Protein AF-0000000084989404 (afdb_homodimer)

Foldseek 3Di:
DPVVVLLVVLLQLLLVLLVVAQEEEEEALPQFFLLRLLLQLQSVVSHHPWYFHHQDDVVLLVVAAAGEYEYFANECQCVVVSVVRHSYRYQAQQYHPPDDTNLVDWHSNVSSCSSNVPDFDPVLVLQSVLSRQCVSPNLLVSLVVNQQAFCALSQLSSLLQSVDDGTIDDPSVLSNLSNCLRNFPDDDPDPLVLLCLLLLQLVVPPDDCVLQCQLCVSSVLSPVSVVSDSVSSRDPSCSRVSDHHHSSSSSCVRRVVNSVSSNVSVNSVVVLLVVLLVCVVVVQWDWDDDQEIEIFHAADGDPSSNVSSCVSVVVDDPPRHYKYWYDDPVDPQKIKIFGDPVPQVQFQVQQDDDQWDDADNSRGMTMGGDNGRVRVVVSSVVRD/DPVVVLLVVLLQLLLVLLVVAQEEEEEALPQFFLLRLLLQLQSVVSHHPWYFHHQDDVVLLVVAAAGEYEYFANECQCVVVSVVRHSYRYQAQQYHPPDDTNLVDWHSNVSSCSSNVDDFDPVLVLQSVLSRQCVSPNLLVSLVVNQQAFCALSQLSSLLQSVDDGTIDDPSVLSNLSNCLRNFPDDDPDPLVLLCLLLLQLVVDPDDCVLQCQLCVSSVLSPVSVVSDSVSSRDPSCSRVSDHHHSSSSSCVRRVVNSVSSNVSVNSVVVLLVVLLVCLVVVQWDWDDDQEIEIFHAADGDPSSNVSSCVSVVVDDPPRHYKYWYDDPVDPQKIKIFGDPVPQVQFQVQQDDDQWDDADNSRGMTMGGDNGRVRVRVSSVVRD

Secondary structure (DSSP, 8-state):
--HHHHHHHHHHHHHHHHHH--EEEEE-SSS--HHHHHHHHHHHHTT-SEEEE---HHHHHHHHTTSEEEEESS-STTHHHHHHHSEEEEE--PPPTTSPP-TTSPPHHHHHHHHHT----HHHHHHHHHHHHHHHH-HHHHHHHHTTB-SSTHHHHHHHHTTS-SEE---HHHHHHHHHHHT-----SSGGGGHHHHHHHHTT----GGGSTTTTHHHHHHHHHHTT-GGGGGSHHHHHHT-SB-HHHHHHHHSTTHHHHHHHHHHHHHHHHHHHHHHHHTT--EEE-SSSEEEE-SS---HHHHHHHHHHTTSS-TTS-EEEEEE-SSSTTEEEEE--TT-TT--GGG--STTEEEE-TTSSEEEEE-SSHHHHHHHHHHH-/--HHHHHHHHHHHHHHHHHH--EEEEE-SSS--HHHHHHHHHHHHTT-SEEEE---HHHHHHHHTTSEEEEESS-STTHHHHHHHSEEEEE--PPPTTSPP-TTSPPHHHHHHHHHT----HHHHHHHHHHHHHHHH-HHHHHHHHTTB-SSTHHHHHHHHTTS-SEE---HHHHHHHHHHHT-----SSGGGGHHHHHHHHTT----GGGSTTTTHHHHHHHHHTTT-GGGGGSHHHHHHT-SB-HHHHHHHHSTTHHHHHHHHHHHHHHHHHHHHHHHHTT--EEEESSSEEEE-SS---HHHHHHHHHHTTSS-TTS-EEEEEE-SSSTTEEEEE--TT-TT--GGG--STTEEEE-TTSSEEEEE-SSHHHHHHHHHHH-

pLDDT: mean 91.54, std 7.76, range [53.88, 98.38]

Structure (mmCIF, N/CA/C/O backbone):
data_AF-0000000084989404-model_v1
#
loop_
_entity.id
_entity.type
_entity.pdbx_description
1 polymer 'Uncharacterized protein'
#
loop_
_atom_site.group_PDB
_atom_site.id
_atom_site.type_symbol
_atom_site.label_atom_id
_atom_site.label_alt_id
_atom_site.label_comp_id
_atom_site.label_asym_id
_atom_site.label_entity_id
_atom_site.label_seq_id
_atom_site.pdbx_PDB_ins_code
_atom_site.Cartn_x
_atom_site.Cartn_y
_atom_site.Cartn_z
_atom_site.occupancy
_atom_site.B_iso_or_equiv
_atom_site.auth_seq_id
_atom_site.auth_comp_id
_atom_site.auth_asym_id
_atom_site.auth_atom_id
_atom_site.pdbx_PDB_model_num
ATOM 1 N N . MET A 1 1 ? -20.016 1.834 22.578 1 57 1 MET A N 1
ATOM 2 C CA . MET A 1 1 ? -19.844 1.362 21.203 1 57 1 MET A CA 1
ATOM 3 C C . MET A 1 1 ? -18.359 1.174 20.875 1 57 1 MET A C 1
ATOM 5 O O . MET A 1 1 ? -17.516 1.993 21.266 1 57 1 MET A O 1
ATOM 9 N N . ASP A 1 2 ? -17.953 0.031 20.469 1 79.5 2 ASP A N 1
ATOM 10 C CA . ASP A 1 2 ? -16.641 -0.351 19.953 1 79.5 2 ASP A CA 1
ATOM 11 C C . ASP A 1 2 ? -16.203 0.572 18.812 1 79.5 2 ASP A C 1
ATOM 13 O O . ASP A 1 2 ? -17.031 0.98 18 1 79.5 2 ASP A O 1
ATOM 17 N N . ILE A 1 3 ? -15.086 1.194 18.938 1 82.44 3 ILE A N 1
ATOM 18 C CA . ILE A 1 3 ? -14.586 2.199 18 1 82.44 3 ILE A CA 1
ATOM 19 C C . ILE A 1 3 ? -14.648 1.66 16.578 1 82.44 3 ILE A C 1
ATOM 21 O O . ILE A 1 3 ? -14.875 2.418 15.625 1 82.44 3 ILE A O 1
ATOM 25 N N . PHE A 1 4 ? -14.531 0.399 16.406 1 81.75 4 PHE A N 1
ATOM 26 C CA . PHE A 1 4 ? -14.602 -0.19 15.07 1 81.75 4 PHE A CA 1
ATOM 27 C C . PHE A 1 4 ? -16.031 -0.204 14.555 1 81.75 4 PHE A C 1
ATOM 29 O O . PHE A 1 4 ? -16.281 -0.002 13.367 1 81.75 4 PHE A O 1
ATOM 36 N N . GLN A 1 5 ? -16.875 -0.463 15.422 1 83.75 5 GLN A N 1
ATOM 37 C CA . GLN A 1 5 ? -18.281 -0.388 15.047 1 83.75 5 GLN A CA 1
ATOM 38 C C . GLN A 1 5 ? -18.688 1.041 14.688 1 83.75 5 GLN A C 1
ATOM 40 O O . GLN A 1 5 ? -19.438 1.262 13.742 1 83.75 5 GLN A O 1
ATOM 45 N N . ARG A 1 6 ? -18.219 1.924 15.445 1 86.88 6 ARG A N 1
ATOM 46 C CA . ARG A 1 6 ? -18.469 3.326 15.133 1 86.88 6 ARG A CA 1
ATOM 47 C C . ARG A 1 6 ? -17.906 3.697 13.766 1 86.88 6 ARG A C 1
ATOM 49 O O . ARG A 1 6 ? -18.594 4.348 12.969 1 86.88 6 ARG A O 1
ATOM 56 N N . TYR A 1 7 ? -16.719 3.27 13.562 1 89.12 7 TYR A N 1
ATOM 57 C CA . TYR A 1 7 ? -16.062 3.506 12.281 1 89.12 7 TYR A CA 1
ATOM 58 C C . TYR A 1 7 ? -16.922 2.992 11.133 1 89.12 7 TYR A C 1
ATOM 60 O O . TYR A 1 7 ? -17.219 3.73 10.188 1 89.12 7 TYR A O 1
ATOM 68 N N . ARG A 1 8 ? -17.375 1.815 11.219 1 86.56 8 ARG A N 1
ATOM 69 C CA . ARG A 1 8 ? -18.188 1.21 10.156 1 86.56 8 ARG A CA 1
ATOM 70 C C . ARG A 1 8 ? -19.5 1.944 9.984 1 86.56 8 ARG A C 1
ATOM 72 O O . ARG A 1 8 ? -19.969 2.15 8.859 1 86.56 8 ARG A O 1
ATOM 79 N N . SER A 1 9 ? -20.047 2.307 11.094 1 91.38 9 SER A N 1
ATOM 80 C CA . SER A 1 9 ? -21.312 3.01 11.062 1 91.38 9 SER A CA 1
ATOM 81 C C . SER A 1 9 ? -21.172 4.391 10.43 1 91.38 9 SER A C 1
ATOM 83 O O . SER A 1 9 ? -22.047 4.824 9.672 1 91.38 9 SER A O 1
ATOM 85 N N . GLU A 1 10 ? -20.125 5.031 10.758 1 94.44 10 GLU A N 1
ATOM 86 C CA . GLU A 1 10 ? -19.906 6.379 10.234 1 94.44 10 GLU A CA 1
ATOM 87 C C . GLU A 1 10 ? -19.609 6.344 8.734 1 94.44 10 GLU A C 1
ATOM 89 O O . GLU A 1 10 ? -20.078 7.199 7.984 1 94.44 10 GLU A O 1
ATOM 94 N N . VAL A 1 11 ? -18.859 5.344 8.328 1 93.94 11 VAL A N 1
ATOM 95 C CA . VAL A 1 11 ? -18.594 5.188 6.902 1 93.94 11 VAL A CA 1
ATOM 96 C C . VAL A 1 11 ? -19.891 4.902 6.156 1 93.94 11 VAL A C 1
ATOM 98 O O . VAL A 1 11 ? -20.141 5.477 5.094 1 93.94 11 VAL A O 1
ATOM 101 N N . ALA A 1 12 ? -20.703 4.062 6.703 1 93.38 12 ALA A N 1
ATOM 102 C CA . ALA A 1 12 ? -22 3.766 6.098 1 93.38 12 ALA A CA 1
ATOM 103 C C . ALA A 1 12 ? -22.875 5.008 6.055 1 93.38 12 ALA A C 1
ATOM 105 O O . ALA A 1 12 ? -23.578 5.25 5.066 1 93.38 12 ALA A O 1
ATOM 106 N N . ARG A 1 13 ? -22.875 5.691 7.098 1 96.44 13 ARG A N 1
ATOM 107 C CA . ARG A 1 13 ? -23.656 6.926 7.156 1 96.44 13 ARG A CA 1
ATOM 108 C C . ARG A 1 13 ? -23.156 7.93 6.117 1 96.44 13 ARG A C 1
ATOM 110 O O . ARG A 1 13 ? -23.969 8.609 5.473 1 96.44 13 ARG A O 1
ATOM 117 N N . ALA A 1 14 ? -21.875 8.086 6.02 1 98.06 14 ALA A N 1
ATOM 118 C CA . ALA A 1 14 ? -21.297 8.977 5.004 1 98.06 14 ALA A CA 1
ATOM 119 C C . ALA A 1 14 ? -21.766 8.57 3.607 1 98.06 14 ALA A C 1
ATOM 121 O O . ALA A 1 14 ? -22.125 9.422 2.795 1 98.06 14 ALA A O 1
ATOM 122 N N . ARG A 1 15 ? -21.703 7.305 3.346 1 95.62 15 ARG A N 1
ATOM 123 C CA . ARG A 1 15 ? -22.188 6.793 2.064 1 95.62 15 ARG A CA 1
ATOM 124 C C . ARG A 1 15 ? -23.625 7.203 1.809 1 95.62 15 ARG A C 1
ATOM 126 O O . ARG A 1 15 ? -23.969 7.633 0.704 1 95.62 15 ARG A O 1
ATOM 133 N N . ASP A 1 16 ? -24.438 7.09 2.795 1 96.94 16 ASP A N 1
ATOM 134 C CA . ASP A 1 16 ? -25.844 7.445 2.688 1 96.94 16 ASP A CA 1
ATOM 135 C C . ASP A 1 16 ? -26.016 8.938 2.426 1 96.94 16 ASP A C 1
ATOM 137 O O . ASP A 1 16 ? -26.812 9.344 1.568 1 96.94 16 ASP A O 1
ATOM 141 N N . ILE A 1 17 ? -25.312 9.703 3.211 1 98.06 17 ILE A N 1
ATOM 142 C CA . ILE A 1 17 ? -25.391 11.156 3.076 1 98.06 17 ILE A CA 1
ATOM 143 C C . ILE A 1 17 ? -24.984 11.562 1.662 1 98.06 17 ILE A C 1
ATOM 145 O O . ILE A 1 17 ? -25.672 12.367 1.022 1 98.06 17 ILE A O 1
ATOM 149 N N . ILE A 1 18 ? -23.984 10.984 1.165 1 97.81 18 ILE A N 1
ATOM 150 C CA . ILE A 1 18 ? -23.469 11.305 -0.165 1 97.81 18 ILE A CA 1
ATOM 151 C C . ILE A 1 18 ? -24.5 10.898 -1.221 1 97.81 18 ILE A C 1
ATOM 153 O O . ILE A 1 18 ? -24.781 11.664 -2.145 1 97.81 18 ILE A O 1
ATOM 157 N N . ALA A 1 19 ? -25.062 9.758 -1.094 1 96.5 19 ALA A N 1
ATOM 158 C CA . ALA A 1 19 ? -26.047 9.242 -2.045 1 96.5 19 ALA A CA 1
ATOM 159 C C . ALA A 1 19 ? -27.281 10.133 -2.096 1 96.5 19 ALA A C 1
ATOM 161 O O . ALA A 1 19 ? -27.891 10.297 -3.152 1 96.5 19 ALA A O 1
ATOM 162 N N . ARG A 1 20 ? -27.641 10.711 -1.004 1 96.5 20 ARG A N 1
ATOM 163 C CA . ARG A 1 20 ? -28.828 11.539 -0.923 1 96.5 20 ARG A CA 1
ATOM 164 C C . ARG A 1 20 ? -28.562 12.953 -1.431 1 96.5 20 ARG A C 1
ATOM 166 O O . ARG A 1 20 ? -29.5 13.703 -1.72 1 96.5 20 ARG A O 1
ATOM 173 N N . GLY A 1 21 ? -27.391 13.32 -1.425 1 96.62 21 GLY A N 1
ATOM 174 C CA . GLY A 1 21 ? -27.016 14.617 -1.962 1 96.62 21 GLY A CA 1
ATOM 175 C C . GLY A 1 21 ? -27.281 15.758 -1.003 1 96.62 21 GLY A C 1
ATOM 176 O O . GLY A 1 21 ? -27.516 15.539 0.186 1 96.62 21 GLY A O 1
ATOM 177 N N . LYS A 1 22 ? -26.969 17 -1.428 1 96.44 22 LYS A N 1
ATOM 178 C CA . LYS A 1 22 ? -27.172 18.234 -0.68 1 96.44 22 LYS A CA 1
ATOM 179 C C . LYS A 1 22 ? -26.484 18.172 0.68 1 96.44 22 LYS A C 1
ATOM 181 O O . LYS A 1 22 ? -27.109 18.391 1.714 1 96.44 22 LYS A O 1
ATOM 186 N N . PHE A 1 23 ? -25.25 17.891 0.67 1 98.38 23 PHE A N 1
ATOM 187 C CA . PHE A 1 23 ? -24.484 17.797 1.91 1 98.38 23 PHE A CA 1
ATOM 188 C C . PHE A 1 23 ? -23.266 18.719 1.874 1 98.38 23 PHE A C 1
ATOM 190 O O . PHE A 1 23 ? -22.922 19.25 0.819 1 98.38 23 PHE A O 1
ATOM 197 N N . LEU A 1 24 ? -22.719 18.953 3.018 1 97.88 24 LEU A N 1
ATOM 198 C CA . LEU A 1 24 ? -21.516 19.75 3.195 1 97.88 24 LEU A CA 1
ATOM 199 C C . LEU A 1 24 ? -20.312 18.844 3.506 1 97.88 24 LEU A C 1
ATOM 201 O O . LEU A 1 24 ? -20.484 17.734 4.039 1 97.88 24 LEU A O 1
ATOM 205 N N . ALA A 1 25 ? -19.141 19.281 3.049 1 96.81 25 ALA A N 1
ATOM 206 C CA . ALA A 1 25 ? -17.891 18.656 3.492 1 96.81 25 ALA A CA 1
ATOM 207 C C . ALA A 1 25 ? -17.156 19.578 4.465 1 96.81 25 ALA A C 1
ATOM 209 O O . ALA A 1 25 ? -16.984 20.766 4.207 1 96.81 25 ALA A O 1
ATOM 210 N N . VAL A 1 26 ? -16.734 19.031 5.586 1 93.94 26 VAL A N 1
ATOM 211 C CA . VAL A 1 26 ? -16.016 19.812 6.59 1 93.94 26 VAL A CA 1
ATOM 212 C C . VAL A 1 26 ? -14.711 19.125 6.945 1 93.94 26 VAL A C 1
ATOM 214 O O . VAL A 1 26 ? -14.695 17.922 7.25 1 93.94 26 VAL A O 1
ATOM 217 N N . VAL A 1 27 ? -13.617 19.828 6.867 1 91.44 27 VAL A N 1
ATOM 218 C CA . VAL A 1 27 ? -12.32 19.344 7.32 1 91.44 27 VAL A CA 1
ATOM 219 C C . VAL A 1 27 ? -11.734 20.312 8.344 1 91.44 27 VAL A C 1
ATOM 221 O O . VAL A 1 27 ? -12.25 21.422 8.523 1 91.44 27 VAL A O 1
ATOM 224 N N . HIS A 1 28 ? -10.727 19.891 9 1 83.69 28 HIS A N 1
ATOM 225 C CA . HIS A 1 28 ? -10.133 20.75 10.016 1 83.69 28 HIS A CA 1
ATOM 226 C C . HIS A 1 28 ? -9.352 21.891 9.375 1 83.69 28 HIS A C 1
ATOM 228 O O . HIS A 1 28 ? -8.875 21.766 8.25 1 83.69 28 HIS A O 1
ATOM 234 N N . ASP A 1 29 ? -9.188 22.969 10.133 1 77.81 29 ASP A N 1
ATOM 235 C CA . ASP A 1 29 ? -8.5 24.141 9.602 1 77.81 29 ASP A CA 1
ATOM 236 C C . ASP A 1 29 ? -7.039 24.156 10.031 1 77.81 29 ASP A C 1
ATOM 238 O O . ASP A 1 29 ? -6.344 25.156 9.852 1 77.81 29 ASP A O 1
ATOM 242 N N . GLY A 1 30 ? -6.605 23.109 10.719 1 67.5 30 GLY A N 1
ATOM 243 C CA . GLY A 1 30 ? -5.215 23.016 11.125 1 67.5 30 GLY A CA 1
ATOM 244 C C . GLY A 1 30 ? -4.266 22.797 9.961 1 67.5 30 GLY A C 1
ATOM 245 O O . GLY A 1 30 ? -4.602 23.094 8.812 1 67.5 30 GLY A O 1
ATOM 246 N N . THR A 1 31 ? -3.01 22.562 10.391 1 62.22 31 THR A N 1
ATOM 247 C CA . THR A 1 31 ? -2.049 22.203 9.352 1 62.22 31 THR A CA 1
ATOM 248 C C . THR A 1 31 ? -2.557 21.031 8.531 1 62.22 31 THR A C 1
ATOM 250 O O . THR A 1 31 ? -2.758 19.938 9.062 1 62.22 31 THR A O 1
ATOM 253 N N . ALA A 1 32 ? -2.965 21.375 7.48 1 59.59 32 ALA A N 1
ATOM 254 C CA . ALA A 1 32 ? -3.533 20.391 6.562 1 59.59 32 ALA A CA 1
ATOM 255 C C . ALA A 1 32 ? -2.516 19.312 6.219 1 59.59 32 ALA A C 1
ATOM 257 O O . ALA A 1 32 ? -1.324 19.594 6.07 1 59.59 32 ALA A O 1
ATOM 258 N N . HIS A 1 33 ? -2.975 18.109 6.387 1 81.31 33 HIS A N 1
ATOM 259 C CA . HIS A 1 33 ? -2.25 17 5.777 1 81.31 33 HIS A CA 1
ATOM 260 C C . HIS A 1 33 ? -2.816 16.656 4.402 1 81.31 33 HIS A C 1
ATOM 262 O O . HIS A 1 33 ? -3.869 17.172 4.016 1 81.31 33 HIS A O 1
ATOM 268 N N . ALA A 1 34 ? -2.025 16.062 3.646 1 90.94 34 ALA A N 1
ATOM 269 C CA . ALA A 1 34 ? -2.432 15.727 2.285 1 90.94 34 ALA A CA 1
ATOM 270 C C . ALA A 1 34 ? -3.709 14.891 2.287 1 90.94 34 ALA A C 1
ATOM 272 O O . ALA A 1 34 ? -4.559 15.039 1.404 1 90.94 34 ALA A O 1
ATOM 273 N N . ASP A 1 35 ? -3.895 14.102 3.295 1 90.81 35 ASP A N 1
ATOM 274 C CA . ASP A 1 35 ? -5.059 13.219 3.367 1 90.81 35 ASP A CA 1
ATOM 275 C C . ASP A 1 35 ? -6.352 14.031 3.479 1 90.81 35 ASP A C 1
ATOM 277 O O . ASP A 1 35 ? -7.324 13.75 2.777 1 90.81 35 ASP A O 1
ATOM 281 N N . ASP A 1 36 ? -6.371 15.148 4.219 1 89.81 36 ASP A N 1
ATOM 282 C CA . ASP A 1 36 ? -7.543 16 4.371 1 89.81 36 ASP A CA 1
ATOM 283 C C . ASP A 1 36 ? -7.855 16.75 3.072 1 89.81 36 ASP A C 1
ATOM 285 O O . ASP A 1 36 ? -9.023 16.922 2.719 1 89.81 36 ASP A O 1
ATOM 289 N N . THR A 1 37 ? -6.836 17.156 2.508 1 93.62 37 THR A N 1
ATOM 290 C CA . THR A 1 37 ? -7.004 17.875 1.25 1 93.62 37 THR A CA 1
ATOM 291 C C . THR A 1 37 ? -7.617 16.969 0.185 1 93.62 37 THR A C 1
ATOM 293 O O . THR A 1 37 ? -8.555 17.375 -0.511 1 93.62 37 THR A O 1
ATOM 296 N N . ILE A 1 38 ? -7.117 15.773 0.084 1 96.94 38 ILE A N 1
ATOM 297 C CA . ILE A 1 38 ? -7.609 14.828 -0.91 1 96.94 38 ILE A CA 1
ATOM 298 C C . ILE A 1 38 ? -9.039 14.406 -0.562 1 96.94 38 ILE A C 1
ATOM 300 O O . ILE A 1 38 ? -9.898 14.32 -1.442 1 96.94 38 ILE A O 1
ATOM 304 N N . ALA A 1 39 ? -9.266 14.211 0.721 1 96.44 39 ALA A N 1
ATOM 305 C CA . ALA A 1 39 ? -10.617 13.852 1.155 1 96.44 39 ALA A CA 1
ATOM 306 C C . ALA A 1 39 ? -11.617 14.945 0.793 1 96.44 39 ALA A C 1
ATOM 308 O O . ALA A 1 39 ? -12.688 14.656 0.259 1 96.44 39 ALA A O 1
ATOM 309 N N . ALA A 1 40 ? -11.258 16.188 1.073 1 95.94 40 ALA A N 1
ATOM 310 C CA . ALA A 1 40 ? -12.117 17.312 0.73 1 95.94 40 ALA A CA 1
ATOM 311 C C . ALA A 1 40 ? -12.391 17.359 -0.771 1 95.94 40 ALA A C 1
ATOM 313 O O . ALA A 1 40 ? -13.531 17.594 -1.193 1 95.94 40 ALA A O 1
ATOM 314 N N . ALA A 1 41 ? -11.375 17.141 -1.53 1 97.69 41 ALA A N 1
ATOM 315 C CA . ALA A 1 41 ? -11.5 17.156 -2.986 1 97.69 41 ALA A CA 1
ATOM 316 C C . ALA A 1 41 ? -12.43 16.062 -3.467 1 97.69 41 ALA A C 1
ATOM 318 O O . ALA A 1 41 ? -13.281 16.281 -4.328 1 97.69 41 ALA A O 1
ATOM 319 N N . LEU A 1 42 ? -12.258 14.867 -2.908 1 98.19 42 LEU A N 1
ATOM 320 C CA . LEU A 1 42 ? -13.086 13.727 -3.303 1 98.19 42 LEU A CA 1
ATOM 321 C C . LEU A 1 42 ? -14.547 13.953 -2.924 1 98.19 42 LEU A C 1
ATOM 323 O O . LEU A 1 42 ? -15.445 13.641 -3.703 1 98.19 42 LEU A O 1
ATOM 327 N N . LEU A 1 43 ? -14.766 14.5 -1.739 1 98.19 43 LEU A N 1
ATOM 328 C CA . LEU A 1 43 ? -16.125 14.781 -1.301 1 98.19 43 LEU A CA 1
ATOM 329 C C . LEU A 1 43 ? -16.766 15.859 -2.17 1 98.19 43 LEU A C 1
ATOM 331 O O . LEU A 1 43 ? -17.953 15.773 -2.504 1 98.19 43 LEU A O 1
ATOM 335 N N . TYR A 1 44 ? -16.031 16.828 -2.533 1 98.12 44 TYR A N 1
ATOM 336 C CA . TYR A 1 44 ? -16.516 17.859 -3.441 1 98.12 44 TYR A CA 1
ATOM 337 C C . TYR A 1 44 ? -16.906 17.266 -4.785 1 98.12 44 TYR A C 1
ATOM 339 O O . TYR A 1 44 ? -17.984 17.547 -5.316 1 98.12 44 TYR A O 1
ATOM 347 N N . SER A 1 45 ? -16.062 16.453 -5.289 1 98 45 SER A N 1
ATOM 348 C CA . SER A 1 45 ? -16.312 15.797 -6.57 1 98 45 SER A CA 1
ATOM 349 C C . SER A 1 45 ? -17.547 14.906 -6.496 1 98 45 SER A C 1
ATOM 351 O O . SER A 1 45 ? -18.234 14.703 -7.5 1 98 45 SER A O 1
ATOM 353 N N . ALA A 1 46 ? -17.781 14.398 -5.316 1 97.56 46 ALA A N 1
ATOM 354 C CA . ALA A 1 46 ? -18.922 13.5 -5.117 1 97.56 46 ALA A CA 1
ATOM 355 C C . ALA A 1 46 ? -20.219 14.289 -4.965 1 97.56 46 ALA A C 1
ATOM 357 O O . ALA A 1 46 ? -21.297 13.703 -4.867 1 97.56 46 ALA A O 1
ATOM 358 N N . GLY A 1 47 ? -20.109 15.672 -4.848 1 97.81 47 GLY A N 1
ATOM 359 C CA . GLY A 1 47 ? -21.328 16.469 -4.902 1 97.81 47 GLY A CA 1
ATOM 360 C C . GLY A 1 47 ? -21.516 17.359 -3.689 1 97.81 47 GLY A C 1
ATOM 361 O O . GLY A 1 47 ? -22.578 17.953 -3.508 1 97.81 47 GLY A O 1
ATOM 362 N N . ALA A 1 48 ? -20.531 17.453 -2.842 1 98.31 48 ALA A N 1
ATOM 363 C CA . ALA A 1 48 ? -20.672 18.406 -1.733 1 98.31 48 ALA A CA 1
ATOM 364 C C . ALA A 1 48 ? -20.938 19.812 -2.244 1 98.31 48 ALA A C 1
ATOM 366 O O . ALA A 1 48 ? -20.234 20.297 -3.139 1 98.31 48 ALA A O 1
ATOM 367 N N . GLU A 1 49 ? -21.859 20.438 -1.632 1 97.69 49 GLU A N 1
ATOM 368 C CA . GLU A 1 49 ? -22.266 21.766 -2.078 1 97.69 49 GLU A CA 1
ATOM 369 C C . GLU A 1 49 ? -21.25 22.828 -1.645 1 97.69 49 GLU A C 1
ATOM 371 O O . GLU A 1 49 ? -21.031 23.812 -2.35 1 97.69 49 GLU A O 1
ATOM 376 N N . GLU A 1 50 ? -20.797 22.625 -0.488 1 96.81 50 GLU A N 1
ATOM 377 C CA . GLU A 1 50 ? -19.781 23.516 0.094 1 96.81 50 GLU A CA 1
ATOM 378 C C . GLU A 1 50 ? -18.734 22.734 0.869 1 96.81 50 GLU A C 1
ATOM 380 O O . GLU A 1 50 ? -19.016 21.625 1.351 1 96.81 50 GLU A O 1
ATOM 385 N N . VAL A 1 51 ? -17.578 23.281 0.856 1 95.56 51 VAL A N 1
ATOM 386 C CA . VAL A 1 51 ? -16.484 22.719 1.635 1 95.56 51 VAL A CA 1
ATOM 387 C C . VAL A 1 51 ? -16.016 23.734 2.672 1 95.56 51 VAL A C 1
ATOM 389 O O . VAL A 1 51 ? -15.812 24.906 2.354 1 95.56 51 VAL A O 1
ATOM 392 N N . TYR A 1 52 ? -15.859 23.234 3.908 1 93.5 52 TYR A N 1
ATOM 393 C CA . TYR A 1 52 ? -15.445 24.109 4.996 1 93.5 52 TYR A CA 1
ATOM 394 C C . TYR A 1 52 ? -14.164 23.609 5.645 1 93.5 52 TYR A C 1
ATOM 396 O O . TYR A 1 52 ? -13.961 22.406 5.785 1 93.5 52 TYR A O 1
ATOM 404 N N . ARG A 1 53 ? -13.336 24.562 6.035 1 91.75 53 ARG A N 1
ATOM 405 C CA . ARG A 1 53 ? -12.188 24.312 6.902 1 91.75 53 ARG A CA 1
ATOM 406 C C . ARG A 1 53 ? -12.375 24.984 8.258 1 91.75 53 ARG A C 1
ATOM 408 O O . ARG A 1 53 ? -12.273 26.203 8.375 1 91.75 53 ARG A O 1
ATOM 415 N N . VAL A 1 54 ? -12.688 24.109 9.258 1 86.56 54 VAL A N 1
ATOM 416 C CA . VAL A 1 54 ? -13.039 24.656 10.562 1 86.56 54 VAL A CA 1
ATOM 417 C C . VAL A 1 54 ? -12.578 23.703 11.664 1 86.56 54 VAL A C 1
ATOM 419 O O . VAL A 1 54 ? -12.617 22.484 11.5 1 86.56 54 VAL A O 1
ATOM 422 N N . SER A 1 55 ? -12.141 24.266 12.781 1 76.31 55 SER A N 1
ATOM 423 C CA . SER A 1 55 ? -11.68 23.406 13.867 1 76.31 55 SER A CA 1
ATOM 424 C C . SER A 1 55 ? -12.406 23.719 15.172 1 76.31 55 SER A C 1
ATOM 426 O O . SER A 1 55 ? -12.375 22.938 16.109 1 76.31 55 SER A O 1
ATOM 428 N N . GLN A 1 56 ? -13.07 24.812 15.227 1 77.19 56 GLN A N 1
ATOM 429 C CA . GLN A 1 56 ? -13.734 25.203 16.469 1 77.19 56 GLN A CA 1
ATOM 430 C C . GLN A 1 56 ? -15.125 24.594 16.562 1 77.19 56 GLN A C 1
ATOM 432 O O . GLN A 1 56 ? -15.867 24.562 15.578 1 77.19 56 GLN A O 1
ATOM 437 N N . GLN A 1 57 ? -15.406 24.188 17.688 1 81.94 57 GLN A N 1
ATOM 438 C CA . GLN A 1 57 ? -16.656 23.469 17.938 1 81.94 57 GLN A CA 1
ATOM 439 C C . GLN A 1 57 ? -17.859 24.328 17.547 1 81.94 57 GLN A C 1
ATOM 441 O O . GLN A 1 57 ? -18.734 23.891 16.812 1 81.94 57 GLN A O 1
ATOM 446 N N . ASP A 1 58 ? -17.875 25.531 18.094 1 85.75 58 ASP A N 1
ATOM 447 C CA . ASP A 1 58 ? -19.047 26.391 17.891 1 85.75 58 ASP A CA 1
ATOM 448 C C . ASP A 1 58 ? -19.266 26.672 16.422 1 85.75 58 ASP A C 1
ATOM 450 O O . ASP A 1 58 ? -20.406 26.688 15.945 1 85.75 58 ASP A O 1
ATOM 454 N N . GLU A 1 59 ? -18.266 26.906 15.758 1 87.94 59 GLU A N 1
ATOM 455 C CA . GLU A 1 59 ? -18.359 27.172 14.32 1 87.94 59 GLU A CA 1
ATOM 456 C C . GLU A 1 59 ? -18.859 25.938 13.57 1 87.94 59 GLU A C 1
ATOM 458 O O . GLU A 1 59 ? -19.703 26.047 12.68 1 87.94 59 GLU A O 1
ATOM 463 N N . MET A 1 60 ? -18.375 24.828 13.906 1 90.5 60 MET A N 1
ATOM 464 C CA . MET A 1 60 ? -18.797 23.578 13.266 1 90.5 60 MET A CA 1
ATOM 465 C C . MET A 1 60 ? -20.281 23.312 13.492 1 90.5 60 MET A C 1
ATOM 467 O O . MET A 1 60 ? -20.984 22.906 12.57 1 90.5 60 MET A O 1
ATOM 471 N N . LEU A 1 61 ? -20.672 23.547 14.703 1 93.81 61 LEU A N 1
ATOM 472 C CA . LEU A 1 61 ? -22.062 23.312 15.055 1 93.81 61 LEU A CA 1
ATOM 473 C C . LEU A 1 61 ? -22.984 24.234 14.25 1 93.81 61 LEU A C 1
ATOM 475 O O . LEU A 1 61 ? -24.047 23.797 13.797 1 93.81 61 LEU A O 1
ATOM 479 N N . GLU A 1 62 ? -22.547 25.391 14.133 1 94.31 62 GLU A N 1
ATOM 480 C CA . GLU A 1 62 ? -23.344 26.344 13.359 1 94.31 62 GLU A CA 1
ATOM 481 C C . GLU A 1 62 ? -23.453 25.906 11.906 1 94.31 62 GLU A C 1
ATOM 483 O O . GLU A 1 62 ? -24.531 26 11.305 1 94.31 62 GLU A O 1
ATOM 488 N N . ILE A 1 63 ? -22.438 25.406 11.352 1 93.81 63 ILE A N 1
ATOM 489 C CA . ILE A 1 63 ? -22.359 25.016 9.953 1 93.81 63 ILE A CA 1
ATOM 490 C C . ILE A 1 63 ? -23.266 23.797 9.711 1 93.81 63 ILE A C 1
ATOM 492 O O . ILE A 1 63 ? -23.984 23.75 8.711 1 93.81 63 ILE A O 1
ATOM 496 N N . VAL A 1 64 ? -23.297 22.844 10.641 1 95 64 VAL A N 1
ATOM 497 C CA . VAL A 1 64 ? -23.922 21.562 10.352 1 95 64 VAL A CA 1
ATOM 498 C C . VAL A 1 64 ? -25.359 21.562 10.875 1 95 64 VAL A C 1
ATOM 500 O O . VAL A 1 64 ? -26.125 20.625 10.641 1 95 64 VAL A O 1
ATOM 503 N N . ARG A 1 65 ? -25.719 22.641 11.602 1 96 65 ARG A N 1
ATOM 504 C CA . ARG A 1 65 ? -27.047 22.688 12.219 1 96 65 ARG A CA 1
ATOM 505 C C . ARG A 1 65 ? -28.141 22.484 11.172 1 96 65 ARG A C 1
ATOM 507 O O . ARG A 1 65 ? -28.281 23.297 10.25 1 96 65 ARG A O 1
ATOM 514 N N . GLY A 1 66 ? -28.953 21.391 11.328 1 95.19 66 GLY A N 1
ATOM 515 C CA . GLY A 1 66 ? -30.078 21.094 10.461 1 95.19 66 GLY A CA 1
ATOM 516 C C . GLY A 1 66 ? -29.672 20.672 9.062 1 95.19 66 GLY A C 1
ATOM 517 O O . GLY A 1 66 ? -30.5 20.625 8.148 1 95.19 66 GLY A O 1
ATOM 518 N N . ARG A 1 67 ? -28.453 20.469 8.82 1 96.38 67 ARG A N 1
ATOM 519 C CA . ARG A 1 67 ? -27.938 20.125 7.5 1 96.38 67 ARG A CA 1
ATOM 520 C C . ARG A 1 67 ? -27.281 18.75 7.496 1 96.38 67 ARG A C 1
ATOM 522 O O . ARG A 1 67 ? -27.078 18.156 8.555 1 96.38 67 ARG A O 1
ATOM 529 N N . ARG A 1 68 ? -27.094 18.25 6.312 1 97.44 68 ARG A N 1
ATOM 530 C CA . ARG A 1 68 ? -26.297 17.031 6.121 1 97.44 68 ARG A CA 1
ATOM 531 C C . ARG A 1 68 ? -24.828 17.375 5.91 1 97.44 68 ARG A C 1
ATOM 533 O O . ARG A 1 68 ? -24.5 18.312 5.172 1 97.44 68 ARG A O 1
ATOM 540 N N . ALA A 1 69 ? -24 16.641 6.559 1 97.75 69 ALA A N 1
ATOM 541 C CA . ALA A 1 69 ? -22.578 16.938 6.406 1 97.75 69 ALA A CA 1
ATOM 542 C C . ALA A 1 69 ? -21.734 15.68 6.605 1 97.75 69 ALA A C 1
ATOM 544 O O . ALA A 1 69 ? -22.109 14.781 7.367 1 97.75 69 ALA A O 1
ATOM 545 N N . VAL A 1 70 ? -20.688 15.594 5.875 1 97.5 70 VAL A N 1
ATOM 546 C CA . VAL A 1 70 ? -19.594 14.656 6.137 1 97.5 70 VAL A CA 1
ATOM 547 C C . VAL A 1 70 ? -18.391 15.406 6.695 1 97.5 70 VAL A C 1
ATOM 549 O O . VAL A 1 70 ? -17.875 16.328 6.059 1 97.5 70 VAL A O 1
ATOM 552 N N . ILE A 1 71 ? -18 15.062 7.891 1 94.12 71 ILE A N 1
ATOM 553 C CA . ILE A 1 71 ? -16.891 15.711 8.594 1 94.12 71 ILE A CA 1
ATOM 554 C C . ILE A 1 71 ? -15.68 14.781 8.617 1 94.12 71 ILE A C 1
ATOM 556 O O . ILE A 1 71 ? -15.789 13.617 9.008 1 94.12 71 ILE A O 1
ATOM 560 N N . ALA A 1 72 ? -14.555 15.32 8.148 1 90.94 72 ALA A N 1
ATOM 561 C CA . ALA A 1 72 ? -13.328 14.523 8.094 1 90.94 72 ALA A CA 1
ATOM 562 C C . ALA A 1 72 ? -12.234 15.133 8.969 1 90.94 72 ALA A C 1
ATOM 564 O O . ALA A 1 72 ? -11.984 16.344 8.898 1 90.94 72 ALA A O 1
ATOM 565 N N . ASP A 1 73 ? -11.609 14.328 9.844 1 86.69 73 ASP A N 1
ATOM 566 C CA . ASP A 1 73 ? -10.383 14.586 10.594 1 86.69 73 ASP A CA 1
ATOM 567 C C . ASP A 1 73 ? -10.594 15.703 11.617 1 86.69 73 ASP A C 1
ATOM 569 O O . ASP A 1 73 ? -9.75 16.594 11.75 1 86.69 73 ASP A O 1
ATOM 573 N N . VAL A 1 74 ? -11.695 15.766 12.25 1 75.19 74 VAL A N 1
ATOM 574 C CA . VAL A 1 74 ? -11.938 16.797 13.25 1 75.19 74 VAL A CA 1
ATOM 575 C C . VAL A 1 74 ? -11.961 16.172 14.641 1 75.19 74 VAL A C 1
ATOM 577 O O . VAL A 1 74 ? -11.969 16.891 15.648 1 75.19 74 VAL A O 1
ATOM 580 N N . GLY A 1 75 ? -11.828 14.875 14.711 1 68.75 75 GLY A N 1
ATOM 581 C CA . GLY A 1 75 ? -11.812 14.164 15.984 1 68.75 75 GLY A CA 1
ATOM 582 C C . GLY A 1 75 ? -13.203 13.859 16.5 1 68.75 75 GLY A C 1
ATOM 583 O O . GLY A 1 75 ? -14.195 14.414 16.016 1 68.75 75 GLY A O 1
ATOM 584 N N . TYR A 1 76 ? -13.25 12.969 17.516 1 69.94 76 TYR A N 1
ATOM 585 C CA . TYR A 1 76 ? -14.523 12.562 18.094 1 69.94 76 TYR A CA 1
ATOM 586 C C . TYR A 1 76 ? -14.852 13.406 19.328 1 69.94 76 TYR A C 1
ATOM 588 O O . TYR A 1 76 ? -15.758 13.07 20.094 1 69.94 76 TYR A O 1
ATOM 596 N N . LYS A 1 77 ? -14.055 14.469 19.453 1 72.06 77 LYS A N 1
ATOM 597 C CA . LYS A 1 77 ? -14.211 15.328 20.625 1 72.06 77 LYS A CA 1
ATOM 598 C C . LYS A 1 77 ? -15.625 15.891 20.719 1 72.06 77 LYS A C 1
ATOM 600 O O . LYS A 1 77 ? -16.188 16 21.812 1 72.06 77 LYS A O 1
ATOM 605 N N . TYR A 1 78 ? -16.203 16.141 19.656 1 81.06 78 TYR A N 1
ATOM 606 C CA . TYR A 1 78 ? -17.516 16.781 19.625 1 81.06 78 TYR A CA 1
ATOM 607 C C . TYR A 1 78 ? -18.578 15.859 19.047 1 81.06 78 TYR A C 1
ATOM 609 O O . TYR A 1 78 ? -19.578 16.328 18.5 1 81.06 78 TYR A O 1
ATOM 617 N N . TYR A 1 79 ? -18.297 14.641 19.156 1 87.88 79 TYR A N 1
ATOM 618 C CA . TYR A 1 79 ? -19.078 13.617 18.469 1 87.88 79 TYR A CA 1
ATOM 619 C C . TYR A 1 79 ? -20.562 13.766 18.797 1 87.88 79 TYR A C 1
ATOM 621 O O . TYR A 1 79 ? -21.391 13.945 17.906 1 87.88 79 TYR A O 1
ATOM 629 N N . GLU A 1 80 ? -20.922 13.828 20.078 1 88.69 80 GLU A N 1
ATOM 630 C CA . GLU A 1 80 ? -22.312 13.852 20.5 1 88.69 80 GLU A CA 1
ATOM 631 C C . GLU A 1 80 ? -22.984 15.172 20.109 1 88.69 80 GLU A C 1
ATOM 633 O O . GLU A 1 80 ? -24.141 15.18 19.656 1 88.69 80 GLU A O 1
ATOM 638 N N . ALA A 1 81 ? -22.312 16.203 20.297 1 91.44 81 ALA A N 1
ATOM 639 C CA . ALA A 1 81 ? -22.844 17.531 19.953 1 91.44 81 ALA A CA 1
ATOM 640 C C . ALA A 1 81 ? -23.125 17.641 18.453 1 91.44 81 ALA A C 1
ATOM 642 O O . ALA A 1 81 ? -24.172 18.141 18.047 1 91.44 81 ALA A O 1
ATOM 643 N N . LEU A 1 82 ? -22.25 17.141 17.703 1 92.5 82 LEU A N 1
ATOM 644 C CA . LEU A 1 82 ? -22.375 17.219 16.25 1 92.5 82 LEU A CA 1
ATOM 645 C C . LEU A 1 82 ? -23.516 16.312 15.758 1 92.5 82 LEU A C 1
ATOM 647 O O . LEU A 1 82 ? -24.297 16.719 14.891 1 92.5 82 LEU A O 1
ATOM 651 N N . LYS A 1 83 ? -23.594 15.148 16.359 1 92.38 83 LYS A N 1
ATOM 652 C CA . LYS A 1 83 ? -24.641 14.195 15.969 1 92.38 83 LYS A CA 1
ATOM 653 C C . LYS A 1 83 ? -26.031 14.734 16.297 1 92.38 83 LYS A C 1
ATOM 655 O O . LYS A 1 83 ? -27 14.414 15.617 1 92.38 83 LYS A O 1
ATOM 660 N N . SER A 1 84 ? -26.078 15.578 17.266 1 93.5 84 SER A N 1
ATOM 661 C CA . SER A 1 84 ? -27.359 16.156 17.688 1 93.5 84 SER A CA 1
ATOM 662 C C . SER A 1 84 ? -27.719 17.359 16.844 1 93.5 84 SER A C 1
ATOM 664 O O . SER A 1 84 ? -28.891 17.703 16.719 1 93.5 84 SER A O 1
ATOM 666 N N . ALA A 1 85 ? -26.797 17.969 16.281 1 93.5 85 ALA A N 1
ATOM 667 C CA . ALA A 1 85 ? -27 19.219 15.57 1 93.5 85 ALA A CA 1
ATOM 668 C C . ALA A 1 85 ? -27.516 18.984 14.148 1 93.5 85 ALA A C 1
ATOM 670 O O . ALA A 1 85 ? -28.234 19.812 13.594 1 93.5 85 ALA A O 1
ATOM 671 N N . GLY A 1 86 ? -27.125 17.875 13.523 1 91.94 86 GLY A N 1
ATOM 672 C CA . GLY A 1 86 ? -27.5 17.562 12.156 1 91.94 86 GLY A CA 1
ATOM 673 C C . GLY A 1 86 ? -27.328 16.094 11.812 1 91.94 86 GLY A C 1
ATOM 674 O O . GLY A 1 86 ? -27.141 15.266 12.703 1 91.94 86 GLY A O 1
ATOM 675 N N . GLU A 1 87 ? -27.578 15.859 10.547 1 96.44 87 GLU A N 1
ATOM 676 C CA . GLU A 1 87 ? -27.281 14.539 10 1 96.44 87 GLU A CA 1
ATOM 677 C C . GLU A 1 87 ? -25.844 14.445 9.523 1 96.44 87 GLU A C 1
ATOM 679 O O . GLU A 1 87 ? -25.547 14.727 8.359 1 96.44 87 GLU A O 1
ATOM 684 N N . VAL A 1 88 ? -25.047 14.039 10.414 1 96.5 88 VAL A N 1
ATOM 685 C CA . VAL A 1 88 ? -23.609 14.156 10.125 1 96.5 88 VAL A CA 1
ATOM 686 C C . VAL A 1 88 ? -22.969 12.781 10.18 1 96.5 88 VAL A C 1
ATOM 688 O O . VAL A 1 88 ? -23.375 11.922 10.969 1 96.5 88 VAL A O 1
ATOM 691 N N . ALA A 1 89 ? -22.031 12.531 9.312 1 97 89 ALA A N 1
ATOM 692 C CA . ALA A 1 89 ? -21.047 11.445 9.406 1 97 89 ALA A CA 1
ATOM 693 C C . ALA A 1 89 ? -19.672 11.977 9.789 1 97 89 ALA A C 1
ATOM 695 O O . ALA A 1 89 ? -19.234 13.008 9.273 1 97 89 ALA A O 1
ATOM 696 N N . ILE A 1 90 ? -19.047 11.352 10.719 1 94.12 90 ILE A N 1
ATOM 697 C CA . ILE A 1 90 ? -17.719 11.758 11.172 1 94.12 90 ILE A CA 1
ATOM 698 C C . ILE A 1 90 ? -16.703 10.68 10.797 1 94.12 90 ILE A C 1
ATOM 700 O O . ILE A 1 90 ? -16.734 9.578 11.344 1 94.12 90 ILE A O 1
ATOM 704 N N . LEU A 1 91 ? -15.828 11.039 9.852 1 93.75 91 LEU A N 1
ATOM 705 C CA . LEU A 1 91 ? -14.742 10.18 9.391 1 93.75 91 LEU A CA 1
ATOM 706 C C . LEU A 1 91 ? -13.422 10.578 10.023 1 93.75 91 LEU A C 1
ATOM 708 O O . LEU A 1 91 ? -12.797 11.555 9.602 1 93.75 91 LEU A O 1
ATOM 712 N N . ASP A 1 92 ? -13.016 9.844 11.008 1 89 92 ASP A N 1
ATOM 713 C CA . ASP A 1 92 ? -11.852 10.25 11.789 1 89 92 ASP A CA 1
ATOM 714 C C . ASP A 1 92 ? -11.18 9.039 12.43 1 89 92 ASP A C 1
ATOM 716 O O . ASP A 1 92 ? -11.836 8.047 12.742 1 89 92 ASP A O 1
ATOM 720 N N . HIS A 1 93 ? -9.906 9.141 12.523 1 85.69 93 HIS A N 1
ATOM 721 C CA . HIS A 1 93 ? -9.164 8.094 13.203 1 85.69 93 HIS A CA 1
ATOM 722 C C . HIS A 1 93 ? -8.594 8.594 14.531 1 85.69 93 HIS A C 1
ATOM 724 O O . HIS A 1 93 ? -8 7.824 15.289 1 85.69 93 HIS A O 1
ATOM 730 N N . HIS A 1 94 ? -8.828 9.844 14.82 1 77.94 94 HIS A N 1
ATOM 731 C CA . HIS A 1 94 ? -8.32 10.406 16.062 1 77.94 94 HIS A CA 1
ATOM 732 C C . HIS A 1 94 ? -9.258 10.125 17.234 1 77.94 94 HIS A C 1
ATOM 734 O O . HIS A 1 94 ? -10.484 10.148 17.062 1 77.94 94 HIS A O 1
ATOM 740 N N . ALA A 1 95 ? -8.648 9.828 18.297 1 72.88 95 ALA A N 1
ATOM 741 C CA . ALA A 1 95 ? -9.406 9.633 19.531 1 72.88 95 ALA A CA 1
ATOM 742 C C . ALA A 1 95 ? -9.773 10.961 20.172 1 72.88 95 ALA A C 1
ATOM 744 O O . ALA A 1 95 ? -9.148 11.992 19.891 1 72.88 95 ALA A O 1
ATOM 745 N N . PRO A 1 96 ? -10.883 10.875 20.922 1 64.44 96 PRO A N 1
ATOM 746 C CA . PRO A 1 96 ? -11.164 12.086 21.688 1 64.44 96 PRO A CA 1
ATOM 747 C C . PRO A 1 96 ? -10.016 12.469 22.625 1 64.44 96 PRO A C 1
ATOM 749 O O . PRO A 1 96 ? -9.188 11.617 22.969 1 64.44 96 PRO A O 1
ATOM 752 N N . ASN A 1 97 ? -9.914 13.68 22.984 1 57.78 97 ASN A N 1
ATOM 753 C CA . ASN A 1 97 ? -8.852 14.195 23.844 1 57.78 97 ASN A CA 1
ATOM 754 C C . ASN A 1 97 ? -8.664 13.32 25.078 1 57.78 97 ASN A C 1
ATOM 756 O O . ASN A 1 97 ? -9.633 13.023 25.781 1 57.78 97 ASN A O 1
ATOM 760 N N . GLY A 1 98 ? -7.398 12.867 25.172 1 53.97 98 GLY A N 1
ATOM 761 C CA . GLY A 1 98 ? -6.977 12.109 26.344 1 53.97 98 GLY A CA 1
ATOM 762 C C . GLY A 1 98 ? -6.977 10.609 26.109 1 53.97 98 GLY A C 1
ATOM 763 O O . GLY A 1 98 ? -6.406 9.859 26.906 1 53.97 98 GLY A O 1
ATOM 764 N N . GLU A 1 99 ? -7.562 10.258 25.062 1 61.84 99 GLU A N 1
ATOM 765 C CA . GLU A 1 99 ? -7.57 8.828 24.766 1 61.84 99 GLU A CA 1
ATOM 766 C C . GLU A 1 99 ? -6.5 8.469 23.734 1 61.84 99 GLU A C 1
ATOM 768 O O . GLU A 1 99 ? -6.078 9.32 22.953 1 61.84 99 GLU A O 1
ATOM 773 N N . PRO A 1 100 ? -5.988 7.305 23.875 1 64.06 100 PRO A N 1
ATOM 774 C CA . PRO A 1 100 ? -5.012 6.883 22.859 1 64.06 100 PRO A CA 1
ATOM 775 C C . PRO A 1 100 ? -5.574 6.906 21.438 1 64.06 100 PRO A C 1
ATOM 777 O O . PRO A 1 100 ? -6.754 6.609 21.234 1 64.06 100 PRO A O 1
ATOM 780 N N . GLU A 1 101 ? -4.715 7.32 20.547 1 68 101 GLU A N 1
ATOM 781 C CA . GLU A 1 101 ? -5.113 7.336 19.156 1 68 101 GLU A CA 1
ATOM 782 C C . GLU A 1 101 ? -5.516 5.945 18.672 1 68 101 GLU A C 1
ATOM 784 O O . GLU A 1 101 ? -4.988 4.941 19.156 1 68 101 GLU A O 1
ATOM 789 N N . TYR A 1 102 ? -6.461 6.012 17.844 1 67.25 102 TYR A N 1
ATOM 790 C CA . TYR A 1 102 ? -6.883 4.746 17.25 1 67.25 102 TYR A CA 1
ATOM 791 C C . TYR A 1 102 ? -5.988 4.371 16.078 1 67.25 102 TYR A C 1
ATOM 793 O O . TYR A 1 102 ? -6.398 4.484 14.914 1 67.25 102 TYR A O 1
ATOM 801 N N . VAL A 1 103 ? -4.832 3.924 16.422 1 69 103 VAL A N 1
ATOM 802 C CA . VAL A 1 103 ? -3.811 3.678 15.406 1 69 103 VAL A CA 1
ATOM 803 C C . VAL A 1 103 ? -4.285 2.592 14.445 1 69 103 VAL A C 1
ATOM 805 O O . VAL A 1 103 ? -3.814 2.51 13.305 1 69 103 VAL A O 1
ATOM 808 N N . GLU A 1 104 ? -5.293 1.917 14.844 1 76.38 104 GLU A N 1
ATOM 809 C CA . GLU A 1 104 ? -5.734 0.793 14.023 1 76.38 104 GLU A CA 1
ATOM 810 C C . GLU A 1 104 ? -6.754 1.239 12.984 1 76.38 104 GLU A C 1
ATOM 812 O O . GLU A 1 104 ? -7.02 0.519 12.023 1 76.38 104 GLU A O 1
ATOM 817 N N . LEU A 1 105 ? -7.312 2.428 13.148 1 86.62 105 LEU A N 1
ATOM 818 C CA . LEU A 1 105 ? -8.289 2.914 12.18 1 86.62 105 LEU A CA 1
ATOM 819 C C . LEU A 1 105 ? -7.59 3.58 11 1 86.62 105 LEU A C 1
ATOM 821 O O . LEU A 1 105 ? -6.578 4.27 11.172 1 86.62 105 LEU A O 1
ATOM 825 N N . PRO A 1 106 ? -8.148 3.316 9.82 1 90.56 106 PRO A N 1
ATOM 826 C CA . PRO A 1 106 ? -7.605 4.051 8.672 1 90.56 106 PRO A CA 1
ATOM 827 C C . PRO A 1 106 ? -7.824 5.559 8.781 1 90.56 106 PRO A C 1
ATOM 829 O O . PRO A 1 106 ? -8.703 6.008 9.523 1 90.56 106 PRO A O 1
ATOM 832 N N . SER A 1 107 ? -7.074 6.328 8.086 1 92.19 107 SER A N 1
ATOM 833 C CA . SER A 1 107 ? -7.184 7.785 8.078 1 92.19 107 SER A CA 1
ATOM 834 C C . SER A 1 107 ? -8.523 8.234 7.5 1 92.19 107 SER A C 1
ATOM 836 O O . SER A 1 107 ? -9.25 7.43 6.918 1 92.19 107 SER A O 1
ATOM 838 N N . SER A 1 108 ? -8.805 9.477 7.641 1 92.81 108 SER A N 1
ATOM 839 C CA . SER A 1 108 ? -10.039 10.055 7.109 1 92.81 108 SER A CA 1
ATOM 840 C C . SER A 1 108 ? -10.094 9.938 5.59 1 92.81 108 SER A C 1
ATOM 842 O O . SER A 1 108 ? -11.172 9.781 5.012 1 92.81 108 SER A O 1
ATOM 844 N N . LEU A 1 109 ? -8.945 9.977 4.93 1 95.88 109 LEU A N 1
ATOM 845 C CA . LEU A 1 109 ? -8.891 9.781 3.482 1 95.88 109 LEU A CA 1
ATOM 846 C C . LEU A 1 109 ? -9.406 8.406 3.094 1 95.88 109 LEU A C 1
ATOM 848 O O . LEU A 1 109 ? -10.281 8.281 2.234 1 95.88 109 LEU A O 1
ATOM 852 N N . MET A 1 110 ? -8.852 7.402 3.762 1 94.5 110 MET A N 1
ATOM 853 C CA . MET A 1 110 ? -9.242 6.035 3.422 1 94.5 110 MET A CA 1
ATOM 854 C C . MET A 1 110 ? -10.695 5.777 3.779 1 94.5 110 MET A C 1
ATOM 856 O O . MET A 1 110 ? -11.391 5.027 3.088 1 94.5 110 MET A O 1
ATOM 860 N N . GLN A 1 111 ? -11.156 6.414 4.859 1 94.5 111 GLN A N 1
ATOM 861 C CA . GLN A 1 111 ? -12.57 6.309 5.215 1 94.5 111 GLN A CA 1
ATOM 862 C C . GLN A 1 111 ? -13.453 6.969 4.156 1 94.5 111 GLN A C 1
ATOM 864 O O . GLN A 1 111 ? -14.531 6.469 3.838 1 94.5 111 GLN A O 1
ATOM 869 N N . THR A 1 112 ? -13.023 8.047 3.641 1 96.88 112 THR A N 1
ATOM 870 C CA . THR A 1 112 ? -13.727 8.727 2.562 1 96.88 112 THR A CA 1
ATOM 871 C C . THR A 1 112 ? -13.766 7.855 1.309 1 96.88 112 THR A C 1
ATOM 873 O O . THR A 1 112 ? -14.812 7.727 0.671 1 96.88 112 THR A O 1
ATOM 876 N N . VAL A 1 113 ? -12.648 7.277 0.968 1 95.19 113 VAL A N 1
ATOM 877 C CA . VAL A 1 113 ? -12.555 6.383 -0.182 1 95.19 113 VAL A CA 1
ATOM 878 C C . VAL A 1 113 ? -13.555 5.242 -0.036 1 95.19 113 VAL A C 1
ATOM 880 O O . VAL A 1 113 ? -14.266 4.902 -0.989 1 95.19 113 VAL A O 1
ATOM 883 N N . GLU A 1 114 ? -13.602 4.703 1.156 1 91.94 114 GLU A N 1
ATOM 884 C CA . GLU A 1 114 ? -14.531 3.615 1.438 1 91.94 114 GLU A CA 1
ATOM 885 C C . GLU A 1 114 ? -15.977 4.078 1.317 1 91.94 114 GLU A C 1
ATOM 887 O O . GLU A 1 114 ? -16.812 3.379 0.741 1 91.94 114 GLU A O 1
ATOM 892 N N . ALA A 1 115 ? -16.266 5.172 1.849 1 95 115 ALA A N 1
ATOM 893 C CA . ALA A 1 115 ? -17.625 5.711 1.805 1 95 115 ALA A CA 1
ATOM 894 C C . ALA A 1 115 ? -18.062 5.953 0.367 1 95 115 ALA A C 1
ATOM 896 O O . ALA A 1 115 ? -19.234 5.742 0.028 1 95 115 ALA A O 1
ATOM 897 N N . LEU A 1 116 ? -17.172 6.406 -0.42 1 95.06 116 LEU A N 1
ATOM 898 C CA . LEU A 1 116 ? -17.469 6.723 -1.812 1 95.06 116 LEU A CA 1
ATOM 899 C C . LEU A 1 116 ? -17.484 5.457 -2.664 1 95.06 116 LEU A C 1
ATOM 901 O O . LEU A 1 116 ? -17.953 5.48 -3.809 1 95.06 116 LEU A O 1
ATOM 905 N N . GLY A 1 117 ? -16.953 4.395 -2.111 1 86.81 117 GLY A N 1
ATOM 906 C CA . GLY A 1 117 ? -16.828 3.18 -2.9 1 86.81 117 GLY A CA 1
ATOM 907 C C . GLY A 1 117 ? -15.867 3.311 -4.062 1 86.81 117 GLY A C 1
ATOM 908 O O . GLY A 1 117 ? -16.094 2.74 -5.129 1 86.81 117 GLY A O 1
ATOM 909 N N . LEU A 1 118 ? -14.82 4.145 -3.828 1 88.38 118 LEU A N 1
ATOM 910 C CA . LEU A 1 118 ? -13.852 4.387 -4.895 1 88.38 118 LEU A CA 1
ATOM 911 C C . LEU A 1 118 ? -12.984 3.156 -5.133 1 88.38 118 LEU A C 1
ATOM 913 O O . LEU A 1 118 ? -12.578 2.482 -4.184 1 88.38 118 LEU A O 1
ATOM 917 N N . ARG A 1 119 ? -12.773 2.938 -6.375 1 84.06 119 ARG A N 1
ATOM 918 C CA . ARG A 1 119 ? -11.836 1.897 -6.797 1 84.06 119 ARG A CA 1
ATOM 919 C C . ARG A 1 119 ? -10.523 2.504 -7.27 1 84.06 119 ARG A C 1
ATOM 921 O O . ARG A 1 119 ? -10.422 2.98 -8.398 1 84.06 119 ARG A O 1
ATOM 928 N N . LEU A 1 120 ? -9.602 2.281 -6.496 1 89.25 120 LEU A N 1
ATOM 929 C CA . LEU A 1 120 ? -8.328 2.939 -6.77 1 89.25 120 LEU A CA 1
ATOM 930 C C . LEU A 1 120 ? -7.512 2.148 -7.785 1 89.25 120 LEU A C 1
ATOM 932 O O . LEU A 1 120 ? -7.453 0.918 -7.723 1 89.25 120 LEU A O 1
ATOM 936 N N . ARG A 1 121 ? -6.984 2.83 -8.727 1 90.81 121 ARG A N 1
ATOM 937 C CA . ARG A 1 121 ? -5.992 2.225 -9.609 1 90.81 121 ARG A CA 1
ATOM 938 C C . ARG A 1 121 ? -4.742 1.824 -8.836 1 90.81 121 ARG A C 1
ATOM 940 O O . ARG A 1 121 ? -4.48 2.354 -7.75 1 90.81 121 ARG A O 1
ATOM 947 N N . PRO A 1 122 ? -3.977 0.923 -9.375 1 92.12 122 PRO A N 1
ATOM 948 C CA . PRO A 1 122 ? -2.877 0.334 -8.602 1 92.12 122 PRO A CA 1
ATOM 949 C C . PRO A 1 122 ? -1.92 1.384 -8.047 1 92.12 122 PRO A C 1
ATOM 951 O O . PRO A 1 122 ? -1.617 1.372 -6.848 1 92.12 122 PRO A O 1
ATOM 954 N N . ARG A 1 123 ? -1.535 2.346 -8.898 1 93.69 123 ARG A N 1
ATOM 955 C CA . ARG A 1 123 ? -0.646 3.396 -8.414 1 93.69 123 ARG A CA 1
ATOM 956 C C . ARG A 1 123 ? -1.311 4.215 -7.312 1 93.69 123 ARG A C 1
ATOM 958 O O . ARG A 1 123 ? -0.682 4.527 -6.301 1 93.69 123 ARG A O 1
ATOM 965 N N . MET A 1 124 ? -2.529 4.52 -7.535 1 94.88 124 MET A N 1
ATOM 966 C CA . MET A 1 124 ? -3.256 5.312 -6.547 1 94.88 124 MET A CA 1
ATOM 967 C C . MET A 1 124 ? -3.43 4.535 -5.246 1 94.88 124 MET A C 1
ATOM 969 O O . MET A 1 124 ? -3.41 5.117 -4.16 1 94.88 124 MET A O 1
ATOM 973 N N . GLN A 1 125 ? -3.588 3.254 -5.359 1 94.5 125 GLN A N 1
ATOM 974 C CA . GLN A 1 125 ? -3.691 2.42 -4.168 1 94.5 125 GLN A CA 1
ATOM 975 C C . GLN A 1 125 ? -2.434 2.527 -3.311 1 94.5 125 GLN A C 1
ATOM 977 O O . GLN A 1 125 ? -2.52 2.672 -2.09 1 94.5 125 GLN A O 1
ATOM 982 N N . MET A 1 126 ? -1.271 2.482 -3.945 1 95.69 126 MET A N 1
ATOM 983 C CA . MET A 1 126 ? -0.013 2.615 -3.217 1 95.69 126 MET A CA 1
ATOM 984 C C . MET A 1 126 ? 0.124 4.012 -2.619 1 95.69 126 MET A C 1
ATOM 986 O O . MET A 1 126 ? 0.52 4.16 -1.461 1 95.69 126 MET A O 1
ATOM 990 N N . LEU A 1 127 ? -0.259 4.988 -3.389 1 97.06 127 LEU A N 1
ATOM 991 C CA . LEU A 1 127 ? -0.093 6.375 -2.969 1 97.06 127 LEU A CA 1
ATOM 992 C C . LEU A 1 127 ? -1.055 6.719 -1.836 1 97.06 127 LEU A C 1
ATOM 994 O O . LEU A 1 127 ? -0.687 7.426 -0.897 1 97.06 127 LEU A O 1
ATOM 998 N N . PHE A 1 128 ? -2.268 6.199 -1.887 1 96.62 128 PHE A N 1
ATOM 999 C CA . PHE A 1 128 ? -3.23 6.449 -0.821 1 96.62 128 PHE A CA 1
ATOM 1000 C C . PHE A 1 128 ? -2.873 5.656 0.43 1 96.62 128 PHE A C 1
ATOM 1002 O O . PHE A 1 128 ? -3.088 6.125 1.55 1 96.62 128 PHE A O 1
ATOM 1009 N N . THR A 1 129 ? -2.336 4.473 0.234 1 95.19 129 THR A N 1
ATOM 1010 C CA . THR A 1 129 ? -1.833 3.73 1.384 1 95.19 129 THR A CA 1
ATOM 1011 C C . THR A 1 129 ? -0.698 4.488 2.064 1 95.19 129 THR A C 1
ATOM 1013 O O . THR A 1 129 ? -0.649 4.574 3.293 1 95.19 129 THR A O 1
ATOM 1016 N N . ALA A 1 130 ? 0.168 5.031 1.263 1 96.19 130 ALA A N 1
ATOM 1017 C CA . ALA A 1 130 ? 1.265 5.832 1.8 1 96.19 130 ALA A CA 1
ATOM 1018 C C . ALA A 1 130 ? 0.736 7.059 2.541 1 96.19 130 ALA A C 1
ATOM 1020 O O . ALA A 1 130 ? 1.177 7.355 3.654 1 96.19 130 ALA A O 1
ATOM 1021 N N . ALA A 1 131 ? -0.222 7.715 1.914 1 96.25 131 ALA A N 1
ATOM 1022 C CA . ALA A 1 131 ? -0.807 8.898 2.545 1 96.25 131 ALA A CA 1
ATOM 1023 C C . ALA A 1 131 ? -1.486 8.539 3.861 1 96.25 131 ALA A C 1
ATOM 1025 O O . ALA A 1 131 ? -1.411 9.289 4.832 1 96.25 131 ALA A O 1
ATOM 1026 N N . ASP A 1 132 ? -2.193 7.398 3.908 1 94.44 132 ASP A N 1
ATOM 1027 C CA . ASP A 1 132 ? -2.838 6.879 5.109 1 94.44 132 ASP A CA 1
ATOM 1028 C C . ASP A 1 132 ? -1.824 6.688 6.238 1 94.44 132 ASP A C 1
ATOM 1030 O O . ASP A 1 132 ? -2.025 7.176 7.352 1 94.44 132 ASP A O 1
ATOM 1034 N N . LEU A 1 133 ? -0.721 6.055 5.938 1 93.88 133 LEU A N 1
ATOM 1035 C CA . LEU A 1 133 ? 0.287 5.754 6.945 1 93.88 133 LEU A CA 1
ATOM 1036 C C . LEU A 1 133 ? 0.998 7.023 7.402 1 93.88 133 LEU A C 1
ATOM 1038 O O . LEU A 1 133 ? 1.35 7.156 8.578 1 93.88 133 LEU A O 1
ATOM 1042 N N . VAL A 1 134 ? 1.202 7.941 6.492 1 93.12 134 VAL A N 1
ATOM 1043 C CA . VAL A 1 134 ? 1.847 9.203 6.84 1 93.12 134 VAL A CA 1
ATOM 1044 C C . VAL A 1 134 ? 0.956 9.992 7.797 1 93.12 134 VAL A C 1
ATOM 1046 O O . VAL A 1 134 ? 1.446 10.602 8.75 1 93.12 134 VAL A O 1
ATOM 1049 N N . ASP A 1 135 ? -0.283 9.969 7.551 1 90.38 135 ASP A N 1
ATOM 1050 C CA . ASP A 1 135 ? -1.202 10.703 8.414 1 90.38 135 ASP A CA 1
ATOM 1051 C C . ASP A 1 135 ? -1.259 10.078 9.805 1 90.38 135 ASP A C 1
ATOM 1053 O O . ASP A 1 135 ? -1.218 10.789 10.812 1 90.38 135 ASP A O 1
ATOM 1057 N N . ARG A 1 136 ? -1.319 8.859 9.859 1 87.56 136 ARG A N 1
ATOM 1058 C CA . ARG A 1 136 ? -1.526 8.156 11.117 1 87.56 136 ARG A CA 1
ATOM 1059 C C . ARG A 1 136 ? -0.251 8.141 11.953 1 87.56 136 ARG A C 1
ATOM 1061 O O . ARG A 1 136 ? -0.307 8.211 13.188 1 87.56 136 ARG A O 1
ATOM 1068 N N . PHE A 1 137 ? 0.903 8.102 11.266 1 86.81 137 PHE A N 1
ATOM 1069 C CA . PHE A 1 137 ? 2.111 7.832 12.031 1 86.81 137 PHE A CA 1
ATOM 1070 C C . PHE A 1 137 ? 3.15 8.922 11.805 1 86.81 137 PHE A C 1
ATOM 1072 O O . PHE A 1 137 ? 4.199 8.93 12.453 1 86.81 137 PHE A O 1
ATOM 1079 N N . GLY A 1 138 ? 2.857 9.852 10.906 1 86.88 138 GLY A N 1
ATOM 1080 C CA . GLY A 1 138 ? 3.834 10.867 10.547 1 86.88 138 GLY A CA 1
ATOM 1081 C C . GLY A 1 138 ? 4.793 10.422 9.461 1 86.88 138 GLY A C 1
ATOM 1082 O O . GLY A 1 138 ? 5.129 9.234 9.367 1 86.88 138 GLY A O 1
ATOM 1083 N N . ALA A 1 139 ? 5.234 11.297 8.695 1 89.69 139 ALA A N 1
ATOM 1084 C CA . ALA A 1 139 ? 6.066 11.016 7.527 1 89.69 139 ALA A CA 1
ATOM 1085 C C . ALA A 1 139 ? 7.375 10.336 7.938 1 89.69 139 ALA A C 1
ATOM 1087 O O . ALA A 1 139 ? 7.844 9.422 7.258 1 89.69 139 ALA A O 1
ATOM 1088 N N . LEU A 1 140 ? 7.957 10.758 8.992 1 88.31 140 LEU A N 1
ATOM 1089 C CA . LEU A 1 140 ? 9.25 10.234 9.414 1 88.31 140 LEU A CA 1
ATOM 1090 C C . LEU A 1 140 ? 9.141 8.773 9.828 1 88.31 140 LEU A C 1
ATOM 1092 O O . LEU A 1 140 ? 9.922 7.934 9.367 1 88.31 140 LEU A O 1
ATOM 1096 N N . SER A 1 141 ? 8.141 8.523 10.617 1 86.94 141 SER A N 1
ATOM 1097 C CA . SER A 1 141 ? 7.957 7.148 11.07 1 86.94 141 SER A CA 1
ATOM 1098 C C . SER A 1 141 ? 7.48 6.25 9.938 1 86.94 141 SER A C 1
ATOM 1100 O O . SER A 1 141 ? 7.922 5.105 9.82 1 86.94 141 SER A O 1
ATOM 1102 N N . ALA A 1 142 ? 6.641 6.773 9.125 1 92.5 142 ALA A N 1
ATOM 1103 C CA . ALA A 1 142 ? 6.039 5.969 8.062 1 92.5 142 ALA A CA 1
ATOM 1104 C C . ALA A 1 142 ? 7.074 5.586 7.012 1 92.5 142 ALA A C 1
ATOM 1106 O O . ALA A 1 142 ? 6.934 4.559 6.34 1 92.5 142 ALA A O 1
ATOM 1107 N N . LYS A 1 143 ? 8.109 6.352 6.879 1 94.56 143 LYS A N 1
ATOM 1108 C CA . LYS A 1 143 ? 9.086 6.168 5.805 1 94.56 143 LYS A CA 1
ATOM 1109 C C . LYS A 1 143 ? 9.711 4.781 5.867 1 94.56 143 LYS A C 1
ATOM 1111 O O . LYS A 1 143 ? 10.031 4.195 4.832 1 94.56 143 LYS A O 1
ATOM 1116 N N . ARG A 1 144 ? 9.836 4.219 7.023 1 92.94 144 ARG A N 1
ATOM 1117 C CA . ARG A 1 144 ? 10.445 2.904 7.176 1 92.94 144 ARG A CA 1
ATOM 1118 C C . ARG A 1 144 ? 9.625 1.832 6.465 1 92.94 144 ARG A C 1
ATOM 1120 O O . ARG A 1 144 ? 10.148 0.766 6.129 1 92.94 144 ARG A O 1
ATOM 1127 N N . TRP A 1 145 ? 8.383 2.076 6.207 1 95.25 145 TRP A N 1
ATOM 1128 C CA . TRP A 1 145 ? 7.504 1.104 5.562 1 95.25 145 TRP A CA 1
ATOM 1129 C C . TRP A 1 145 ? 7.297 1.449 4.094 1 95.25 145 TRP A C 1
ATOM 1131 O O . TRP A 1 145 ? 6.91 0.59 3.295 1 95.25 145 TRP A O 1
ATOM 1141 N N . LEU A 1 146 ? 7.598 2.666 3.662 1 96.06 146 LEU A N 1
ATOM 1142 C CA . LEU A 1 146 ? 7.066 3.209 2.416 1 96.06 146 LEU A CA 1
ATOM 1143 C C . LEU A 1 146 ? 8.039 2.969 1.264 1 96.06 146 LEU A C 1
ATOM 1145 O O . LEU A 1 146 ? 7.668 3.117 0.096 1 96.06 146 LEU A O 1
ATOM 1149 N N . GLY A 1 147 ? 9.289 2.615 1.536 1 93.44 147 GLY A N 1
ATOM 1150 C CA . GLY A 1 147 ? 10.258 2.439 0.468 1 93.44 147 GLY A CA 1
ATOM 1151 C C . GLY A 1 147 ? 10.477 3.697 -0.351 1 93.44 147 GLY A C 1
ATOM 1152 O O . GLY A 1 147 ? 10.852 4.742 0.191 1 93.44 147 GLY A O 1
ATOM 1153 N N . ILE A 1 148 ? 10.078 3.635 -1.665 1 95.44 148 ILE A N 1
ATOM 1154 C CA . ILE A 1 148 ? 10.336 4.754 -2.564 1 95.44 148 ILE A CA 1
ATOM 1155 C C . ILE A 1 148 ? 9.297 5.852 -2.326 1 95.44 148 ILE A C 1
ATOM 1157 O O . ILE A 1 148 ? 9.469 6.984 -2.787 1 95.44 148 ILE A O 1
ATOM 1161 N N . TYR A 1 149 ? 8.203 5.539 -1.686 1 96.88 149 TYR A N 1
ATOM 1162 C CA . TYR A 1 149 ? 7.137 6.504 -1.439 1 96.88 149 TYR A CA 1
ATOM 1163 C C . TYR A 1 149 ? 7.438 7.34 -0.201 1 96.88 149 TYR A C 1
ATOM 1165 O O . TYR A 1 149 ? 8.359 7.031 0.557 1 96.88 149 TYR A O 1
ATOM 1173 N N . GLY A 1 150 ? 6.742 8.422 -0.026 1 96 150 GLY A N 1
ATOM 1174 C CA . GLY A 1 150 ? 6.949 9.344 1.077 1 96 150 GLY A CA 1
ATOM 1175 C C . GLY A 1 150 ? 5.953 10.492 1.093 1 96 150 GLY A C 1
ATOM 1176 O O . GLY A 1 150 ? 4.785 10.305 0.738 1 96 150 GLY A O 1
ATOM 1177 N N . ALA A 1 151 ? 6.367 11.492 1.703 1 93.88 151 ALA A N 1
ATOM 1178 C CA . ALA A 1 151 ? 5.547 12.695 1.831 1 93.88 151 ALA A CA 1
ATOM 1179 C C . ALA A 1 151 ? 6.348 13.945 1.478 1 93.88 151 ALA A C 1
ATOM 1181 O O . ALA A 1 151 ? 6.906 14.602 2.359 1 93.88 151 ALA A O 1
ATOM 1182 N N . SER A 1 152 ? 6.465 14.234 0.242 1 93.44 152 SER A N 1
ATOM 1183 C CA . SER A 1 152 ? 7.281 15.367 -0.186 1 93.44 152 SER A CA 1
ATOM 1184 C C . SER A 1 152 ? 6.426 16.453 -0.82 1 93.44 152 SER A C 1
ATOM 1186 O O . SER A 1 152 ? 5.945 17.359 -0.129 1 93.44 152 SER A O 1
ATOM 1188 N N . LEU A 1 153 ? 5.93 16.172 -1.948 1 94.75 153 LEU A N 1
ATOM 1189 C CA . LEU A 1 153 ? 5.125 17.172 -2.645 1 94.75 153 LEU A CA 1
ATOM 1190 C C . LEU A 1 153 ? 3.734 17.281 -2.027 1 94.75 153 LEU A C 1
ATOM 1192 O O . LEU A 1 153 ? 3.004 18.234 -2.291 1 94.75 153 LEU A O 1
ATOM 1196 N N . ASN A 1 154 ? 3.408 16.359 -1.163 1 96.31 154 ASN A N 1
ATOM 1197 C CA . ASN A 1 154 ? 2.172 16.484 -0.398 1 96.31 154 ASN A CA 1
ATOM 1198 C C . ASN A 1 154 ? 2.186 17.719 0.506 1 96.31 154 ASN A C 1
ATOM 1200 O O . ASN A 1 154 ? 1.134 18.266 0.815 1 96.31 154 ASN A O 1
ATOM 1204 N N . LEU A 1 155 ? 3.359 18.125 0.891 1 93.19 155 LEU A N 1
ATOM 1205 C CA . LEU A 1 155 ? 3.498 19.359 1.673 1 93.19 155 LEU A CA 1
ATOM 1206 C C . LEU A 1 155 ? 3.023 20.562 0.876 1 93.19 155 LEU A C 1
ATOM 1208 O O . LEU A 1 155 ? 2.441 21.5 1.44 1 93.19 155 LEU A O 1
ATOM 1212 N N . ALA A 1 156 ? 3.326 20.531 -0.404 1 94.06 156 ALA A N 1
ATOM 1213 C CA . ALA A 1 156 ? 2.859 21.609 -1.284 1 94.06 156 ALA A CA 1
ATOM 1214 C C . ALA A 1 156 ? 1.336 21.625 -1.356 1 94.06 156 ALA A C 1
ATOM 1216 O O . ALA A 1 156 ? 0.72 22.688 -1.255 1 94.06 156 ALA A O 1
ATOM 1217 N N . LEU A 1 157 ? 0.769 20.469 -1.521 1 95.31 157 LEU A N 1
ATOM 1218 C CA . LEU A 1 157 ? -0.678 20.312 -1.625 1 95.31 157 LEU A CA 1
ATOM 1219 C C . LEU A 1 157 ? -1.371 20.828 -0.37 1 95.31 157 LEU A C 1
ATOM 1221 O O . LEU A 1 157 ? -2.287 21.656 -0.457 1 95.31 157 LEU A O 1
ATOM 1225 N N . SER A 1 158 ? -0.917 20.391 0.751 1 93.5 158 SER A N 1
ATOM 1226 C CA . SER A 1 158 ? -1.517 20.766 2.027 1 93.5 158 SER A CA 1
ATOM 1227 C C . SER A 1 158 ? -1.296 22.234 2.33 1 93.5 158 SER A C 1
ATOM 1229 O O . SER A 1 158 ? -2.184 22.906 2.865 1 93.5 158 SER A O 1
ATOM 1231 N N . SER A 1 159 ? -0.122 22.75 1.986 1 91.5 159 SER A N 1
ATOM 1232 C CA . SER A 1 159 ? 0.193 24.141 2.246 1 91.5 159 SER A CA 1
ATOM 1233 C C . SER A 1 159 ? -0.673 25.078 1.4 1 91.5 159 SER A C 1
ATOM 1235 O O . SER A 1 159 ? -1.052 26.156 1.849 1 91.5 159 SER A O 1
ATOM 1237 N N . TYR A 1 160 ? -0.933 24.625 0.216 1 93.19 160 TYR A N 1
ATOM 1238 C CA . TYR A 1 160 ? -1.817 25.438 -0.612 1 93.19 160 TYR A CA 1
ATOM 1239 C C . TYR A 1 160 ? -3.236 25.453 -0.055 1 93.19 160 TYR A C 1
ATOM 1241 O O . TYR A 1 160 ? -3.848 26.5 0.101 1 93.19 160 TYR A O 1
ATOM 1249 N N . PHE A 1 161 ? -3.705 24.312 0.217 1 93.56 161 PHE A N 1
ATOM 1250 C CA . PHE A 1 161 ? -5.062 24.172 0.733 1 93.56 161 PHE A CA 1
ATOM 1251 C C . PHE A 1 161 ? -5.227 24.922 2.045 1 93.56 161 PHE A C 1
ATOM 1253 O O . PHE A 1 161 ? -6.262 25.562 2.275 1 93.56 161 PHE A O 1
ATOM 1260 N N . GLY A 1 162 ? -4.18 24.859 2.863 1 87.06 162 GLY A N 1
ATOM 1261 C CA . GLY A 1 162 ? -4.219 25.469 4.18 1 87.06 162 GLY A CA 1
ATOM 1262 C C . GLY A 1 162 ? -3.99 26.969 4.141 1 87.06 162 GLY A C 1
ATOM 1263 O O . GLY A 1 162 ? -4.105 27.656 5.164 1 87.06 162 GLY A O 1
ATOM 1264 N N . ALA A 1 163 ? -3.566 27.453 2.949 1 78 163 ALA A N 1
ATOM 1265 C CA . ALA A 1 163 ? -3.297 28.875 2.83 1 78 163 ALA A CA 1
ATOM 1266 C C . ALA A 1 163 ? -4.578 29.703 2.979 1 78 163 ALA A C 1
ATOM 1268 O O . ALA A 1 163 ? -4.543 30.844 3.434 1 78 163 ALA A O 1
ATOM 1269 N N . VAL A 1 164 ? -5.578 29.078 2.461 1 63.69 164 VAL A N 1
ATOM 1270 C CA . VAL A 1 164 ? -6.832 29.812 2.359 1 63.69 164 VAL A CA 1
ATOM 1271 C C . VAL A 1 164 ? -7.527 29.844 3.719 1 63.69 164 VAL A C 1
ATOM 1273 O O . VAL A 1 164 ? -7.391 28.922 4.512 1 63.69 164 VAL A O 1
ATOM 1276 N N . THR A 1 165 ? -8.219 30.906 3.908 1 64 165 THR A N 1
ATOM 1277 C CA . THR A 1 165 ? -8.852 31.391 5.129 1 64 165 THR A CA 1
ATOM 1278 C C . THR A 1 165 ? -9.812 30.344 5.688 1 64 165 THR A C 1
ATOM 1280 O O . THR A 1 165 ? -10.445 29.609 4.934 1 64 165 THR A O 1
ATOM 1283 N N . LYS A 1 166 ? -9.742 30.281 6.977 1 77.31 166 LYS A N 1
ATOM 1284 C CA . LYS A 1 166 ? -10.727 29.594 7.805 1 77.31 166 LYS A CA 1
ATOM 1285 C C . LYS A 1 166 ? -12.141 29.844 7.293 1 77.31 166 LYS A C 1
ATOM 1287 O O . LYS A 1 166 ? -12.461 30.953 6.848 1 77.31 166 LYS A O 1
ATOM 1292 N N . GLY A 1 167 ? -12.914 28.766 7.285 1 87.19 167 GLY A N 1
ATOM 1293 C CA . GLY A 1 167 ? -14.305 28.891 6.867 1 87.19 167 GLY A CA 1
ATOM 1294 C C . GLY A 1 167 ? -14.586 28.203 5.543 1 87.19 167 GLY A C 1
ATOM 1295 O O . GLY A 1 167 ? -14.055 27.141 5.266 1 87.19 167 GLY A O 1
ATOM 1296 N N . LYS A 1 168 ? -15.461 28.844 4.84 1 92.5 168 LYS A N 1
ATOM 1297 C CA . LYS A 1 168 ? -15.867 28.266 3.562 1 92.5 168 LYS A CA 1
ATOM 1298 C C . LYS A 1 168 ? -14.734 28.359 2.539 1 92.5 168 LYS A C 1
ATOM 1300 O O . LYS A 1 168 ? -14.172 29.438 2.32 1 92.5 168 LYS A O 1
ATOM 1305 N N . TYR A 1 169 ? -14.438 27.203 1.982 1 93.12 169 TYR A N 1
ATOM 1306 C CA . TYR A 1 169 ? -13.367 27.156 0.997 1 93.12 169 TYR A CA 1
ATOM 1307 C C . TYR A 1 169 ? -13.836 27.688 -0.35 1 93.12 169 TYR A C 1
ATOM 1309 O O . TYR A 1 169 ? -14.953 27.406 -0.787 1 93.12 169 TYR A O 1
ATOM 1317 N N . ALA A 1 170 ? -13.023 28.484 -1.023 1 91.62 170 ALA A N 1
ATOM 1318 C CA . ALA A 1 170 ? -13.492 29.234 -2.186 1 91.62 170 ALA A CA 1
ATOM 1319 C C . ALA A 1 170 ? -12.906 28.672 -3.477 1 91.62 170 ALA A C 1
ATOM 1321 O O . ALA A 1 170 ? -13.508 28.797 -4.547 1 91.62 170 ALA A O 1
ATOM 1322 N N . ASP A 1 171 ? -11.742 28.031 -3.439 1 93.31 171 ASP A N 1
ATOM 1323 C CA . ASP A 1 171 ? -11.078 27.625 -4.668 1 93.31 171 ASP A CA 1
ATOM 1324 C C . ASP A 1 171 ? -11.492 26.203 -5.062 1 93.31 171 ASP A C 1
ATOM 1326 O O . ASP A 1 171 ? -10.68 25.281 -4.992 1 93.31 171 ASP A O 1
ATOM 1330 N N . TYR A 1 172 ? -12.617 26.094 -5.645 1 95.44 172 TYR A N 1
ATOM 1331 C CA . TYR A 1 172 ? -13.188 24.812 -6.012 1 95.44 172 TYR A CA 1
ATOM 1332 C C . TYR A 1 172 ? -12.477 24.234 -7.227 1 95.44 172 TYR A C 1
ATOM 1334 O O . TYR A 1 172 ? -12.5 23.016 -7.449 1 95.44 172 TYR A O 1
ATOM 1342 N N . ASN A 1 173 ? -11.93 25.109 -7.992 1 96.94 173 ASN A N 1
ATOM 1343 C CA . ASN A 1 173 ? -11.156 24.609 -9.117 1 96.94 173 ASN A CA 1
ATOM 1344 C C . ASN A 1 173 ? -9.984 23.734 -8.656 1 96.94 173 ASN A C 1
ATOM 1346 O O . ASN A 1 173 ? -9.719 22.688 -9.234 1 96.94 173 ASN A O 1
ATOM 1350 N N . PHE A 1 174 ? -9.305 24.219 -7.652 1 96.62 174 PHE A N 1
ATOM 1351 C CA . PHE A 1 174 ? -8.211 23.438 -7.066 1 96.62 174 PHE A CA 1
ATOM 1352 C C . PHE A 1 174 ? -8.703 22.078 -6.617 1 96.62 174 PHE A C 1
ATOM 1354 O O . PHE A 1 174 ? -8.094 21.047 -6.941 1 96.62 174 PHE A O 1
ATOM 1361 N N . LEU A 1 175 ? -9.797 22 -5.934 1 97.06 175 LEU A N 1
ATOM 1362 C CA . LEU A 1 175 ? -10.344 20.734 -5.449 1 97.06 175 LEU A CA 1
ATOM 1363 C C . LEU A 1 175 ? -10.719 19.828 -6.609 1 97.06 175 LEU A C 1
ATOM 1365 O O . LEU A 1 175 ? -10.484 18.609 -6.551 1 97.06 175 LEU A O 1
ATOM 1369 N N . SER A 1 176 ? -11.258 20.391 -7.625 1 98.06 176 SER A N 1
ATOM 1370 C CA . SER A 1 176 ? -11.633 19.609 -8.797 1 98.06 176 SER A CA 1
ATOM 1371 C C . SER A 1 176 ? -10.422 18.953 -9.445 1 98.06 176 SER A C 1
ATOM 1373 O O . SER A 1 176 ? -10.477 17.797 -9.859 1 98.06 176 SER A O 1
ATOM 1375 N N . LEU A 1 177 ? -9.406 19.734 -9.539 1 98.38 177 LEU A N 1
ATOM 1376 C CA . LEU A 1 177 ? -8.188 19.219 -10.156 1 98.38 177 LEU A CA 1
ATOM 1377 C C . LEU A 1 177 ? -7.586 18.109 -9.305 1 98.38 177 LEU A C 1
ATOM 1379 O O . LEU A 1 177 ? -7.082 17.125 -9.836 1 98.38 177 LEU A O 1
ATOM 1383 N N . VAL A 1 178 ? -7.625 18.25 -8 1 98.06 178 VAL A N 1
ATOM 1384 C CA . VAL A 1 178 ? -7.113 17.234 -7.098 1 98.06 178 VAL A CA 1
ATOM 1385 C C . VAL A 1 178 ? -7.926 15.945 -7.254 1 98.06 178 VAL A C 1
ATOM 1387 O O . VAL A 1 178 ? -7.363 14.852 -7.348 1 98.06 178 VAL A O 1
ATOM 1390 N N . ALA A 1 179 ? -9.195 16.062 -7.285 1 98.19 179 ALA A N 1
ATOM 1391 C CA . ALA A 1 179 ? -10.07 14.898 -7.457 1 98.19 179 ALA A CA 1
ATOM 1392 C C . ALA A 1 179 ? -9.828 14.219 -8.805 1 98.19 179 ALA A C 1
ATOM 1394 O O . ALA A 1 179 ? -9.859 12.992 -8.906 1 98.19 179 ALA A O 1
ATOM 1395 N N . GLU A 1 180 ? -9.625 15.039 -9.805 1 97.81 180 GLU A N 1
ATOM 1396 C CA . GLU A 1 180 ? -9.32 14.508 -11.133 1 97.81 180 GLU A CA 1
ATOM 1397 C C . GLU A 1 180 ? -8.039 13.672 -11.109 1 97.81 180 GLU A C 1
ATOM 1399 O O . GLU A 1 180 ? -7.996 12.586 -11.68 1 97.81 180 GLU A O 1
ATOM 1404 N N . ALA A 1 181 ? -7.059 14.164 -10.461 1 97.94 181 ALA A N 1
ATOM 1405 C CA . ALA A 1 181 ? -5.801 13.438 -10.352 1 97.94 181 ALA A CA 1
ATOM 1406 C C . ALA A 1 181 ? -5.996 12.109 -9.625 1 97.94 181 ALA A C 1
ATOM 1408 O O . ALA A 1 181 ? -5.41 11.094 -10 1 97.94 181 ALA A O 1
ATOM 1409 N N . ALA A 1 182 ? -6.82 12.094 -8.578 1 97.06 182 ALA A N 1
ATOM 1410 C CA . ALA A 1 182 ? -7.062 10.914 -7.758 1 97.06 182 ALA A CA 1
ATOM 1411 C C . ALA A 1 182 ? -7.777 9.828 -8.555 1 97.06 182 ALA A C 1
ATOM 1413 O O . ALA A 1 182 ? -7.633 8.633 -8.273 1 97.06 182 ALA A O 1
ATOM 1414 N N . SER A 1 183 ? -8.492 10.203 -9.547 1 93.5 183 SER A N 1
ATOM 1415 C CA . SER A 1 183 ? -9.281 9.258 -10.328 1 93.5 183 SER A CA 1
ATOM 1416 C C . SER A 1 183 ? -8.68 9.047 -11.719 1 93.5 183 SER A C 1
ATOM 1418 O O . SER A 1 183 ? -9.305 8.422 -12.578 1 93.5 183 SER A O 1
ATOM 1420 N N . SER A 1 184 ? -7.527 9.594 -11.906 1 93.88 184 SER A N 1
ATOM 1421 C CA . SER A 1 184 ? -6.906 9.562 -13.227 1 93.88 184 SER A CA 1
ATOM 1422 C C . SER A 1 184 ? -6.426 8.156 -13.578 1 93.88 184 SER A C 1
ATOM 1424 O O . SER A 1 184 ? -5.973 7.414 -12.703 1 93.88 184 SER A O 1
ATOM 1426 N N . ASP A 1 185 ? -6.445 7.828 -14.852 1 91.06 185 ASP A N 1
ATOM 1427 C CA . ASP A 1 185 ? -5.902 6.57 -15.359 1 91.06 185 ASP A CA 1
ATOM 1428 C C . ASP A 1 185 ? -4.426 6.719 -15.727 1 91.06 185 ASP A C 1
ATOM 1430 O O . ASP A 1 185 ? -3.797 5.766 -16.188 1 91.06 185 ASP A O 1
ATOM 1434 N N . PHE A 1 186 ? -3.957 7.828 -15.391 1 94.19 186 PHE A N 1
ATOM 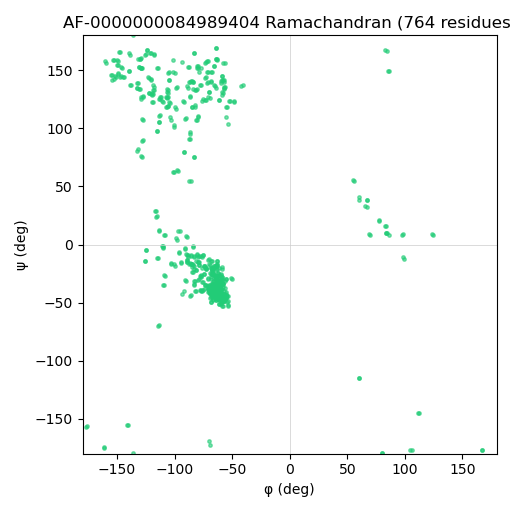1435 C CA . PHE A 1 186 ? -2.559 8.102 -15.703 1 94.19 186 PHE A CA 1
ATOM 1436 C C . PHE A 1 186 ? -1.637 7.219 -14.867 1 94.19 186 PHE A C 1
ATOM 1438 O O . PHE A 1 186 ? -1.904 6.969 -13.695 1 94.19 186 PHE A O 1
ATOM 1445 N N . ASP A 1 187 ? -0.574 6.762 -15.57 1 93.12 187 ASP A N 1
ATOM 1446 C CA . ASP A 1 187 ? 0.478 6.027 -14.867 1 93.12 187 ASP A CA 1
ATOM 1447 C C . ASP A 1 187 ? 1.833 6.242 -15.539 1 93.12 187 ASP A C 1
ATOM 1449 O O . ASP A 1 187 ? 1.905 6.453 -16.75 1 93.12 187 ASP A O 1
ATOM 1453 N N . VAL A 1 188 ? 2.805 6.227 -14.672 1 92.06 188 VAL A N 1
ATOM 1454 C CA . VAL A 1 188 ? 4.145 6.32 -15.242 1 92.06 188 VAL A CA 1
ATOM 1455 C C . VAL A 1 188 ? 4.66 4.922 -15.578 1 92.06 188 VAL A C 1
ATOM 1457 O O . VAL A 1 188 ? 4.312 3.949 -14.906 1 92.06 188 VAL A O 1
ATOM 1460 N N . GLN A 1 189 ? 5.5 4.844 -16.516 1 85.69 189 GLN A N 1
ATOM 1461 C CA . GLN A 1 189 ? 6.121 3.578 -16.891 1 85.69 189 GLN A CA 1
ATOM 1462 C C . GLN A 1 189 ? 7.41 3.342 -16.109 1 85.69 189 GLN A C 1
ATOM 1464 O O . GLN A 1 189 ? 7.789 2.195 -15.859 1 85.69 189 GLN A O 1
ATOM 1469 N N . ASP A 1 190 ? 8.031 4.473 -15.805 1 87.62 190 ASP A N 1
ATOM 1470 C CA . ASP A 1 190 ? 9.289 4.488 -15.062 1 87.62 190 ASP A CA 1
ATOM 1471 C C . ASP A 1 190 ? 9.234 5.504 -13.922 1 87.62 190 ASP A C 1
ATOM 1473 O O . ASP A 1 190 ? 8.82 6.648 -14.117 1 87.62 190 ASP A O 1
ATOM 1477 N N . ILE A 1 191 ? 9.695 5.039 -12.797 1 90.44 191 ILE A N 1
ATOM 1478 C CA . ILE A 1 191 ? 9.648 5.871 -11.602 1 90.44 191 ILE A CA 1
ATOM 1479 C C . ILE A 1 191 ? 10.484 7.133 -11.82 1 90.44 191 ILE A C 1
ATOM 1481 O O . ILE A 1 191 ? 10.25 8.156 -11.18 1 90.44 191 ILE A O 1
ATOM 1485 N N . ALA A 1 192 ? 11.477 7.043 -12.711 1 92 192 ALA A N 1
ATOM 1486 C CA . ALA A 1 192 ? 12.328 8.188 -13 1 92 192 ALA A CA 1
ATOM 1487 C C . ALA A 1 192 ? 11.523 9.336 -13.602 1 92 192 ALA A C 1
ATOM 1489 O O . ALA A 1 192 ? 11.945 10.492 -13.555 1 92 192 ALA A O 1
ATOM 1490 N N . GLU A 1 193 ? 10.367 9.055 -14.102 1 95 193 GLU A N 1
ATOM 1491 C CA . GLU A 1 193 ? 9.531 10.078 -14.727 1 95 193 GLU A CA 1
ATOM 1492 C C . GLU A 1 193 ? 9.016 11.078 -13.695 1 95 193 GLU A C 1
ATOM 1494 O O . GLU A 1 193 ? 8.664 12.203 -14.047 1 95 193 GLU A O 1
ATOM 1499 N N . TYR A 1 194 ? 9.016 10.719 -12.445 1 96.25 194 TYR A N 1
ATOM 1500 C CA . TYR A 1 194 ? 8.547 11.625 -11.406 1 96.25 194 TYR A CA 1
ATOM 1501 C C . TYR A 1 194 ? 9.5 12.805 -11.25 1 96.25 194 TYR A C 1
ATOM 1503 O O . TYR A 1 194 ? 9.156 13.805 -10.602 1 96.25 194 TYR A O 1
ATOM 1511 N N . SER A 1 195 ? 10.695 12.703 -11.828 1 96.31 195 SER A N 1
ATOM 1512 C CA . SER A 1 195 ? 11.609 13.844 -11.836 1 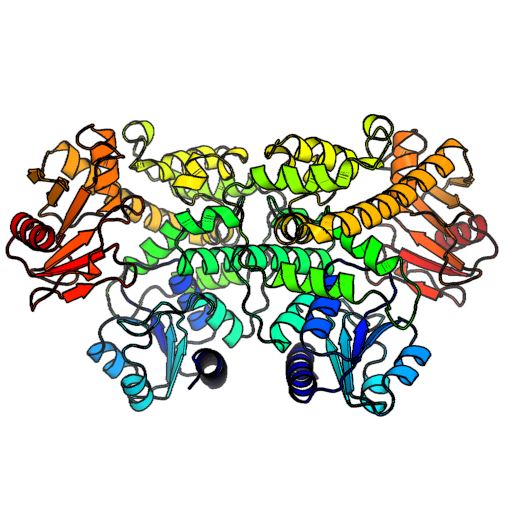96.31 195 SER A CA 1
ATOM 1513 C C . SER A 1 195 ? 10.953 15.078 -12.445 1 96.31 195 SER A C 1
ATOM 1515 O O . SER A 1 195 ? 11.219 16.203 -12.016 1 96.31 195 SER A O 1
ATOM 1517 N N . LYS A 1 196 ? 10.078 14.859 -13.328 1 96.06 196 LYS A N 1
ATOM 1518 C CA . LYS A 1 196 ? 9.398 15.961 -14.008 1 96.06 196 LYS A CA 1
ATOM 1519 C C . LYS A 1 196 ? 8.477 16.703 -13.047 1 96.06 196 LYS A C 1
ATOM 1521 O O . LYS A 1 196 ? 8.32 17.922 -13.148 1 96.06 196 LYS A O 1
ATOM 1526 N N . SER A 1 197 ? 7.809 15.977 -12.141 1 96 197 SER A N 1
ATOM 1527 C CA . SER A 1 197 ? 6.961 16.625 -11.141 1 96 197 SER A CA 1
ATOM 1528 C C . SER A 1 197 ? 7.77 17.531 -10.234 1 96 197 SER A C 1
ATOM 1530 O O . SER A 1 197 ? 7.352 18.656 -9.938 1 96 197 SER A O 1
ATOM 1532 N N . TYR A 1 198 ? 8.906 17.094 -9.812 1 95.81 198 TYR A N 1
ATOM 1533 C CA . TYR A 1 198 ? 9.773 17.891 -8.938 1 95.81 198 TYR A CA 1
ATOM 1534 C C . TYR A 1 198 ? 10.352 19.078 -9.688 1 95.81 198 TYR A C 1
ATOM 1536 O O . TYR A 1 198 ? 10.414 20.188 -9.148 1 95.81 198 TYR A O 1
ATOM 1544 N N . SER A 1 199 ? 10.734 18.812 -10.906 1 94.38 199 SER A N 1
ATOM 1545 C CA . SER A 1 199 ? 11.281 19.906 -11.711 1 94.38 199 SER A CA 1
ATOM 1546 C C . SER A 1 199 ? 10.25 21.016 -11.906 1 94.38 199 SER A C 1
ATOM 1548 O O . SER A 1 199 ? 10.586 22.203 -11.836 1 94.38 199 SER A O 1
ATOM 1550 N N . ALA A 1 200 ? 9.07 20.656 -12.086 1 91.62 200 ALA A N 1
ATOM 1551 C CA . ALA A 1 200 ? 8 21.609 -12.367 1 91.62 200 ALA A CA 1
ATOM 1552 C C . ALA A 1 200 ? 7.637 22.406 -11.125 1 91.62 200 ALA A C 1
ATOM 1554 O O . ALA A 1 200 ? 7.082 23.5 -11.227 1 91.62 200 ALA A O 1
ATOM 1555 N N . THR A 1 201 ? 7.973 21.922 -9.984 1 90.25 201 THR A N 1
ATOM 1556 C CA . THR A 1 201 ? 7.457 22.547 -8.773 1 90.25 201 THR A CA 1
ATOM 1557 C C . THR A 1 201 ? 8.57 23.266 -8.023 1 90.25 201 THR A C 1
ATOM 1559 O O . THR A 1 201 ? 8.352 24.344 -7.453 1 90.25 201 THR A O 1
ATOM 1562 N N . VAL A 1 202 ? 9.781 22.719 -8.062 1 90.25 202 VAL A N 1
ATOM 1563 C CA . VAL A 1 202 ? 10.852 23.203 -7.199 1 90.25 202 VAL A CA 1
ATOM 1564 C C . VAL A 1 202 ? 11.539 24.391 -7.844 1 90.25 202 VAL A C 1
ATOM 1566 O O . VAL A 1 202 ? 12.195 25.188 -7.164 1 90.25 202 VAL A O 1
ATOM 1569 N N . GLY A 1 203 ? 11.391 24.562 -9.125 1 81.5 203 GLY A N 1
ATOM 1570 C CA . GLY A 1 203 ? 12.102 25.578 -9.891 1 81.5 203 GLY A CA 1
ATOM 1571 C C . GLY A 1 203 ? 11.836 26.984 -9.391 1 81.5 203 GLY A C 1
ATOM 1572 O O . GLY A 1 203 ? 12.672 27.875 -9.57 1 81.5 203 GLY A O 1
ATOM 1573 N N . ALA A 1 204 ? 10.82 27.219 -8.719 1 77.19 204 ALA A N 1
ATOM 1574 C CA . ALA A 1 204 ? 10.445 28.562 -8.305 1 77.19 204 ALA A CA 1
ATOM 1575 C C . ALA A 1 204 ? 11.078 28.922 -6.969 1 77.19 204 ALA A C 1
ATOM 1577 O O . ALA A 1 204 ? 10.992 30.078 -6.523 1 77.19 204 ALA A O 1
ATOM 1578 N N . ILE A 1 205 ? 11.672 27.984 -6.348 1 85.31 205 ILE A N 1
ATOM 1579 C CA . ILE A 1 205 ? 12.242 28.234 -5.035 1 85.31 205 ILE A CA 1
ATOM 1580 C C . ILE A 1 205 ? 13.695 28.688 -5.184 1 85.31 205 ILE A C 1
ATOM 1582 O O . ILE A 1 205 ? 14.562 27.891 -5.531 1 85.31 205 ILE A O 1
ATOM 1586 N N . ASP A 1 206 ? 13.906 29.938 -4.93 1 82.69 206 ASP A N 1
ATOM 1587 C CA . ASP A 1 206 ? 15.211 30.547 -5.152 1 82.69 206 ASP A CA 1
ATOM 1588 C C . ASP A 1 206 ? 16.016 30.609 -3.857 1 82.69 206 ASP A C 1
ATOM 1590 O O . ASP A 1 206 ? 16.297 31.688 -3.332 1 82.69 206 ASP A O 1
ATOM 1594 N N . VAL A 1 207 ? 16.344 29.531 -3.307 1 85.62 207 VAL A N 1
ATOM 1595 C CA . VAL A 1 207 ? 17.203 29.406 -2.133 1 85.62 207 VAL A CA 1
ATOM 1596 C C . VAL A 1 207 ? 18.156 28.234 -2.324 1 85.62 207 VAL A C 1
ATOM 1598 O O . VAL A 1 207 ? 17.781 27.203 -2.875 1 85.62 207 VAL A O 1
ATOM 1601 N N . ASP A 1 208 ? 19.391 28.469 -1.94 1 88.56 208 ASP A N 1
ATOM 1602 C CA . ASP A 1 208 ? 20.375 27.391 -1.981 1 88.56 208 ASP A CA 1
ATOM 1603 C C . ASP A 1 208 ? 20.234 26.469 -0.769 1 88.56 208 ASP A C 1
ATOM 1605 O O . ASP A 1 208 ? 20.578 26.859 0.351 1 88.56 208 ASP A O 1
ATOM 1609 N N . PRO A 1 209 ? 19.781 25.297 -1.069 1 92.44 209 PRO A N 1
ATOM 1610 C CA . PRO A 1 209 ? 19.516 24.422 0.077 1 92.44 209 PRO A CA 1
ATOM 1611 C C . PRO A 1 209 ? 20.797 23.938 0.75 1 92.44 209 PRO A C 1
ATOM 1613 O O . PRO A 1 209 ? 20.766 23.438 1.876 1 92.44 209 PRO A O 1
ATOM 1616 N N . GLU A 1 210 ? 21.969 24.094 0.151 1 92.75 210 GLU A N 1
ATOM 1617 C CA . GLU A 1 210 ? 23.234 23.625 0.715 1 92.75 210 GLU A CA 1
ATOM 1618 C C . GLU A 1 210 ? 23.672 24.516 1.875 1 92.75 210 GLU A C 1
ATOM 1620 O O . GLU A 1 210 ? 24.484 24.094 2.703 1 92.75 210 GLU A O 1
ATOM 1625 N N . LYS A 1 211 ? 23.172 25.625 1.976 1 92.06 211 LYS A N 1
ATOM 1626 C CA . LYS A 1 211 ? 23.547 26.547 3.045 1 92.06 211 LYS A CA 1
ATOM 1627 C C . LYS A 1 211 ? 22.969 26.094 4.383 1 92.06 211 LYS A C 1
ATOM 1629 O O . LYS A 1 211 ? 23.578 26.328 5.434 1 92.06 211 LYS A O 1
ATOM 1634 N N . TYR A 1 212 ? 21.812 25.547 4.285 1 93.38 212 TYR A N 1
ATOM 1635 C CA . TYR A 1 212 ? 21.156 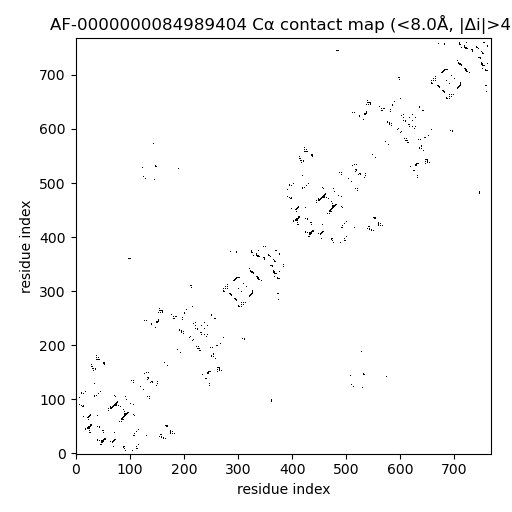25.031 5.477 1 93.38 212 TYR A CA 1
ATOM 1636 C C . TYR A 1 212 ? 20.703 23.594 5.262 1 93.38 212 TYR A C 1
ATOM 1638 O O . TYR A 1 212 ? 19.5 23.328 5.137 1 93.38 212 TYR A O 1
ATOM 1646 N N . PRO A 1 213 ? 21.578 22.703 5.289 1 92.81 213 PRO A N 1
ATOM 1647 C CA . PRO A 1 213 ? 21.359 21.328 4.824 1 92.81 213 PRO A CA 1
ATOM 1648 C C . PRO A 1 213 ? 20.312 20.578 5.668 1 92.81 213 PRO A C 1
ATOM 1650 O O . PRO A 1 213 ? 19.672 19.656 5.176 1 92.81 213 PRO A O 1
ATOM 1653 N N . ARG A 1 214 ? 20.172 20.953 6.922 1 92.62 214 ARG A N 1
ATOM 1654 C CA . ARG A 1 214 ? 19.156 20.297 7.738 1 92.62 214 ARG A CA 1
ATOM 1655 C C . ARG A 1 214 ? 17.797 20.984 7.566 1 92.62 214 ARG A C 1
ATOM 1657 O O . ARG A 1 214 ? 16.797 20.312 7.32 1 92.62 214 ARG A O 1
ATOM 1664 N N . ALA A 1 215 ? 17.828 22.297 7.586 1 92.62 215 ALA A N 1
ATOM 1665 C CA . ALA A 1 215 ? 16.578 23.047 7.52 1 92.62 215 ALA A CA 1
ATOM 1666 C C . ALA A 1 215 ? 15.945 22.953 6.137 1 92.62 215 ALA A C 1
ATOM 1668 O O . ALA A 1 215 ? 14.719 23.016 5.996 1 92.62 215 ALA A O 1
ATOM 1669 N N . LEU A 1 216 ? 16.75 22.812 5.133 1 94.88 216 LEU A N 1
ATOM 1670 C CA . LEU A 1 216 ? 16.25 22.766 3.762 1 94.88 216 LEU A CA 1
ATOM 1671 C C . LEU A 1 216 ? 16.531 21.406 3.129 1 94.88 216 LEU A C 1
ATOM 1673 O O . LEU A 1 216 ? 16.75 21.312 1.919 1 94.88 216 LEU A O 1
ATOM 1677 N N . ALA A 1 217 ? 16.594 20.359 3.975 1 94.5 217 ALA A N 1
ATOM 1678 C CA . ALA A 1 217 ? 16.922 19 3.523 1 94.5 217 ALA A CA 1
ATOM 1679 C C . ALA A 1 217 ? 15.938 18.531 2.455 1 94.5 217 ALA A C 1
ATOM 1681 O O . ALA A 1 217 ? 16.344 17.938 1.447 1 94.5 217 ALA A O 1
ATOM 1682 N N . LEU A 1 218 ? 14.641 18.797 2.66 1 94.75 218 LEU A N 1
ATOM 1683 C CA . LEU A 1 218 ? 13.617 18.375 1.711 1 94.75 218 LEU A CA 1
ATOM 1684 C C . LEU A 1 218 ? 13.812 19.062 0.362 1 94.75 218 LEU A C 1
ATOM 1686 O O . LEU A 1 218 ? 13.664 18.438 -0.687 1 94.75 218 LEU A O 1
ATOM 1690 N N . LEU A 1 219 ? 14.125 20.312 0.408 1 95.19 219 LEU A N 1
ATOM 1691 C CA . LEU A 1 219 ? 14.367 21.031 -0.832 1 95.19 219 LEU A CA 1
ATOM 1692 C C . LEU A 1 219 ? 15.555 20.453 -1.586 1 95.19 219 LEU A C 1
ATOM 1694 O O . LEU A 1 219 ? 15.516 20.312 -2.811 1 95.19 219 LEU A O 1
ATOM 1698 N N . ARG A 1 220 ? 16.594 20.141 -0.889 1 95.06 220 ARG A N 1
ATOM 1699 C CA . ARG A 1 220 ? 17.781 19.531 -1.494 1 95.06 220 ARG A CA 1
ATOM 1700 C C . ARG A 1 220 ? 17.422 18.219 -2.178 1 95.06 220 ARG A C 1
ATOM 1702 O O . ARG A 1 220 ? 17.797 17.984 -3.326 1 95.06 220 ARG A O 1
ATOM 1709 N N . LEU A 1 221 ? 16.688 17.391 -1.486 1 96.38 221 LEU A N 1
ATOM 1710 C CA . LEU A 1 221 ? 16.266 16.094 -2.027 1 96.38 221 LEU A CA 1
ATOM 1711 C C . LEU A 1 221 ? 15.359 16.281 -3.242 1 96.38 221 LEU A C 1
ATOM 1713 O O . LEU A 1 221 ? 15.484 15.555 -4.23 1 96.38 221 LEU A O 1
ATOM 1717 N N . MET A 1 222 ? 14.461 17.266 -3.18 1 96.12 222 MET A N 1
ATOM 1718 C CA . MET A 1 222 ? 13.578 17.531 -4.305 1 96.12 222 MET A CA 1
ATOM 1719 C C . MET A 1 222 ? 14.375 17.969 -5.531 1 96.12 222 MET A C 1
ATOM 1721 O O . MET A 1 222 ? 14.078 17.562 -6.652 1 96.12 222 MET A O 1
ATOM 1725 N N . LYS A 1 223 ? 15.32 18.781 -5.309 1 94.75 223 LYS A N 1
ATOM 1726 C CA . LYS A 1 223 ? 16.172 19.234 -6.406 1 94.75 223 LYS A CA 1
ATOM 1727 C C . LYS A 1 223 ? 16.953 18.078 -7.004 1 94.75 223 LYS A C 1
ATOM 1729 O O . LYS A 1 223 ? 17.094 17.969 -8.227 1 94.75 223 LYS A O 1
ATOM 1734 N N . GLU A 1 224 ? 17.484 17.219 -6.199 1 94.56 224 GLU A N 1
ATOM 1735 C CA . GLU A 1 224 ? 18.188 16.031 -6.68 1 94.56 224 GLU A CA 1
ATOM 1736 C C . GLU A 1 224 ? 17.25 15.109 -7.461 1 94.56 224 GLU A C 1
ATOM 1738 O O . GLU A 1 224 ? 17.609 14.602 -8.523 1 94.56 224 GLU A O 1
ATOM 1743 N N . ALA A 1 225 ? 16.062 14.922 -6.922 1 95.69 225 ALA A N 1
ATOM 1744 C CA . ALA A 1 225 ? 15.07 14.094 -7.598 1 95.69 225 ALA A CA 1
ATOM 1745 C C . ALA A 1 225 ? 14.711 14.68 -8.961 1 95.69 225 ALA A C 1
ATOM 1747 O O . ALA A 1 225 ? 14.438 13.938 -9.906 1 95.69 225 ALA A O 1
ATOM 1748 N N . SER A 1 226 ? 14.695 15.945 -9.047 1 95.56 226 SER A N 1
ATOM 1749 C CA . SER A 1 226 ? 14.336 16.625 -10.289 1 95.56 226 SER A CA 1
ATOM 1750 C C . SER A 1 226 ? 15.344 16.328 -11.398 1 95.56 226 SER A C 1
ATOM 1752 O O . SER A 1 226 ? 15.039 16.5 -12.578 1 95.56 226 SER A O 1
ATOM 1754 N N . ARG A 1 227 ? 16.484 15.859 -11.047 1 93.44 227 ARG A N 1
ATOM 1755 C CA . ARG A 1 227 ? 17.531 15.555 -12.016 1 93.44 227 ARG A CA 1
ATOM 1756 C C . ARG A 1 227 ? 17.438 14.109 -12.484 1 93.44 227 ARG A C 1
ATOM 1758 O O . ARG A 1 227 ? 18.203 13.68 -13.352 1 93.44 227 ARG A O 1
ATOM 1765 N N . GLY A 1 228 ? 16.531 13.359 -11.938 1 90.5 228 GLY A N 1
ATOM 1766 C CA . GLY A 1 228 ? 16.281 12.008 -12.422 1 90.5 228 GLY A CA 1
ATOM 1767 C C . GLY A 1 228 ? 16.984 10.945 -11.602 1 90.5 228 GLY A C 1
ATOM 1768 O O . GLY A 1 228 ? 16.984 9.766 -11.961 1 90.5 228 GLY A O 1
ATOM 1769 N N . ASP A 1 229 ? 17.578 11.297 -10.484 1 88.06 229 ASP A N 1
ATOM 1770 C CA . ASP A 1 229 ? 18.25 10.328 -9.617 1 88.06 229 ASP A CA 1
ATOM 1771 C C . ASP A 1 229 ? 17.25 9.586 -8.742 1 88.06 229 ASP A C 1
ATOM 1773 O O . ASP A 1 229 ? 16.797 10.109 -7.719 1 88.06 229 ASP A O 1
ATOM 1777 N N . THR A 1 230 ? 17 8.367 -9.023 1 89.12 230 THR A N 1
ATOM 1778 C CA . THR A 1 230 ? 15.977 7.613 -8.312 1 89.12 230 THR A CA 1
ATOM 1779 C C . THR A 1 230 ? 16.547 7.012 -7.027 1 89.12 230 THR A C 1
ATOM 1781 O O . THR A 1 230 ? 15.789 6.594 -6.148 1 89.12 230 THR A O 1
ATOM 1784 N N . SER A 1 231 ? 17.859 6.934 -6.887 1 88.5 231 SER A N 1
ATOM 1785 C CA . SER A 1 231 ? 18.484 6.355 -5.699 1 88.5 231 SER A CA 1
ATOM 1786 C C . SER A 1 231 ? 18.203 7.211 -4.465 1 88.5 231 SER A C 1
ATOM 1788 O O . SER A 1 231 ? 18.297 6.723 -3.336 1 88.5 231 SER A O 1
ATOM 1790 N N . ILE A 1 232 ? 17.828 8.422 -4.656 1 93.38 232 ILE A N 1
ATOM 1791 C CA . ILE A 1 232 ? 17.641 9.367 -3.561 1 93.38 232 ILE A CA 1
ATOM 1792 C C . ILE A 1 232 ? 16.453 8.938 -2.707 1 93.38 232 ILE A C 1
ATOM 1794 O O . ILE A 1 232 ? 16.391 9.242 -1.516 1 93.38 232 ILE A O 1
ATOM 1798 N N . TYR A 1 233 ? 15.516 8.211 -3.262 1 93.88 233 TYR A N 1
ATOM 1799 C CA . TYR A 1 233 ? 14.305 7.816 -2.543 1 93.88 233 TYR A CA 1
ATOM 1800 C C . TYR A 1 233 ? 14.633 6.84 -1.422 1 93.88 233 TYR A C 1
ATOM 1802 O O . TYR A 1 233 ? 13.852 6.68 -0.481 1 93.88 233 TYR A O 1
ATOM 1810 N N . LEU A 1 234 ? 15.75 6.172 -1.479 1 91.88 234 LEU A N 1
ATOM 1811 C CA . LEU A 1 234 ? 16.141 5.191 -0.471 1 91.88 234 LEU A CA 1
ATOM 1812 C C . LEU A 1 234 ? 17.375 5.672 0.298 1 91.88 234 LEU A C 1
ATOM 1814 O O . LEU A 1 234 ? 18 4.887 1.009 1 91.88 234 LEU A O 1
ATOM 1818 N N . SER A 1 235 ? 17.719 6.922 0.136 1 91.69 235 SER A N 1
ATOM 1819 C CA . SER A 1 235 ? 18.891 7.461 0.827 1 91.69 235 SER A CA 1
ATOM 1820 C C . SER A 1 235 ? 18.625 7.617 2.32 1 91.69 235 SER A C 1
ATOM 1822 O O . SER A 1 235 ? 17.469 7.727 2.742 1 91.69 235 SER A O 1
ATOM 1824 N N . PRO A 1 236 ? 19.656 7.656 3.102 1 90.44 236 PRO A N 1
ATOM 1825 C CA . PRO A 1 236 ? 19.5 7.902 4.535 1 90.44 236 PRO A CA 1
ATOM 1826 C C . PRO A 1 236 ? 18.766 9.211 4.832 1 90.44 236 PRO A C 1
ATOM 1828 O O . PRO A 1 236 ? 17.953 9.273 5.762 1 90.44 236 PRO A O 1
ATOM 1831 N N . GLU A 1 237 ? 19.062 10.18 4.023 1 92.5 237 GLU A N 1
ATOM 1832 C CA . GLU A 1 237 ? 18.406 11.469 4.223 1 92.5 237 GLU A CA 1
ATOM 1833 C C . GLU A 1 237 ? 16.906 11.375 3.936 1 92.5 237 GLU A C 1
ATOM 1835 O O . GLU A 1 237 ? 16.094 12.031 4.594 1 92.5 237 GLU A O 1
ATOM 1840 N N . ALA A 1 238 ? 16.578 10.602 2.932 1 94.5 238 ALA A N 1
ATOM 1841 C CA . ALA A 1 238 ? 15.156 10.391 2.648 1 94.5 238 ALA A CA 1
ATOM 1842 C C . ALA A 1 238 ? 14.445 9.773 3.848 1 94.5 238 ALA A C 1
ATOM 1844 O O . ALA A 1 238 ? 13.32 10.156 4.176 1 94.5 238 ALA A O 1
ATOM 1845 N N . TYR A 1 239 ? 15.07 8.875 4.539 1 91.88 239 TYR A N 1
ATOM 1846 C CA . TYR A 1 239 ? 14.5 8.234 5.711 1 91.88 239 TYR A CA 1
ATOM 1847 C C . TYR A 1 239 ? 14.367 9.211 6.871 1 91.88 239 TYR A C 1
ATOM 1849 O O . TYR A 1 239 ? 13.43 9.133 7.66 1 91.88 239 TYR A O 1
ATOM 1857 N N . LYS A 1 240 ? 15.203 10.18 6.91 1 88.38 240 LYS A N 1
ATOM 1858 C CA . LYS A 1 240 ? 15.203 11.141 8.008 1 88.38 240 LYS A CA 1
ATOM 1859 C C . LYS A 1 240 ? 14.172 12.242 7.766 1 88.38 240 LYS A C 1
ATOM 1861 O O . LYS A 1 240 ? 13.812 12.977 8.688 1 88.38 240 LYS A O 1
ATOM 1866 N N . THR A 1 241 ? 13.75 12.367 6.531 1 92 241 THR A N 1
ATOM 1867 C CA . THR A 1 241 ? 12.883 13.492 6.215 1 92 241 THR A CA 1
ATOM 1868 C C . THR A 1 241 ? 11.5 13 5.793 1 92 241 THR A C 1
ATOM 1870 O O . THR A 1 241 ? 10.562 13.797 5.691 1 92 241 THR A O 1
ATOM 1873 N N . GLY A 1 242 ? 11.344 11.727 5.551 1 94.38 242 GLY A N 1
ATOM 1874 C CA . GLY A 1 242 ? 10.094 11.203 5.031 1 94.38 242 GLY A CA 1
ATOM 1875 C C . GLY A 1 242 ? 9.914 11.453 3.545 1 94.38 242 GLY A C 1
ATOM 1876 O O . GLY A 1 242 ? 8.789 11.383 3.031 1 94.38 242 GLY A O 1
ATOM 1877 N N . PHE A 1 243 ? 11.047 11.711 2.816 1 96.5 243 PHE A N 1
ATOM 1878 C CA . PHE A 1 243 ? 11.023 12.078 1.406 1 96.5 243 PHE A CA 1
ATOM 1879 C C . PHE A 1 243 ? 10.672 10.875 0.537 1 96.5 243 PHE A C 1
ATOM 1881 O O . PHE A 1 243 ? 11.117 9.758 0.805 1 96.5 243 PHE A O 1
ATOM 1888 N N . GLY A 1 244 ? 9.922 11.125 -0.529 1 97.12 244 GLY A N 1
ATOM 1889 C CA . GLY A 1 244 ? 9.625 10.117 -1.529 1 97.12 244 GLY A CA 1
ATOM 1890 C C . GLY A 1 244 ? 8.516 10.523 -2.48 1 97.12 244 GLY A C 1
ATOM 1891 O O . GLY A 1 244 ? 8.008 11.641 -2.4 1 97.12 244 GLY A O 1
ATOM 1892 N N . ILE A 1 245 ? 8.211 9.594 -3.34 1 97.56 245 ILE A N 1
ATOM 1893 C CA . ILE A 1 245 ? 7.113 9.805 -4.277 1 97.56 245 ILE A CA 1
ATOM 1894 C C . ILE A 1 245 ? 5.785 9.789 -3.525 1 97.56 245 ILE A C 1
ATOM 1896 O O . ILE A 1 245 ? 5.539 8.914 -2.695 1 97.56 245 ILE A O 1
ATOM 1900 N N . ASP A 1 246 ? 4.996 10.773 -3.799 1 97.94 246 ASP A N 1
ATOM 1901 C CA . ASP A 1 246 ? 3.719 10.852 -3.1 1 97.94 246 ASP A CA 1
ATOM 1902 C C . ASP A 1 246 ? 2.588 11.211 -4.062 1 97.94 246 ASP A C 1
ATOM 1904 O O . ASP A 1 246 ? 2.781 11.219 -5.281 1 97.94 246 ASP A O 1
ATOM 1908 N N . PHE A 1 247 ? 1.377 11.32 -3.545 1 98.06 247 PHE A N 1
ATOM 1909 C CA . PHE A 1 247 ? 0.203 11.586 -4.367 1 98.06 247 PHE A CA 1
ATOM 1910 C C . PHE A 1 247 ? 0.41 12.836 -5.219 1 98.06 247 PHE A C 1
ATOM 1912 O O . PHE A 1 247 ? 0.096 12.836 -6.41 1 98.06 247 PHE A O 1
ATOM 1919 N N . SER A 1 248 ? 0.938 13.875 -4.633 1 97.88 248 SER A N 1
ATOM 1920 C CA . SER A 1 248 ? 1.073 15.148 -5.324 1 97.88 248 SER A CA 1
ATOM 1921 C C . SER A 1 248 ? 2.074 15.055 -6.473 1 97.88 248 SER A C 1
ATOM 1923 O O . SER A 1 248 ? 1.901 15.695 -7.508 1 97.88 248 SER A O 1
ATOM 1925 N N . ALA A 1 249 ? 3.141 14.312 -6.262 1 97.56 249 ALA A N 1
ATOM 1926 C CA . ALA A 1 249 ? 4.078 14.078 -7.359 1 97.56 249 ALA A CA 1
ATOM 1927 C C . ALA A 1 249 ? 3.381 13.422 -8.547 1 97.56 249 ALA A C 1
ATOM 1929 O O . ALA A 1 249 ? 3.623 13.797 -9.695 1 97.56 249 ALA A O 1
ATOM 1930 N N . HIS A 1 250 ? 2.557 12.461 -8.234 1 97.62 250 HIS A N 1
ATOM 1931 C CA . HIS A 1 250 ? 1.788 11.797 -9.281 1 97.62 250 HIS A CA 1
ATOM 1932 C C . HIS A 1 250 ? 0.758 12.742 -9.891 1 97.62 250 HIS A C 1
ATOM 1934 O O . HIS A 1 250 ? 0.598 12.781 -11.117 1 97.62 250 HIS A O 1
ATOM 1940 N N . ALA A 1 251 ? 0.093 13.5 -9.031 1 97.88 251 ALA A N 1
ATOM 1941 C CA . ALA A 1 251 ? -0.979 14.398 -9.453 1 97.88 251 ALA A CA 1
ATOM 1942 C C . ALA A 1 251 ? -0.458 15.461 -10.406 1 97.88 251 ALA A C 1
ATOM 1944 O O . ALA A 1 251 ? -1.144 15.836 -11.367 1 97.88 251 ALA A O 1
ATOM 1945 N N . ALA A 1 252 ? 0.719 15.93 -10.203 1 97.19 252 ALA A N 1
ATOM 1946 C CA . ALA A 1 252 ? 1.317 16.953 -11.055 1 97.19 252 ALA A CA 1
ATOM 1947 C C . ALA A 1 252 ? 1.516 16.453 -12.477 1 97.19 252 ALA A C 1
ATOM 1949 O O . ALA A 1 252 ? 1.46 17.234 -13.43 1 97.19 252 ALA A O 1
ATOM 1950 N N . LEU A 1 253 ? 1.801 15.195 -12.617 1 97.44 253 LEU A N 1
ATOM 1951 C CA . LEU A 1 253 ? 1.982 14.602 -13.938 1 97.44 253 LEU A CA 1
ATOM 1952 C C . LEU A 1 253 ? 0.638 14.258 -14.562 1 97.44 253 LEU A C 1
ATOM 1954 O O . LEU A 1 253 ? 0.448 14.438 -15.773 1 97.44 253 LEU A O 1
ATOM 1958 N N . ALA A 1 254 ? -0.263 13.766 -13.773 1 97.62 254 ALA A N 1
ATOM 1959 C CA . ALA A 1 254 ? -1.569 13.336 -14.266 1 97.62 254 ALA A CA 1
ATOM 1960 C C . ALA A 1 254 ? -2.414 14.523 -14.703 1 97.62 254 ALA A C 1
ATOM 1962 O O . ALA A 1 254 ? -3.15 14.445 -15.688 1 97.62 254 ALA A O 1
ATOM 1963 N N . VAL A 1 255 ? -2.361 15.586 -13.93 1 97.88 255 VAL A N 1
ATOM 1964 C CA . VAL A 1 255 ? -3.102 16.828 -14.18 1 97.88 255 VAL A CA 1
ATOM 1965 C C . VAL A 1 255 ? -2.148 18.016 -14.141 1 97.88 255 VAL A C 1
ATOM 1967 O O . VAL A 1 255 ? -2.066 18.719 -13.133 1 97.88 255 VAL A O 1
ATOM 1970 N N . PRO A 1 256 ? -1.578 18.359 -15.242 1 95.56 256 PRO A N 1
ATOM 1971 C CA . PRO A 1 256 ? -0.496 19.344 -15.281 1 95.56 256 PRO A CA 1
ATOM 1972 C C . PRO A 1 256 ? -0.916 20.703 -14.734 1 95.56 256 PRO A C 1
ATOM 1974 O O . PRO A 1 256 ? -0.082 21.453 -14.211 1 95.56 256 PRO A O 1
ATOM 1977 N N . GLN A 1 257 ? -2.191 21.031 -14.781 1 96.19 257 GLN A N 1
ATOM 1978 C CA . GLN A 1 257 ? -2.68 22.297 -14.25 1 96.19 257 GLN A CA 1
ATOM 1979 C C . GLN A 1 257 ? -2.428 22.391 -12.75 1 96.19 257 GLN A C 1
ATOM 1981 O O . GLN A 1 257 ? -2.318 23.484 -12.203 1 96.19 257 GLN A O 1
ATOM 1986 N N . LEU A 1 258 ? -2.303 21.297 -12.078 1 96.56 258 LEU A N 1
ATOM 1987 C CA . LEU A 1 258 ? -2.111 21.266 -10.633 1 96.56 258 LEU A CA 1
ATOM 1988 C C . LEU A 1 258 ? -0.7 21.719 -10.258 1 96.56 258 LEU A C 1
ATOM 1990 O O . LEU A 1 258 ? -0.447 22.109 -9.117 1 96.56 258 LEU A O 1
ATOM 1994 N N . SER A 1 259 ? 0.2 21.641 -11.211 1 95.06 259 SER A N 1
ATOM 1995 C CA . SER A 1 259 ? 1.593 21.969 -10.938 1 95.06 259 SER A CA 1
ATOM 1996 C C . SER A 1 259 ? 1.726 23.406 -10.445 1 95.06 259 SER A C 1
ATOM 1998 O O . SER A 1 259 ? 2.564 23.703 -9.594 1 95.06 259 SER A O 1
ATOM 2000 N N . GLU A 1 260 ? 0.874 24.25 -10.953 1 94.69 260 GLU A N 1
ATOM 2001 C CA . GLU A 1 260 ? 0.914 25.656 -10.523 1 94.69 260 GLU A CA 1
ATOM 2002 C C . GLU A 1 260 ? 0.491 25.797 -9.07 1 94.69 260 GLU A C 1
ATOM 2004 O O . GLU A 1 260 ? 1.104 26.547 -8.312 1 94.69 260 GLU A O 1
ATOM 2009 N N . TYR A 1 261 ? -0.538 25.125 -8.695 1 94.81 261 TYR A N 1
ATOM 2010 C CA . TYR A 1 261 ? -0.997 25.141 -7.312 1 94.81 261 TYR A CA 1
ATOM 2011 C C . TYR A 1 261 ? 0.062 24.562 -6.379 1 94.81 261 TYR A C 1
ATOM 2013 O O . TYR A 1 261 ? 0.324 25.109 -5.309 1 94.81 261 TYR A O 1
ATOM 2021 N N . LEU A 1 262 ? 0.686 23.5 -6.816 1 95.81 262 LEU A N 1
ATOM 2022 C CA . LEU A 1 262 ? 1.714 22.859 -6.012 1 95.81 262 LEU A CA 1
ATOM 2023 C C . LEU A 1 262 ? 2.938 23.75 -5.863 1 95.81 262 LEU A C 1
ATOM 2025 O O . LEU A 1 262 ? 3.543 23.812 -4.789 1 95.81 262 LEU A O 1
ATOM 2029 N N . ALA A 1 263 ? 3.26 24.438 -6.93 1 95.12 263 ALA A N 1
ATOM 2030 C CA . ALA A 1 263 ? 4.379 25.375 -6.859 1 95.12 263 ALA A CA 1
ATOM 2031 C C . ALA A 1 263 ? 4.102 26.469 -5.844 1 95.12 263 ALA A C 1
ATOM 2033 O O . ALA A 1 263 ? 4.98 26.828 -5.055 1 95.12 263 ALA A O 1
ATOM 2034 N N . LYS A 1 264 ? 2.91 26.969 -5.871 1 93.56 264 LYS A N 1
ATOM 2035 C CA . LYS A 1 264 ? 2.521 28 -4.91 1 93.56 264 LYS A CA 1
ATOM 2036 C C . LYS A 1 264 ? 2.551 27.453 -3.484 1 93.56 264 LYS A C 1
ATOM 2038 O O . LYS A 1 264 ? 3.018 28.141 -2.566 1 93.56 264 LYS A O 1
ATOM 2043 N N . GLY A 1 265 ? 2.002 26.266 -3.338 1 93.44 265 GLY A N 1
ATOM 2044 C CA . GLY A 1 265 ? 2.031 25.641 -2.025 1 93.44 265 GLY A CA 1
ATOM 2045 C C . GLY A 1 265 ? 3.439 25.375 -1.521 1 93.44 265 GLY A C 1
ATOM 2046 O O . GLY A 1 265 ? 3.736 25.625 -0.348 1 93.44 265 GLY A O 1
ATOM 2047 N N . LEU A 1 266 ? 4.25 24.953 -2.412 1 94.25 266 LEU A N 1
ATOM 2048 C CA . LEU A 1 266 ? 5.633 24.672 -2.041 1 94.25 266 LEU A CA 1
ATOM 2049 C C . LEU A 1 266 ? 6.363 25.938 -1.641 1 94.25 266 LEU A C 1
ATOM 2051 O O . LEU A 1 266 ? 7.141 25.953 -0.682 1 94.25 266 LEU A O 1
ATOM 2055 N N . SER A 1 267 ? 6.168 26.938 -2.414 1 93.19 267 SER A N 1
ATOM 2056 C CA . SER A 1 267 ? 6.75 28.234 -2.08 1 93.19 267 SER A CA 1
ATOM 2057 C C . SER A 1 267 ? 6.336 28.688 -0.684 1 93.19 267 SER A C 1
ATOM 2059 O O . SER A 1 267 ? 7.16 29.188 0.084 1 93.19 267 SER A O 1
ATOM 2061 N N . ARG A 1 268 ? 5.117 28.516 -0.381 1 90.62 268 ARG A N 1
ATOM 2062 C CA . ARG A 1 268 ? 4.629 28.875 0.947 1 90.62 268 ARG A CA 1
ATOM 2063 C C . ARG A 1 268 ? 5.312 28.047 2.025 1 90.62 268 ARG A C 1
ATOM 2065 O O . ARG A 1 268 ? 5.75 28.578 3.047 1 90.62 268 ARG A O 1
ATOM 2072 N N . TYR A 1 269 ? 5.395 26.797 1.791 1 90.75 269 TYR A N 1
ATOM 2073 C CA . TYR A 1 269 ? 6.027 25.891 2.742 1 90.75 269 TYR A CA 1
ATOM 2074 C C . TYR A 1 269 ? 7.473 26.297 3.002 1 90.75 269 TYR A C 1
ATOM 2076 O O . TYR A 1 269 ? 7.891 26.438 4.156 1 90.75 269 TYR A O 1
ATOM 2084 N N . PHE A 1 270 ? 8.211 26.531 2.035 1 93.31 270 PHE A N 1
ATOM 2085 C CA . PHE A 1 270 ? 9.633 26.828 2.217 1 93.31 270 PHE A CA 1
ATOM 2086 C C . PHE A 1 270 ? 9.836 28.266 2.695 1 93.31 270 PHE A C 1
ATOM 2088 O O . PHE A 1 270 ? 10.82 28.562 3.369 1 93.31 270 PHE A O 1
ATOM 2095 N N . ASN A 1 271 ? 8.898 29.109 2.34 1 91.56 271 ASN A N 1
ATOM 2096 C CA . ASN A 1 271 ? 8.977 30.438 2.91 1 91.56 271 ASN A CA 1
ATOM 2097 C C . ASN A 1 271 ? 8.898 30.406 4.434 1 91.56 271 ASN A C 1
ATOM 2099 O O . ASN A 1 271 ? 9.531 31.219 5.113 1 91.56 271 ASN A O 1
ATOM 2103 N N . GLU A 1 272 ? 8.109 29.516 4.914 1 88.75 272 GLU A N 1
ATOM 2104 C CA . GLU A 1 272 ? 8.047 29.328 6.363 1 88.75 272 GLU A CA 1
ATOM 2105 C C . GLU A 1 272 ? 9.383 28.844 6.914 1 88.75 272 GLU A C 1
ATOM 2107 O O . GLU A 1 272 ? 9.828 29.297 7.973 1 88.75 272 GLU A O 1
ATOM 2112 N N . ASN A 1 273 ? 10.016 28 6.207 1 91.88 273 ASN A N 1
ATOM 2113 C CA . ASN A 1 273 ? 11.336 27.531 6.598 1 91.88 273 ASN A CA 1
ATOM 2114 C C . ASN A 1 273 ? 12.367 28.656 6.547 1 91.88 273 ASN A C 1
ATOM 2116 O O . ASN A 1 273 ? 13.188 28.797 7.453 1 91.88 273 ASN A O 1
ATOM 2120 N N . ILE A 1 274 ? 12.273 29.422 5.539 1 93.25 274 ILE A N 1
ATOM 2121 C CA . ILE A 1 274 ? 13.211 30.531 5.348 1 93.25 274 ILE A CA 1
ATOM 2122 C C . ILE A 1 274 ? 13.031 31.562 6.461 1 93.25 274 ILE A C 1
ATOM 2124 O O . ILE A 1 274 ? 14.008 32.094 6.973 1 93.25 274 ILE A O 1
ATOM 2128 N N . ARG A 1 275 ? 11.828 31.797 6.832 1 94.38 275 ARG A N 1
ATOM 2129 C CA . ARG A 1 275 ? 11.57 32.688 7.945 1 94.38 275 ARG A CA 1
ATOM 2130 C C . ARG A 1 275 ? 12.203 32.188 9.234 1 94.38 275 ARG A C 1
ATOM 2132 O O . ARG A 1 275 ? 12.773 32.969 10.008 1 94.38 275 ARG A O 1
ATOM 2139 N N . ALA A 1 276 ? 12.094 30.953 9.445 1 95.31 276 ALA A N 1
ATOM 2140 C CA . ALA A 1 276 ? 12.711 30.344 10.617 1 95.31 276 ALA A CA 1
ATOM 2141 C C . ALA A 1 276 ? 14.234 30.484 10.57 1 95.31 276 ALA A C 1
ATOM 2143 O O . ALA A 1 276 ? 14.867 30.797 11.586 1 95.31 276 ALA A O 1
ATOM 2144 N N . ILE A 1 277 ? 14.781 30.266 9.414 1 95.19 277 ILE A N 1
ATOM 2145 C CA . ILE A 1 277 ? 16.219 30.406 9.211 1 95.19 277 ILE A CA 1
ATOM 2146 C C . ILE A 1 277 ? 16.641 31.844 9.523 1 95.19 277 ILE A C 1
ATOM 2148 O O . ILE A 1 277 ? 17.625 32.062 10.234 1 95.19 277 ILE A O 1
ATOM 2152 N N . LYS A 1 278 ? 15.922 32.75 9.039 1 96 278 LYS A N 1
ATOM 2153 C CA . LYS A 1 278 ? 16.219 34.156 9.289 1 96 278 LYS A CA 1
ATOM 2154 C C . LYS A 1 278 ? 16.141 34.469 10.773 1 96 278 LYS A C 1
ATOM 2156 O O . LYS A 1 278 ? 16.984 35.219 11.297 1 96 278 LYS A O 1
ATOM 2161 N N . THR A 1 279 ? 15.133 33.969 11.391 1 96.81 279 THR A N 1
ATOM 2162 C CA . THR A 1 279 ? 15 34.156 12.828 1 96.81 279 THR A CA 1
ATOM 2163 C C . THR A 1 279 ? 16.234 33.625 13.555 1 96.81 279 THR A C 1
ATOM 2165 O O . THR A 1 279 ? 16.734 34.281 14.477 1 96.81 279 THR A O 1
ATOM 2168 N N . ALA A 1 280 ? 16.734 32.562 13.156 1 96.38 280 ALA A N 1
ATOM 2169 C CA . ALA A 1 280 ? 17.938 31.969 13.742 1 96.38 280 ALA A CA 1
ATOM 2170 C C . ALA A 1 280 ? 19.172 32.812 13.43 1 96.38 280 ALA A C 1
ATOM 2172 O O . ALA A 1 280 ? 19.984 33.094 14.32 1 96.38 280 ALA A O 1
ATOM 2173 N N . GLU A 1 281 ? 19.312 33.219 12.234 1 95.81 281 GLU A N 1
ATOM 2174 C CA . GLU A 1 281 ? 20.453 34 11.797 1 95.81 281 GLU A CA 1
ATOM 2175 C C . GLU A 1 281 ? 20.516 35.344 12.523 1 95.81 281 GLU A C 1
ATOM 2177 O O . GLU A 1 281 ? 21.609 35.812 12.875 1 95.81 281 GLU A O 1
ATOM 2182 N N . GLU A 1 282 ? 19.406 35.844 12.68 1 97.31 282 GLU A N 1
ATOM 2183 C CA . GLU A 1 282 ? 19.328 37.156 13.305 1 97.31 282 GLU A CA 1
ATOM 2184 C C . GLU A 1 282 ? 19.344 37.062 14.828 1 97.31 282 GLU A C 1
ATOM 2186 O O . GLU A 1 282 ? 19.234 38.062 15.531 1 97.31 282 GLU A O 1
ATOM 2191 N N . ARG A 1 283 ? 19.375 35.906 15.312 1 96.31 283 ARG A N 1
ATOM 2192 C CA . ARG A 1 283 ? 19.469 35.594 16.734 1 96.31 283 ARG A CA 1
ATOM 2193 C C . ARG A 1 283 ? 18.266 36.188 17.484 1 96.31 283 ARG A C 1
ATOM 2195 O O . ARG A 1 283 ? 18.422 36.75 18.578 1 96.31 283 ARG A O 1
ATOM 2202 N N . ARG A 1 284 ? 17.141 36.062 16.859 1 97.25 284 ARG A N 1
ATOM 2203 C CA . ARG A 1 284 ? 15.906 36.531 17.5 1 97.25 284 ARG A CA 1
ATOM 2204 C C . ARG A 1 284 ? 15.305 35.438 18.375 1 97.25 284 ARG A C 1
ATOM 2206 O O . ARG A 1 284 ? 14.141 35.031 18.188 1 97.25 284 ARG A O 1
ATOM 2213 N N . PHE A 1 285 ? 16.031 34.969 19.203 1 97.31 285 PHE A N 1
ATOM 2214 C CA . PHE A 1 285 ? 15.641 33.938 20.172 1 97.31 285 PHE A CA 1
ATOM 2215 C C . PHE A 1 285 ? 16.422 34.094 21.469 1 97.31 285 PHE A C 1
ATOM 2217 O O . PHE A 1 285 ? 17.453 34.781 21.5 1 97.31 285 PHE A O 1
ATOM 2224 N N . VAL A 1 286 ? 15.875 33.562 22.547 1 97.19 286 VAL A N 1
ATOM 2225 C CA . VAL A 1 286 ? 16.547 33.469 23.844 1 97.19 286 VAL A CA 1
ATOM 2226 C C . VAL A 1 286 ? 16.703 32.031 24.25 1 97.19 286 VAL A C 1
ATOM 2228 O O . VAL A 1 286 ? 15.789 31.219 24.047 1 97.19 286 VAL A O 1
ATOM 2231 N N . ILE A 1 287 ? 17.859 31.703 24.734 1 96.56 287 ILE A N 1
ATOM 2232 C CA . ILE A 1 287 ? 18.109 30.344 25.203 1 96.56 287 ILE A CA 1
ATOM 2233 C C . ILE A 1 287 ? 18.141 30.312 26.719 1 96.56 287 ILE A C 1
ATOM 2235 O O . ILE A 1 287 ? 18.844 31.125 27.344 1 96.56 287 ILE A O 1
ATOM 2239 N N . ILE A 1 288 ? 17.391 29.484 27.219 1 94.75 288 ILE A N 1
ATOM 2240 C CA . ILE A 1 288 ? 17.453 29.188 28.641 1 94.75 288 ILE A CA 1
ATOM 2241 C C . ILE A 1 288 ? 18.078 27.812 28.844 1 94.75 288 ILE A C 1
ATOM 2243 O O . ILE A 1 288 ? 17.547 26.797 28.406 1 94.75 288 ILE A O 1
ATOM 2247 N N . GLU A 1 289 ? 19.188 27.828 29.531 1 90.75 289 GLU A N 1
ATOM 2248 C CA . GLU A 1 289 ? 19.953 26.594 29.672 1 90.75 289 GLU A CA 1
ATOM 2249 C C . GLU A 1 289 ? 19.688 25.938 31.016 1 90.75 289 GLU A C 1
ATOM 2251 O O . GLU A 1 289 ? 19.984 26.516 32.062 1 90.75 289 GLU A O 1
ATOM 2256 N N . LYS A 1 290 ? 19.188 24.828 30.953 1 87.88 290 LYS A N 1
ATOM 2257 C CA . LYS A 1 290 ? 19.016 23.922 32.094 1 87.88 290 LYS A CA 1
ATOM 2258 C C . LYS A 1 290 ? 19.297 22.469 31.656 1 87.88 290 LYS A C 1
ATOM 2260 O O . LYS A 1 290 ? 20.188 22.219 30.828 1 87.88 290 LYS A O 1
ATOM 2265 N N . SER A 1 291 ? 18.75 21.547 32.344 1 90.12 291 SER A N 1
ATOM 2266 C CA . SER A 1 291 ? 18.859 20.156 31.906 1 90.12 291 SER A CA 1
ATOM 2267 C C . SER A 1 291 ? 18.266 19.953 30.516 1 90.12 291 SER A C 1
ATOM 2269 O O . SER A 1 291 ? 18.688 19.078 29.766 1 90.12 291 SER A O 1
ATOM 2271 N N . ILE A 1 292 ? 17.344 20.766 30.219 1 94.88 292 ILE A N 1
ATOM 2272 C CA . ILE A 1 292 ? 16.734 20.859 28.906 1 94.88 292 ILE A CA 1
ATOM 2273 C C . ILE A 1 292 ? 16.953 22.266 28.344 1 94.88 292 ILE A C 1
ATOM 2275 O O . ILE A 1 292 ? 16.656 23.25 29 1 94.88 292 ILE A O 1
ATOM 2279 N N . LYS A 1 293 ? 17.562 22.297 27.219 1 95.38 293 LYS A N 1
ATOM 2280 C CA . LYS A 1 293 ? 17.75 23.594 26.562 1 95.38 293 LYS A CA 1
ATOM 2281 C C . LYS A 1 293 ? 16.422 24.109 25.984 1 95.38 293 LYS A C 1
ATOM 2283 O O . LYS A 1 293 ? 15.766 23.422 25.219 1 95.38 293 LYS A O 1
ATOM 2288 N N . ALA A 1 294 ? 16.094 25.297 26.406 1 97.56 294 ALA A N 1
ATOM 2289 C CA . ALA A 1 294 ? 14.82 25.859 25.953 1 97.56 294 ALA A CA 1
ATOM 2290 C C . ALA A 1 294 ? 15.047 27.062 25.062 1 97.56 294 ALA A C 1
ATOM 2292 O O . ALA A 1 294 ? 15.758 28 25.438 1 97.56 294 ALA A O 1
ATOM 2293 N N . ILE A 1 295 ? 14.484 27.016 23.891 1 97.88 295 ILE A N 1
ATOM 2294 C CA . ILE A 1 295 ? 14.578 28.125 22.938 1 97.88 295 ILE A CA 1
ATOM 2295 C C . ILE A 1 295 ? 13.25 28.875 22.906 1 97.88 295 ILE A C 1
ATOM 2297 O O . ILE A 1 295 ? 12.203 28.297 22.625 1 97.88 295 ILE A O 1
ATOM 2301 N N . ALA A 1 296 ? 13.312 30.125 23.188 1 98.25 296 ALA A N 1
ATOM 2302 C CA . ALA A 1 296 ? 12.133 30.984 23.219 1 98.25 296 ALA A CA 1
ATOM 2303 C C . ALA A 1 296 ? 12.148 31.984 22.078 1 98.25 296 ALA A C 1
ATOM 2305 O O . ALA A 1 296 ? 13.094 32.75 21.938 1 98.25 296 ALA A O 1
ATOM 2306 N N . VAL A 1 297 ? 11.125 31.969 21.297 1 97.94 297 VAL A N 1
ATOM 2307 C CA . VAL A 1 297 ? 11.039 32.844 20.125 1 97.94 297 VAL A CA 1
ATOM 2308 C C . VAL A 1 297 ? 9.695 33.562 20.109 1 97.94 297 VAL A C 1
ATOM 2310 O O . VAL A 1 297 ? 8.641 32.906 20.219 1 97.94 297 VAL A O 1
ATOM 2313 N N . GLU A 1 298 ? 9.672 34.844 19.875 1 96.75 298 GLU A N 1
ATOM 2314 C CA . GLU A 1 298 ? 8.445 35.625 19.906 1 96.75 298 GLU A CA 1
ATOM 2315 C C . GLU A 1 298 ? 7.711 35.594 18.578 1 96.75 298 GLU A C 1
ATOM 2317 O O . GLU A 1 298 ? 6.523 35.906 18.5 1 96.75 298 GLU A O 1
ATOM 2322 N N . ASP A 1 299 ? 8.422 35.188 17.531 1 93.88 299 ASP A N 1
ATOM 2323 C CA . ASP A 1 299 ? 7.828 35.062 16.203 1 93.88 299 ASP A CA 1
ATOM 2324 C C . ASP A 1 299 ? 7.055 33.75 16.062 1 93.88 299 ASP A C 1
ATOM 2326 O O . ASP A 1 299 ? 7.324 32.781 16.781 1 93.88 299 ASP A O 1
ATOM 2330 N N . SER A 1 300 ? 6.059 33.844 15.18 1 93 300 SER A N 1
ATOM 2331 C CA . SER A 1 300 ? 5.387 32.625 14.789 1 93 300 SER A CA 1
ATOM 2332 C C . SER A 1 300 ? 6.109 31.953 13.625 1 93 300 SER A C 1
ATOM 2334 O O . SER A 1 300 ? 5.875 32.281 12.461 1 93 300 SER A O 1
ATOM 2336 N N . VAL A 1 301 ? 6.961 31.031 13.969 1 93.75 301 VAL A N 1
ATOM 2337 C CA . VAL A 1 301 ? 7.699 30.281 12.961 1 93.75 301 VAL A CA 1
ATOM 2338 C C . VAL A 1 301 ? 7.582 28.781 13.234 1 93.75 301 VAL A C 1
ATOM 2340 O O . VAL A 1 301 ? 7.211 28.375 14.344 1 93.75 301 VAL A O 1
ATOM 2343 N N . SER A 1 302 ? 7.824 28 12.211 1 90.62 302 SER A N 1
ATOM 2344 C CA . SER A 1 302 ? 7.816 26.547 12.398 1 90.62 302 SER A CA 1
ATOM 2345 C C . SER A 1 302 ? 8.891 26.125 13.391 1 90.62 302 SER A C 1
ATOM 2347 O O . SER A 1 302 ? 10.078 26.359 13.172 1 90.62 302 SER A O 1
ATOM 2349 N N . PRO A 1 303 ? 8.469 25.438 14.391 1 94.12 303 PRO A N 1
ATOM 2350 C CA . PRO A 1 303 ? 9.469 25.016 15.375 1 94.12 303 PRO A CA 1
ATOM 2351 C C . PRO A 1 303 ? 10.477 24.031 14.812 1 94.12 303 PRO A C 1
ATOM 2353 O O . PRO A 1 303 ? 11.648 24.062 15.172 1 94.12 303 PRO A O 1
ATOM 2356 N N . THR A 1 304 ? 10.023 23.125 13.961 1 90.88 304 THR A N 1
ATOM 2357 C CA . THR A 1 304 ? 10.906 22.125 13.359 1 90.88 304 THR A CA 1
ATOM 2358 C C . THR A 1 304 ? 11.953 22.812 12.477 1 90.88 304 THR A C 1
ATOM 2360 O O . THR A 1 304 ? 13.141 22.484 12.555 1 90.88 304 THR A O 1
ATOM 2363 N N . ALA A 1 305 ? 11.523 23.734 11.711 1 92.56 305 ALA A N 1
ATOM 2364 C CA . ALA A 1 305 ? 12.445 24.469 10.844 1 92.56 305 ALA A CA 1
ATOM 2365 C C . ALA A 1 305 ? 13.453 25.266 11.664 1 92.56 305 ALA A C 1
ATOM 2367 O O . ALA A 1 305 ? 14.641 25.312 11.336 1 92.56 305 ALA A O 1
ATOM 2368 N N . LEU A 1 306 ? 12.953 25.859 12.68 1 95.75 306 LEU A N 1
ATOM 2369 C CA . LEU A 1 306 ? 13.828 26.641 13.547 1 95.75 306 LEU A CA 1
ATOM 2370 C C . LEU A 1 306 ? 14.859 25.75 14.227 1 95.75 306 LEU A C 1
ATOM 2372 O O . LEU A 1 306 ? 16.047 26.078 14.258 1 95.75 306 LEU A O 1
ATOM 2376 N N . TRP A 1 307 ? 14.398 24.688 14.727 1 95.62 307 TRP A N 1
ATOM 2377 C CA . TRP A 1 307 ? 15.297 23.719 15.359 1 95.62 307 TRP A CA 1
ATOM 2378 C C . TRP A 1 307 ? 16.391 23.281 14.391 1 95.62 307 TRP A C 1
ATOM 2380 O O . TRP A 1 307 ? 17.578 23.297 14.742 1 95.62 307 TRP A O 1
ATOM 2390 N N . ASN A 1 308 ? 16.062 22.969 13.211 1 94.44 308 ASN A N 1
ATOM 2391 C CA . ASN A 1 308 ? 17.016 22.547 12.195 1 94.44 308 ASN A CA 1
ATOM 2392 C C . ASN A 1 308 ? 17.984 23.688 11.836 1 94.44 308 ASN A C 1
ATOM 2394 O O . ASN A 1 308 ? 19.172 23.453 11.648 1 94.44 308 ASN A O 1
ATOM 2398 N N . ALA A 1 309 ? 17.453 24.844 11.734 1 95.81 309 ALA A N 1
ATOM 2399 C CA . ALA A 1 309 ? 18.281 26 11.43 1 95.81 309 ALA A CA 1
ATOM 2400 C C . ALA A 1 309 ? 19.312 26.234 12.539 1 95.81 309 ALA A C 1
ATOM 2402 O O . ALA A 1 309 ? 20.469 26.547 12.258 1 95.81 309 ALA A O 1
ATOM 2403 N N . LEU A 1 310 ? 18.875 26.078 13.727 1 96.94 310 LEU A N 1
ATOM 2404 C CA . LEU A 1 310 ? 19.75 26.281 14.867 1 96.94 310 LEU A CA 1
ATOM 2405 C C . LEU A 1 310 ? 20.844 25.203 14.906 1 96.94 310 LEU A C 1
ATOM 2407 O O . LEU A 1 310 ? 21.969 25.484 15.312 1 96.94 310 LEU A O 1
ATOM 2411 N N . LEU A 1 311 ? 20.5 24.016 14.484 1 95.69 311 LEU A N 1
ATOM 2412 C CA . LEU A 1 311 ? 21.5 22.953 14.352 1 95.69 311 LEU A CA 1
ATOM 2413 C C . LEU A 1 311 ? 22.5 23.297 13.25 1 95.69 311 LEU A C 1
ATOM 2415 O O . LEU A 1 311 ? 23.703 23.125 13.438 1 95.69 311 LEU A O 1
ATOM 2419 N N . ASP A 1 312 ? 22 23.781 12.18 1 96 312 ASP A N 1
ATOM 2420 C CA . ASP A 1 312 ? 22.844 24.141 11.047 1 96 312 ASP A CA 1
ATOM 2421 C C . ASP A 1 312 ? 23.828 25.234 11.43 1 96 312 ASP A C 1
ATOM 2423 O O . ASP A 1 312 ? 24.969 25.25 10.945 1 96 312 ASP A O 1
ATOM 2427 N N . LEU A 1 313 ? 23.438 26.094 12.281 1 96 313 LEU A N 1
ATOM 2428 C CA . LEU A 1 313 ? 24.234 27.25 12.68 1 96 313 LEU A CA 1
ATOM 2429 C C . LEU A 1 313 ? 25.141 26.891 13.859 1 96 313 LEU A C 1
ATOM 2431 O O . LEU A 1 313 ? 25.953 27.719 14.289 1 96 313 LEU A O 1
ATOM 2435 N N . GLY A 1 314 ? 24.953 25.734 14.43 1 94.62 314 GLY A N 1
ATOM 2436 C CA . GLY A 1 314 ? 25.812 25.266 15.508 1 94.62 314 GLY A CA 1
ATOM 2437 C C . GLY A 1 314 ? 25.391 25.797 16.859 1 94.62 314 GLY A C 1
ATOM 2438 O O . GLY A 1 314 ? 26.156 25.719 17.828 1 94.62 314 GLY A O 1
ATOM 2439 N N . VAL A 1 315 ? 24.188 26.297 16.906 1 94.62 315 VAL A N 1
ATOM 2440 C CA . VAL A 1 315 ? 23.688 26.844 18.156 1 94.62 315 VAL A CA 1
ATOM 2441 C C . VAL A 1 315 ? 23.266 25.703 19.078 1 94.62 315 VAL A C 1
ATOM 2443 O O . VAL A 1 315 ? 23.375 25.797 20.297 1 94.62 315 VAL A O 1
ATOM 2446 N N . LEU A 1 316 ? 22.641 24.656 18.406 1 94.44 316 LEU A N 1
ATOM 2447 C CA . LEU A 1 316 ? 22.203 23.453 19.109 1 94.44 316 LEU A CA 1
ATOM 2448 C C . LEU A 1 316 ? 22.984 22.234 18.625 1 94.44 316 LEU A C 1
ATOM 2450 O O . LEU A 1 316 ? 23.531 22.234 17.531 1 94.44 316 LEU A O 1
ATOM 2454 N N . ARG A 1 317 ? 23.109 21.297 19.516 1 91.19 317 ARG A N 1
ATOM 2455 C CA . ARG A 1 317 ? 23.562 19.953 19.141 1 91.19 317 ARG A CA 1
ATOM 2456 C C . ARG A 1 317 ? 22.406 18.969 19.141 1 91.19 317 ARG A C 1
ATOM 2458 O O . ARG A 1 317 ? 21.516 19.031 19.984 1 91.19 317 ARG A O 1
ATOM 2465 N N . GLU A 1 318 ? 22.391 18.031 18.172 1 89.75 318 GLU A N 1
ATOM 2466 C CA . GLU A 1 318 ? 21.25 17.141 17.891 1 89.75 318 GLU A CA 1
ATOM 2467 C C . GLU A 1 318 ? 20.922 16.281 19.109 1 89.75 318 GLU A C 1
ATOM 2469 O O . GLU A 1 318 ? 19.75 15.984 19.359 1 89.75 318 GLU A O 1
ATOM 2474 N N . GLU A 1 319 ? 21.906 15.984 19.875 1 90.38 319 GLU A N 1
ATOM 2475 C CA . GLU A 1 319 ? 21.734 15.039 20.984 1 90.38 319 GLU A CA 1
ATOM 2476 C C . GLU A 1 319 ? 21.25 15.742 22.25 1 90.38 319 GLU A C 1
ATOM 2478 O O . GLU A 1 319 ? 20.781 15.094 23.188 1 90.38 319 GLU A O 1
ATOM 2483 N N . GLU A 1 320 ? 21.359 17.016 22.312 1 91.94 320 GLU A N 1
ATOM 2484 C CA . GLU A 1 320 ? 20.953 17.781 23.484 1 91.94 320 GLU A CA 1
ATOM 2485 C C . GLU A 1 320 ? 19.438 17.922 23.562 1 91.94 320 GLU A C 1
ATOM 2487 O O . GLU A 1 320 ? 18.812 18.375 22.609 1 91.94 320 GLU A O 1
ATOM 2492 N N . PRO A 1 321 ? 18.953 17.484 24.672 1 94.62 321 PRO A N 1
ATOM 2493 C CA . PRO A 1 321 ? 17.5 17.688 24.828 1 94.62 321 PRO A CA 1
ATOM 2494 C C . PRO A 1 321 ? 17.094 19.156 24.734 1 94.62 321 PRO A C 1
ATOM 2496 O O . PRO A 1 321 ? 17.703 20.016 25.391 1 94.62 321 PRO A O 1
ATOM 2499 N N . ALA A 1 322 ? 16.141 19.438 23.953 1 96.19 322 ALA A N 1
ATOM 2500 C CA . ALA A 1 322 ? 15.758 20.828 23.734 1 96.19 322 ALA A CA 1
ATOM 2501 C C . ALA A 1 322 ? 14.25 20.938 23.516 1 96.19 322 ALA A C 1
ATOM 2503 O O . ALA A 1 322 ? 13.602 20 23.062 1 96.19 322 ALA A O 1
ATOM 2504 N N . ILE A 1 323 ? 13.719 22.047 23.844 1 97.56 323 ILE A N 1
ATOM 2505 C CA . ILE A 1 323 ? 12.344 22.406 23.516 1 97.56 323 ILE A CA 1
ATOM 2506 C C . ILE A 1 323 ? 12.336 23.781 22.844 1 97.56 323 ILE A C 1
ATOM 2508 O O . ILE A 1 323 ? 13.242 24.594 23.047 1 97.56 323 ILE A O 1
ATOM 2512 N N . VAL A 1 324 ? 11.375 24.031 22 1 97.5 324 VAL A N 1
ATOM 2513 C CA . VAL A 1 324 ? 11.195 25.297 21.297 1 97.5 324 VAL A CA 1
ATOM 2514 C C . VAL A 1 324 ? 9.82 25.875 21.609 1 97.5 324 VAL A C 1
ATOM 2516 O O . VAL A 1 324 ? 8.82 25.156 21.578 1 97.5 324 VAL A O 1
ATOM 2519 N N . ALA A 1 325 ? 9.781 27.078 21.969 1 98.12 325 ALA A N 1
ATOM 2520 C CA . ALA A 1 325 ? 8.523 27.812 22.109 1 98.12 325 ALA A CA 1
ATOM 2521 C C . ALA A 1 325 ? 8.406 28.906 21.047 1 98.12 325 ALA A C 1
ATOM 2523 O O . ALA A 1 325 ? 9.32 29.719 20.875 1 98.12 325 ALA A O 1
ATOM 2524 N N . VAL A 1 326 ? 7.324 28.875 20.359 1 97.5 326 VAL A N 1
ATOM 2525 C CA . VAL A 1 326 ? 7.055 29.906 19.359 1 97.5 326 VAL A CA 1
ATOM 2526 C C . VAL A 1 326 ? 5.652 30.484 19.578 1 97.5 326 VAL A C 1
ATOM 2528 O O . VAL A 1 326 ? 4.801 29.844 20.188 1 97.5 326 VAL A O 1
ATOM 2531 N N . ARG A 1 327 ? 5.441 31.641 19.031 1 95.69 327 ARG A N 1
ATOM 2532 C CA . ARG A 1 327 ? 4.121 32.25 19.141 1 95.69 327 ARG A CA 1
ATOM 2533 C C . ARG A 1 327 ? 3.072 31.438 18.391 1 95.69 327 ARG A C 1
ATOM 2535 O O . ARG A 1 327 ? 3.312 30.984 17.281 1 95.69 327 ARG A O 1
ATOM 2542 N N . ASP A 1 328 ? 1.916 31.266 19 1 91.31 328 ASP A N 1
ATOM 2543 C CA . ASP A 1 328 ? 0.818 30.531 18.391 1 91.31 328 ASP A CA 1
ATOM 2544 C C . ASP A 1 328 ? -0.115 31.453 17.625 1 91.31 328 ASP A C 1
ATOM 2546 O O . ASP A 1 328 ? -0.628 32.438 18.188 1 91.31 328 ASP A O 1
ATOM 2550 N N . LEU A 1 329 ? -0.305 31.234 16.438 1 80.69 329 LEU A N 1
ATOM 2551 C CA . LEU A 1 329 ? -1.122 32.125 15.609 1 80.69 329 LEU A CA 1
ATOM 2552 C C . LEU A 1 329 ? -2.607 31.891 15.875 1 80.69 329 LEU A C 1
ATOM 2554 O O . LEU A 1 329 ? -3.422 32.781 15.688 1 80.69 329 LEU A O 1
ATOM 2558 N N . ARG A 1 330 ? -2.957 30.812 16.266 1 76.75 330 ARG A N 1
ATOM 2559 C CA . ARG A 1 330 ? -4.359 30.438 16.406 1 76.75 330 ARG A CA 1
ATOM 2560 C C . ARG A 1 330 ? -4.922 30.922 17.734 1 76.75 330 ARG A C 1
ATOM 2562 O O . ARG A 1 330 ? -6.125 31.156 17.859 1 76.75 330 ARG A O 1
ATOM 2569 N N . ASN A 1 331 ? -4.02 30.875 18.688 1 82.5 331 ASN A N 1
ATOM 2570 C CA . ASN A 1 331 ? -4.41 31.281 20.031 1 82.5 331 ASN A CA 1
ATOM 2571 C C . ASN A 1 331 ? -3.666 32.531 20.484 1 82.5 331 ASN A C 1
ATOM 2573 O O . ASN A 1 331 ? -2.574 32.438 21.047 1 82.5 331 ASN A O 1
ATOM 2577 N N . PRO A 1 332 ? -4.387 33.625 20.312 1 87.94 332 PRO A N 1
ATOM 2578 C CA . PRO A 1 332 ? -3.725 34.875 20.734 1 87.94 332 PRO A CA 1
ATOM 2579 C C . PRO A 1 332 ? -3.305 34.844 22.203 1 87.94 332 PRO A C 1
ATOM 2581 O O . PRO A 1 332 ? -4.078 34.406 23.062 1 87.94 332 PRO A O 1
ATOM 2584 N N . GLY A 1 333 ? -2.113 35.25 22.484 1 93.19 333 GLY A N 1
ATOM 2585 C CA . GLY A 1 333 ? -1.574 35.25 23.844 1 93.19 333 GLY A CA 1
ATOM 2586 C C . GLY A 1 333 ? -1.002 33.906 24.266 1 93.19 333 GLY A C 1
ATOM 2587 O O . GLY A 1 333 ? -0.707 33.719 25.438 1 93.19 333 GLY A O 1
ATOM 2588 N N . ALA A 1 334 ? -0.901 33.062 23.281 1 96.25 334 ALA A N 1
ATOM 2589 C CA . ALA A 1 334 ? -0.403 31.734 23.609 1 96.25 334 ALA A CA 1
ATOM 2590 C C . ALA A 1 334 ? 0.867 31.422 22.812 1 96.25 334 ALA A C 1
ATOM 2592 O O . ALA A 1 334 ? 1.229 32.156 21.891 1 96.25 334 ALA A O 1
ATOM 2593 N N . TYR A 1 335 ? 1.526 30.406 23.266 1 97.38 335 TYR A N 1
ATOM 2594 C CA . TYR A 1 335 ? 2.744 29.906 22.641 1 97.38 335 TYR A CA 1
ATOM 2595 C C . TYR A 1 335 ? 2.695 28.406 22.453 1 97.38 335 TYR A C 1
ATOM 2597 O O . TYR A 1 335 ? 2.203 27.688 23.328 1 97.38 335 TYR A O 1
ATOM 2605 N N . SER A 1 336 ? 3.184 27.969 21.281 1 95.81 336 SER A N 1
ATOM 2606 C CA . SER A 1 336 ? 3.338 26.547 21.031 1 95.81 336 SER A CA 1
ATOM 2607 C C . SER A 1 336 ? 4.684 26.031 21.531 1 95.81 336 SER A C 1
ATOM 2609 O O . SER A 1 336 ? 5.73 26.609 21.203 1 95.81 336 SER A O 1
ATOM 2611 N N . LEU A 1 337 ? 4.57 24.984 22.328 1 97.62 337 LEU A N 1
ATOM 2612 C CA . LEU A 1 337 ? 5.75 24.25 22.781 1 97.62 337 LEU A CA 1
ATOM 2613 C C . LEU A 1 337 ? 5.973 23 21.938 1 97.62 337 LEU A C 1
ATOM 2615 O O . LEU A 1 337 ? 5.027 22.266 21.656 1 97.62 337 LEU A O 1
ATOM 2619 N N . TRP A 1 338 ? 7.195 22.766 21.531 1 96.62 338 TRP A N 1
ATOM 2620 C CA . TRP A 1 338 ? 7.496 21.641 20.641 1 96.62 338 TRP A CA 1
ATOM 2621 C C . TRP A 1 338 ? 8.844 21.031 20.969 1 96.62 338 TRP A C 1
ATOM 2623 O O . TRP A 1 338 ? 9.758 21.719 21.422 1 96.62 338 TRP A O 1
ATOM 2633 N N . ARG A 1 339 ? 8.914 19.766 20.828 1 95.94 339 ARG A N 1
ATOM 2634 C CA . ARG A 1 339 ? 10.188 19.062 20.922 1 95.94 339 ARG A CA 1
ATOM 2635 C C . ARG A 1 339 ? 10.398 18.141 19.719 1 95.94 339 ARG A C 1
ATOM 2637 O O . ARG A 1 339 ? 9.43 17.625 19.156 1 95.94 339 ARG A O 1
ATOM 2644 N N . PRO A 1 340 ? 11.664 17.875 19.328 1 90.19 340 PRO A N 1
ATOM 2645 C CA . PRO A 1 340 ? 11.953 16.875 18.312 1 90.19 340 PRO A CA 1
ATOM 2646 C C . PRO A 1 340 ? 11.586 15.461 18.766 1 90.19 340 PRO A C 1
ATOM 2648 O O . PRO A 1 340 ? 11.688 15.141 19.953 1 90.19 340 PRO A O 1
ATOM 2651 N N . ASP A 1 341 ? 11.297 14.578 17.875 1 82.56 341 ASP A N 1
ATOM 2652 C CA . ASP A 1 341 ? 10.852 13.219 18.141 1 82.56 341 ASP A CA 1
ATOM 2653 C C . ASP A 1 341 ? 11.938 12.414 18.859 1 82.56 341 ASP A C 1
ATOM 2655 O O . ASP A 1 341 ? 11.641 11.516 19.641 1 82.56 341 ASP A O 1
ATOM 2659 N N . ARG A 1 342 ? 13.102 12.742 18.594 1 84.56 342 ARG A N 1
ATOM 2660 C CA . ARG A 1 342 ? 14.219 12 19.172 1 84.56 342 ARG A CA 1
ATOM 2661 C C . ARG A 1 342 ? 14.273 12.211 20.688 1 84.56 342 ARG A C 1
ATOM 2663 O O . ARG A 1 342 ? 14.891 11.414 21.406 1 84.56 342 ARG A O 1
ATOM 2670 N N . HIS A 1 343 ? 13.672 13.25 21.203 1 90.69 343 HIS A N 1
ATOM 2671 C CA . HIS A 1 343 ? 13.711 13.562 22.625 1 90.69 343 HIS A CA 1
ATOM 2672 C C . HIS A 1 343 ? 12.422 13.148 23.312 1 90.69 343 HIS A C 1
ATOM 2674 O O . HIS A 1 343 ? 11.781 13.953 23.984 1 90.69 343 HIS A O 1
ATOM 2680 N N . LYS A 1 344 ? 12.156 11.914 23.297 1 87.06 344 LYS A N 1
ATOM 2681 C CA . LYS A 1 344 ? 10.906 11.352 23.812 1 87.06 344 LYS A CA 1
ATOM 2682 C C . LYS A 1 344 ? 10.828 11.469 25.328 1 87.06 344 LYS A C 1
ATOM 2684 O O . LYS A 1 344 ? 9.75 11.352 25.906 1 87.06 344 LYS A O 1
ATOM 2689 N N . GLN A 1 345 ? 11.953 11.688 25.922 1 90.69 345 GLN A N 1
ATOM 2690 C CA . GLN A 1 345 ? 11.961 11.852 27.375 1 90.69 345 GLN A CA 1
ATOM 2691 C C . GLN A 1 345 ? 11.242 13.133 27.781 1 90.69 345 GLN A C 1
ATOM 2693 O O . GLN A 1 345 ? 10.844 13.281 28.938 1 90.69 345 GLN A O 1
ATOM 2698 N N . ILE A 1 346 ? 11.148 14.094 26.875 1 94.56 346 ILE A N 1
ATOM 2699 C CA . ILE A 1 346 ? 10.367 15.305 27.109 1 94.56 346 ILE A CA 1
ATOM 2700 C C . ILE A 1 346 ? 8.906 15.047 26.75 1 94.56 346 ILE A C 1
ATOM 2702 O O . ILE A 1 346 ? 8.57 14.773 25.594 1 94.56 346 ILE A O 1
ATOM 2706 N N . ASP A 1 347 ? 8.008 15.156 27.703 1 94.75 347 ASP A N 1
ATOM 2707 C CA . ASP A 1 347 ? 6.598 14.844 27.5 1 94.75 347 ASP A CA 1
ATOM 2708 C C . ASP A 1 347 ? 5.711 16 27.969 1 94.75 347 ASP A C 1
ATOM 2710 O O . ASP A 1 347 ? 5.445 16.156 29.156 1 94.75 347 ASP A O 1
ATOM 2714 N N . PHE A 1 348 ? 5.121 16.703 27.016 1 94.25 348 PHE A N 1
ATOM 2715 C CA . PHE A 1 348 ? 4.348 17.906 27.328 1 94.25 348 PHE A CA 1
ATOM 2716 C C . PHE A 1 348 ? 3 17.531 27.938 1 94.25 348 PHE A C 1
ATOM 2718 O O . PHE A 1 348 ? 2.268 18.406 28.406 1 94.25 348 PHE A O 1
ATOM 2725 N N . ARG A 1 349 ? 2.604 16.344 27.969 1 89.81 349 ARG A N 1
ATOM 2726 C CA . ARG A 1 349 ? 1.384 15.898 28.625 1 89.81 349 ARG A CA 1
ATOM 2727 C C . ARG A 1 349 ? 1.465 16.141 30.141 1 89.81 349 ARG A C 1
ATOM 2729 O O . ARG A 1 349 ? 0.443 16.141 30.828 1 89.81 349 ARG A O 1
ATOM 2736 N N . LYS A 1 350 ? 2.623 16.328 30.641 1 94.62 350 LYS A N 1
ATOM 2737 C CA . LYS A 1 350 ? 2.865 16.547 32.062 1 94.62 350 LYS A CA 1
ATOM 2738 C C . LYS A 1 350 ? 2.479 17.969 32.469 1 94.62 350 LYS A C 1
ATOM 2740 O O . LYS A 1 350 ? 2.344 18.266 33.656 1 94.62 350 LYS A O 1
ATOM 2745 N N . LEU A 1 351 ? 2.406 18.828 31.531 1 95.75 351 LEU A N 1
ATOM 2746 C CA . LEU A 1 351 ? 2.023 20.203 31.844 1 95.75 351 LEU A CA 1
ATOM 2747 C C . LEU A 1 351 ? 0.64 20.25 32.469 1 95.75 351 LEU A C 1
ATOM 2749 O O . LEU A 1 351 ? -0.231 19.438 32.156 1 95.75 351 LEU A O 1
ATOM 2753 N N . ALA A 1 352 ? 0.513 21.094 33.469 1 93.5 352 ALA A N 1
ATOM 2754 C CA . ALA A 1 352 ? -0.754 21.203 34.188 1 93.5 352 ALA A CA 1
ATOM 2755 C C . ALA A 1 352 ? -1.093 22.656 34.5 1 93.5 352 ALA A C 1
ATOM 2757 O O . ALA A 1 352 ? -0.252 23.547 34.344 1 93.5 352 ALA A O 1
ATOM 2758 N N . GLY A 1 353 ? -2.395 22.75 34.812 1 92.44 353 GLY A N 1
ATOM 2759 C CA . GLY A 1 353 ? -2.84 24.078 35.25 1 92.44 353 GLY A CA 1
ATOM 2760 C C . GLY A 1 353 ? -3.668 24.781 34.188 1 92.44 353 GLY A C 1
ATOM 2761 O O . GLY A 1 353 ? -3.852 24.266 33.094 1 92.44 353 GLY A O 1
ATOM 2762 N N . ASP A 1 354 ? -4.035 25.938 34.438 1 92.88 354 ASP A N 1
ATOM 2763 C CA . ASP A 1 354 ? -5.02 26.688 33.656 1 92.88 354 ASP A CA 1
ATOM 2764 C C . ASP A 1 354 ? -4.375 27.344 32.438 1 92.88 354 ASP A C 1
ATOM 2766 O O . ASP A 1 354 ? -5.074 27.766 31.516 1 92.88 354 ASP A O 1
ATOM 2770 N N . ARG A 1 355 ? -3.074 27.328 32.375 1 95.5 355 ARG A N 1
ATOM 2771 C CA . ARG A 1 355 ? -2.375 27.953 31.266 1 95.5 355 ARG A CA 1
ATOM 2772 C C . ARG A 1 355 ? -2.359 27.031 30.047 1 95.5 355 ARG A C 1
ATOM 2774 O O . ARG A 1 355 ? -2.068 27.484 28.922 1 95.5 355 ARG A O 1
ATOM 2781 N N . VAL A 1 356 ? -2.684 25.812 30.297 1 94.44 356 VAL A N 1
ATOM 2782 C CA . VAL A 1 356 ? -2.596 24.828 29.219 1 94.44 356 VAL A CA 1
ATOM 2783 C C . VAL A 1 356 ? -3.852 24.906 28.344 1 94.44 356 VAL A C 1
ATOM 2785 O O . VAL A 1 356 ? -4.965 24.703 28.844 1 94.44 356 VAL A O 1
ATOM 2788 N N . ILE A 1 357 ? -3.59 25.188 27.125 1 88.31 357 ILE A N 1
ATOM 2789 C CA . ILE A 1 357 ? -4.688 25.266 26.156 1 88.31 357 ILE A CA 1
ATOM 2790 C C . ILE A 1 357 ? -4.859 23.922 25.469 1 88.31 357 ILE A C 1
ATOM 2792 O O . ILE A 1 357 ? -5.984 23.469 25.234 1 88.31 357 ILE A O 1
ATOM 2796 N N . PHE A 1 358 ? -3.744 23.312 25.109 1 83.81 358 PHE A N 1
ATOM 2797 C CA . PHE A 1 358 ? -3.75 22.078 24.328 1 83.81 358 PHE A CA 1
ATOM 2798 C C . PHE A 1 358 ? -2.504 21.25 24.594 1 83.81 358 PHE A C 1
ATOM 2800 O O . PHE A 1 358 ? -1.427 21.797 24.844 1 83.81 358 PHE A O 1
ATOM 2807 N N . ARG A 1 359 ? -2.627 19.953 24.641 1 82.81 359 ARG A N 1
ATOM 2808 C CA . ARG A 1 359 ? -1.546 18.969 24.656 1 82.81 359 ARG A CA 1
ATOM 2809 C C . ARG A 1 359 ? -1.746 17.891 23.594 1 82.81 359 ARG A C 1
ATOM 2811 O O . ARG A 1 359 ? -2.805 17.266 23.531 1 82.81 359 ARG A O 1
ATOM 2818 N N . HIS A 1 360 ? -0.795 17.75 22.828 1 80.31 360 HIS A N 1
ATOM 2819 C CA . HIS A 1 360 ? -0.88 16.656 21.875 1 80.31 360 HIS A CA 1
ATOM 2820 C C . HIS A 1 360 ? -0.822 15.305 22.578 1 80.31 360 HIS A C 1
ATOM 2822 O O . HIS A 1 360 ? -0.073 15.133 23.531 1 80.31 360 HIS A O 1
ATOM 2828 N N . GLN A 1 361 ? -1.441 14.336 22.078 1 73 361 GLN A N 1
ATOM 2829 C CA . GLN A 1 361 ? -1.602 13.023 22.703 1 73 361 GLN A CA 1
ATOM 2830 C C . GLN A 1 361 ? -0.264 12.297 22.812 1 73 361 GLN A C 1
ATOM 2832 O O . GLN A 1 361 ? -0.043 11.531 23.75 1 73 361 GLN A O 1
ATOM 2837 N N . SER A 1 362 ? 0.573 12.586 21.859 1 74.75 362 SER A N 1
ATOM 2838 C CA . SER A 1 362 ? 1.864 11.906 21.859 1 74.75 362 SER A CA 1
ATOM 2839 C C . SER A 1 362 ? 2.877 12.641 22.734 1 74.75 362 SER A C 1
ATOM 2841 O O . SER A 1 362 ? 4 12.172 22.922 1 74.75 362 SER A O 1
ATOM 2843 N N . GLY A 1 363 ? 2.479 13.766 23.109 1 86.38 363 GLY A N 1
ATOM 2844 C CA . GLY A 1 363 ? 3.305 14.492 24.062 1 86.38 363 GLY A CA 1
ATOM 2845 C C . GLY A 1 363 ? 4.391 15.32 23.391 1 86.38 363 GLY A C 1
ATOM 2846 O O . GLY A 1 363 ? 5.242 15.898 24.062 1 86.38 363 GLY A O 1
ATOM 2847 N N . PHE A 1 364 ? 4.406 15.461 22.078 1 88.56 364 PHE A N 1
ATOM 2848 C CA . PHE A 1 364 ? 5.52 16.125 21.422 1 88.56 364 PHE A CA 1
ATOM 2849 C C . PHE A 1 364 ? 5.27 17.625 21.328 1 88.56 364 PHE A C 1
ATOM 2851 O O . PHE A 1 364 ? 6.191 18.406 21.047 1 88.56 364 PHE A O 1
ATOM 2858 N N . MET A 1 365 ? 3.996 18.062 21.594 1 92.25 365 MET A N 1
ATOM 2859 C CA . MET A 1 365 ? 3.67 19.484 21.469 1 92.25 365 MET A CA 1
ATOM 2860 C C . MET A 1 365 ? 2.568 19.859 22.453 1 92.25 365 MET A C 1
ATOM 2862 O O . MET A 1 365 ? 1.781 19.016 22.875 1 92.25 365 MET A O 1
ATOM 2866 N N . ALA A 1 366 ? 2.529 21.156 22.828 1 93.38 366 ALA A N 1
ATOM 2867 C CA . ALA A 1 366 ? 1.487 21.75 23.656 1 93.38 366 ALA A CA 1
ATOM 2868 C C . ALA A 1 366 ? 1.352 23.25 23.359 1 93.38 366 ALA A C 1
ATOM 2870 O O . ALA A 1 366 ? 2.242 23.844 22.766 1 93.38 366 ALA A O 1
ATOM 2871 N N . VAL A 1 367 ? 0.211 23.734 23.703 1 93.25 367 VAL A N 1
ATOM 2872 C CA . VAL A 1 367 ? -0.036 25.172 23.609 1 93.25 367 VAL A CA 1
ATOM 2873 C C . VAL A 1 367 ? -0.369 25.734 24.984 1 93.25 367 VAL A C 1
ATOM 2875 O O . VAL A 1 367 ? -1.236 25.203 25.688 1 93.25 367 VAL A O 1
ATOM 2878 N N . VAL A 1 368 ? 0.312 26.781 25.375 1 97.06 368 VAL A N 1
ATOM 2879 C CA . VAL A 1 368 ? 0.105 27.359 26.688 1 97.06 368 VAL A CA 1
ATOM 2880 C C . VAL A 1 368 ? -0.084 28.859 26.578 1 97.06 368 VAL A C 1
ATOM 2882 O O . VAL A 1 368 ? 0.461 29.5 25.656 1 97.06 368 VAL A O 1
ATOM 2885 N N . ARG A 1 369 ? -0.763 29.391 27.469 1 96.88 369 ARG A N 1
ATOM 2886 C CA . ARG A 1 369 ? -0.861 30.828 27.609 1 96.88 369 ARG A CA 1
ATOM 2887 C C . ARG A 1 369 ? 0.353 31.391 28.344 1 96.88 369 ARG A C 1
ATOM 2889 O O . ARG A 1 369 ? 0.78 30.844 29.359 1 96.88 369 ARG A O 1
ATOM 2896 N N . ALA A 1 370 ? 0.835 32.375 27.797 1 97.62 370 ALA A N 1
ATOM 2897 C CA . ALA A 1 370 ? 1.991 33.031 28.406 1 97.62 370 ALA A CA 1
ATOM 2898 C C . ALA A 1 370 ? 2.154 34.469 27.906 1 97.62 370 ALA A C 1
ATOM 2900 O O . ALA A 1 370 ? 1.727 34.781 26.797 1 97.62 370 ALA A O 1
ATOM 2901 N N . ASP A 1 371 ? 2.809 35.25 28.703 1 96.19 371 ASP A N 1
ATOM 2902 C CA . ASP A 1 371 ? 3.02 36.656 28.359 1 96.19 371 ASP A CA 1
ATOM 2903 C C . ASP A 1 371 ? 4.145 36.812 27.344 1 96.19 371 ASP A C 1
ATOM 2905 O O . ASP A 1 371 ? 4.18 37.781 26.594 1 96.19 371 ASP A O 1
ATOM 2909 N N . SER A 1 372 ? 5.047 35.906 27.422 1 97.19 372 SER A N 1
ATOM 2910 C CA . SER A 1 372 ? 6.172 35.906 26.5 1 97.19 372 SER A CA 1
ATOM 2911 C C . SER A 1 372 ? 6.637 34.469 26.219 1 97.19 372 SER A C 1
ATOM 2913 O O . SER A 1 372 ? 6.223 33.531 26.906 1 97.19 372 SER A O 1
ATOM 2915 N N . ALA A 1 373 ? 7.438 34.375 25.172 1 98.06 373 ALA A N 1
ATOM 2916 C CA . ALA A 1 373 ? 8 33.062 24.859 1 98.06 373 ALA A CA 1
ATOM 2917 C C . ALA A 1 373 ? 8.859 32.531 26 1 98.06 373 ALA A C 1
ATOM 2919 O O . ALA A 1 373 ? 8.852 31.344 26.297 1 98.06 373 ALA A O 1
ATOM 2920 N N . GLU A 1 374 ? 9.586 33.406 26.609 1 97.81 374 GLU A N 1
ATOM 2921 C CA . GLU A 1 374 ? 10.414 33.031 27.75 1 97.81 374 GLU A CA 1
ATOM 2922 C C . GLU A 1 374 ? 9.562 32.5 28.906 1 97.81 374 GLU A C 1
ATOM 2924 O O . GLU A 1 374 ? 9.914 31.516 29.547 1 97.81 374 GLU A O 1
ATOM 2929 N N . ASP A 1 375 ? 8.531 33.219 29.078 1 97.81 375 ASP A N 1
ATOM 2930 C CA . ASP A 1 375 ? 7.602 32.781 30.125 1 97.81 375 ASP A CA 1
ATOM 2931 C C . ASP A 1 375 ? 7.043 31.391 29.828 1 97.81 375 ASP A C 1
ATOM 2933 O O . ASP A 1 375 ? 6.91 30.562 30.734 1 97.81 375 ASP A O 1
ATOM 2937 N N . ALA A 1 376 ? 6.734 31.172 28.594 1 98.19 376 ALA A N 1
ATOM 2938 C CA . ALA A 1 376 ? 6.184 29.891 28.188 1 98.19 376 ALA A CA 1
ATOM 2939 C C . ALA A 1 376 ? 7.176 28.766 28.453 1 98.19 376 ALA A C 1
ATOM 2941 O O . ALA A 1 376 ? 6.801 27.703 28.984 1 98.19 376 ALA A O 1
ATOM 2942 N N . VAL A 1 377 ? 8.414 28.969 28.062 1 97.69 377 VAL A N 1
ATOM 2943 C CA . VAL A 1 377 ? 9.391 27.906 28.234 1 97.69 377 VAL A CA 1
ATOM 2944 C C . VAL A 1 377 ? 9.688 27.703 29.719 1 97.69 377 VAL A C 1
ATOM 2946 O O . VAL A 1 377 ? 9.898 26.578 30.172 1 97.69 377 VAL A O 1
ATOM 2949 N N . LYS A 1 378 ? 9.773 28.719 30.469 1 96.75 378 LYS A N 1
ATOM 2950 C CA . LYS A 1 378 ? 9.992 28.594 31.906 1 96.75 378 LYS A CA 1
ATOM 2951 C C . LYS A 1 378 ? 8.867 27.797 32.562 1 96.75 378 LYS A C 1
ATOM 2953 O O . LYS A 1 378 ? 9.117 26.953 33.438 1 96.75 378 LYS A O 1
ATOM 2958 N N . TYR A 1 379 ? 7.746 28.141 32.125 1 97.31 379 TYR A N 1
ATOM 2959 C CA . TYR A 1 379 ? 6.594 27.391 32.625 1 97.31 379 TYR A CA 1
ATOM 2960 C C . TYR A 1 379 ? 6.738 25.906 32.312 1 97.31 379 TYR A C 1
ATOM 2962 O O . TYR A 1 379 ? 6.539 25.062 33.188 1 97.31 379 TYR A O 1
ATOM 2970 N N . ALA A 1 380 ? 7.062 25.594 31.094 1 97.5 380 ALA A N 1
ATOM 2971 C CA . ALA A 1 380 ? 7.215 24.203 30.672 1 97.5 380 ALA A CA 1
ATOM 2972 C C . ALA A 1 380 ? 8.312 23.5 31.469 1 97.5 380 ALA A C 1
ATOM 2974 O O . ALA A 1 380 ? 8.141 22.359 31.922 1 97.5 380 ALA A O 1
ATOM 2975 N N . LEU A 1 381 ? 9.391 24.203 31.703 1 96.19 381 LEU A N 1
ATOM 2976 C CA . LEU A 1 381 ? 10.547 23.641 32.375 1 96.19 381 LEU A CA 1
ATOM 2977 C C . LEU A 1 381 ? 10.234 23.312 33.812 1 96.19 381 LEU A C 1
ATOM 2979 O O . LEU A 1 381 ? 10.844 22.406 34.406 1 96.19 381 LEU A O 1
ATOM 2983 N N . MET A 1 382 ? 9.328 23.922 34.375 1 95.31 382 MET A N 1
ATOM 2984 C CA . MET A 1 382 ? 8.922 23.641 35.75 1 95.31 382 MET A CA 1
ATOM 2985 C C . MET A 1 382 ? 8.344 22.234 35.875 1 95.31 382 MET A C 1
ATOM 2987 O O . MET A 1 382 ? 8.406 21.625 36.938 1 95.31 382 MET A O 1
ATOM 2991 N N . TYR A 1 383 ? 7.766 21.75 34.875 1 95.06 383 TYR A N 1
ATOM 2992 C CA . TYR A 1 383 ? 7.07 20.453 34.906 1 95.06 383 TYR A CA 1
ATOM 2993 C C . TYR A 1 383 ? 7.945 19.344 34.312 1 95.06 383 TYR A C 1
ATOM 2995 O O . TYR A 1 383 ? 7.652 18.172 34.5 1 95.06 383 TYR A O 1
ATOM 3003 N N . LEU A 1 384 ? 8.922 19.781 33.562 1 94 384 LEU A N 1
ATOM 3004 C CA . LEU A 1 384 ? 9.734 18.797 32.875 1 94 384 LEU A CA 1
ATOM 3005 C C . LEU A 1 384 ? 11 18.469 33.656 1 94 384 LEU A C 1
ATOM 3007 O O . LEU A 1 384 ? 11.633 17.438 33.406 1 94 384 LEU A O 1
ATOM 3011 N N . MET B 1 1 ? -27.016 -8.18 -10.867 1 56.5 1 MET B N 1
ATOM 3012 C CA . MET B 1 1 ? -26.359 -7.609 -9.703 1 56.5 1 MET B CA 1
ATOM 3013 C C . MET B 1 1 ? -24.984 -7.055 -10.078 1 56.5 1 MET B C 1
ATOM 3015 O O . MET B 1 1 ? -24.25 -7.672 -10.852 1 56.5 1 MET B O 1
ATOM 3019 N N . ASP B 1 2 ? -24.719 -5.809 -9.836 1 79.25 2 ASP B N 1
ATOM 3020 C CA . ASP B 1 2 ? -23.453 -5.09 -9.953 1 79.25 2 ASP B CA 1
ATOM 3021 C C . ASP B 1 2 ? -22.344 -5.805 -9.203 1 79.25 2 ASP B C 1
ATOM 3023 O O . ASP B 1 2 ? -22.562 -6.359 -8.125 1 79.25 2 ASP B O 1
ATOM 3027 N N . ILE B 1 3 ? -21.281 -6.141 -9.852 1 82.38 3 ILE B N 1
ATOM 3028 C CA . ILE B 1 3 ? -20.172 -6.93 -9.32 1 82.38 3 ILE B CA 1
ATOM 3029 C C . ILE B 1 3 ? -19.703 -6.336 -7.992 1 82.38 3 ILE B C 1
ATOM 3031 O O . ILE B 1 3 ? -19.281 -7.062 -7.09 1 82.38 3 ILE B O 1
ATOM 3035 N N . PHE B 1 4 ? -19.859 -5.07 -7.824 1 81.56 4 PHE B N 1
ATOM 3036 C CA . PHE B 1 4 ? -19.453 -4.43 -6.578 1 81.56 4 PHE B CA 1
ATOM 3037 C C . PHE B 1 4 ? -20.438 -4.742 -5.465 1 81.56 4 PHE B C 1
ATOM 3039 O O . PHE B 1 4 ? -20.047 -4.926 -4.309 1 81.56 4 PHE B O 1
ATOM 3046 N N . GLN B 1 5 ? -21.625 -4.754 -5.824 1 83.81 5 GLN B N 1
ATOM 3047 C CA . GLN B 1 5 ? -22.625 -5.148 -4.844 1 83.81 5 GLN B CA 1
ATOM 3048 C C . GLN B 1 5 ? -22.453 -6.605 -4.43 1 83.81 5 GLN B C 1
ATOM 3050 O O . GLN B 1 5 ? -22.625 -6.949 -3.258 1 83.81 5 GLN B O 1
ATOM 3055 N N . ARG B 1 6 ? -22.172 -7.395 -5.367 1 86.88 6 ARG B N 1
ATOM 3056 C CA . ARG B 1 6 ? -21.906 -8.797 -5.059 1 86.88 6 ARG B CA 1
ATOM 3057 C C . ARG B 1 6 ? -20.719 -8.93 -4.125 1 86.88 6 ARG B C 1
ATOM 3059 O O . ARG B 1 6 ? -20.766 -9.68 -3.148 1 86.88 6 ARG B O 1
ATOM 3066 N N . TYR B 1 7 ? -19.703 -8.211 -4.465 1 88.94 7 TYR B N 1
ATOM 3067 C CA . TYR B 1 7 ? -18.5 -8.195 -3.641 1 88.94 7 TYR B CA 1
ATOM 3068 C C . TYR B 1 7 ? -18.828 -7.84 -2.197 1 88.94 7 TYR B C 1
ATOM 3070 O O . TYR B 1 7 ? -18.469 -8.57 -1.27 1 88.94 7 TYR B O 1
ATOM 3078 N N . ARG B 1 8 ? -19.562 -6.82 -2.008 1 86.69 8 ARG B N 1
ATOM 3079 C CA . ARG B 1 8 ? -19.906 -6.367 -0.665 1 86.69 8 ARG B CA 1
ATOM 3080 C C . ARG B 1 8 ? -20.766 -7.391 0.053 1 86.69 8 ARG B C 1
ATOM 3082 O O . ARG B 1 8 ? -20.594 -7.633 1.249 1 86.69 8 ARG B O 1
ATOM 3089 N N . SER B 1 9 ? -21.641 -7.938 -0.697 1 91.44 9 SER B N 1
ATOM 3090 C CA . SER B 1 9 ? -22.547 -8.93 -0.124 1 91.44 9 SER B CA 1
ATOM 3091 C C . SER B 1 9 ? -21.797 -10.188 0.288 1 91.44 9 SER B C 1
ATOM 3093 O O . SER B 1 9 ? -22.078 -10.773 1.336 1 91.44 9 SER B O 1
ATOM 3095 N N . GLU B 1 10 ? -20.891 -10.578 -0.518 1 94.5 10 GLU B N 1
ATOM 3096 C CA . GLU B 1 10 ? -20.141 -11.797 -0.23 1 94.5 10 GLU B CA 1
ATOM 3097 C C . GLU B 1 10 ? -19.203 -11.594 0.959 1 94.5 10 GLU B C 1
ATOM 3099 O O . GLU B 1 10 ? -19.047 -12.492 1.791 1 94.5 10 GLU B O 1
ATOM 3104 N N . VAL B 1 11 ? -18.609 -10.43 1.029 1 93.94 11 VAL B N 1
ATOM 3105 C CA . VAL B 1 11 ? -17.766 -10.117 2.174 1 93.94 11 VAL B CA 1
ATOM 3106 C C . VAL B 1 11 ? -18.594 -10.117 3.453 1 93.94 11 VAL B C 1
ATOM 3108 O O . VAL B 1 11 ? -18.188 -10.664 4.473 1 93.94 11 VAL B O 1
ATOM 3111 N N . ALA B 1 12 ? -19.75 -9.523 3.387 1 93.31 12 ALA B N 1
ATOM 3112 C CA . ALA B 1 12 ? -20.641 -9.516 4.539 1 93.31 12 ALA B CA 1
ATOM 3113 C C . ALA B 1 12 ? -21.078 -10.93 4.914 1 93.31 12 ALA B C 1
ATOM 3115 O O . ALA B 1 12 ? -21.156 -11.273 6.094 1 93.31 12 ALA B O 1
ATOM 3116 N N . ARG B 1 13 ? -21.375 -11.656 3.951 1 96.5 13 ARG B N 1
ATOM 3117 C CA . ARG B 1 13 ? -21.766 -13.039 4.188 1 96.5 13 ARG B CA 1
ATOM 3118 C C . ARG B 1 13 ? -20.625 -13.836 4.816 1 96.5 13 ARG B C 1
ATOM 3120 O O . ARG B 1 13 ? -20.859 -14.641 5.719 1 96.5 13 ARG B O 1
ATOM 3127 N N . ALA B 1 14 ? -19.453 -13.664 4.293 1 98.12 14 ALA B N 1
ATOM 3128 C CA . ALA B 1 14 ? -18.281 -14.328 4.875 1 98.12 14 ALA B CA 1
ATOM 3129 C C . ALA B 1 14 ? -18.125 -13.961 6.348 1 98.12 14 ALA B C 1
ATOM 3131 O O . ALA B 1 14 ? -17.859 -14.828 7.184 1 98.12 14 ALA B O 1
ATOM 3132 N N . ARG B 1 15 ? -18.266 -12.703 6.633 1 95.56 15 ARG B N 1
ATOM 3133 C CA . ARG B 1 15 ? -18.203 -12.242 8.016 1 95.56 15 ARG B CA 1
ATOM 3134 C C . ARG B 1 15 ? -19.219 -12.977 8.883 1 95.56 15 ARG B C 1
ATOM 3136 O O . ARG B 1 15 ? -18.891 -13.406 9.992 1 95.56 15 ARG B O 1
ATOM 3143 N N . ASP B 1 16 ? -20.391 -13.117 8.398 1 96.94 16 ASP B N 1
ATOM 3144 C CA . ASP B 1 16 ? -21.453 -13.797 9.125 1 96.94 16 ASP B CA 1
ATOM 3145 C C . ASP B 1 16 ? -21.125 -15.266 9.344 1 96.94 16 ASP B C 1
ATOM 3147 O O . ASP B 1 16 ? -21.297 -15.797 10.445 1 96.94 16 ASP B O 1
ATOM 3151 N N . ILE B 1 17 ? -20.703 -15.891 8.289 1 98.06 17 ILE B N 1
ATOM 3152 C CA . ILE B 1 17 ? -20.359 -17.312 8.352 1 98.06 17 ILE B CA 1
ATOM 3153 C C . ILE B 1 17 ? -19.25 -17.531 9.391 1 98.06 17 ILE B C 1
ATOM 3155 O O . ILE B 1 17 ? -19.344 -18.422 10.227 1 98.06 17 ILE B O 1
ATOM 3159 N N . ILE B 1 18 ? -18.297 -16.703 9.398 1 97.88 18 ILE B N 1
ATOM 3160 C CA . ILE B 1 18 ? -17.172 -16.812 10.32 1 97.88 18 ILE B CA 1
ATOM 3161 C C . ILE B 1 18 ? -17.656 -16.594 11.75 1 97.88 18 ILE B C 1
ATOM 3163 O O . ILE B 1 18 ? -17.281 -17.359 12.656 1 97.88 18 ILE B O 1
ATOM 3167 N N . ALA B 1 19 ? -18.469 -15.625 11.961 1 96.5 19 ALA B N 1
ATOM 3168 C CA . ALA B 1 19 ? -18.984 -15.305 13.289 1 96.5 19 ALA B CA 1
ATOM 3169 C C . ALA B 1 19 ? -19.797 -16.469 13.859 1 96.5 19 ALA B C 1
ATOM 3171 O O . ALA B 1 19 ? -19.781 -16.703 15.062 1 96.5 19 ALA B O 1
ATOM 3172 N N . ARG B 1 20 ? -20.484 -17.172 13.031 1 96.5 20 ARG B N 1
ATOM 3173 C CA . ARG B 1 20 ? -21.344 -18.25 13.469 1 96.5 20 ARG B CA 1
ATOM 3174 C C . ARG B 1 20 ? -20.531 -19.531 13.711 1 96.5 20 ARG B C 1
ATOM 3176 O O . ARG B 1 20 ? -21.016 -20.453 14.367 1 96.5 20 ARG B O 1
ATOM 3183 N N . GLY B 1 21 ? -19.438 -19.609 13.133 1 96.56 21 GLY B N 1
ATOM 3184 C CA . GLY B 1 21 ? -18.562 -20.75 13.359 1 96.56 21 GLY B CA 1
ATOM 3185 C C . GLY B 1 21 ? -18.953 -21.969 12.57 1 96.56 21 GLY B C 1
ATOM 3186 O O . GLY B 1 21 ? -19.766 -21.891 11.641 1 96.56 21 GLY B O 1
ATOM 3187 N N . LYS B 1 22 ? -18.203 -23.094 12.719 1 96.44 22 LYS B N 1
ATOM 3188 C CA . LYS B 1 22 ? -18.422 -24.375 12.078 1 96.44 22 LYS B CA 1
ATOM 3189 C C . LYS B 1 22 ? -18.484 -24.234 10.562 1 96.44 22 LYS B C 1
ATOM 3191 O O . LYS B 1 22 ? -19.453 -24.656 9.93 1 96.44 22 LYS B O 1
ATOM 3196 N N . PHE B 1 23 ? -17.484 -23.672 10.016 1 98.38 23 PHE B N 1
ATOM 3197 C CA . PHE B 1 23 ? -17.422 -23.469 8.57 1 98.38 23 PHE B CA 1
ATOM 3198 C C . PHE B 1 23 ? -16.156 -24.062 7.984 1 98.38 23 PHE B C 1
ATOM 3200 O O . PHE B 1 23 ? -15.242 -24.438 8.727 1 98.38 23 PHE B O 1
ATOM 3207 N N . LEU B 1 24 ? -16.156 -24.234 6.703 1 97.94 24 LEU B N 1
ATOM 3208 C CA . LEU B 1 24 ? -15.016 -24.703 5.934 1 97.94 24 LEU B CA 1
ATOM 3209 C C . LEU B 1 24 ? -14.367 -23.562 5.164 1 97.94 24 LEU B C 1
ATOM 3211 O O . LEU B 1 24 ? -15.023 -22.578 4.836 1 97.94 24 LEU B O 1
ATOM 3215 N N . ALA B 1 25 ? -13.047 -23.672 4.992 1 96.94 25 ALA B N 1
ATOM 3216 C CA . ALA B 1 25 ? -12.336 -22.812 4.059 1 96.94 25 ALA B CA 1
ATOM 3217 C C . ALA B 1 25 ? -11.938 -23.578 2.799 1 96.94 25 ALA B C 1
ATOM 3219 O O . ALA B 1 25 ? -11.391 -24.672 2.883 1 96.94 25 ALA B O 1
ATOM 3220 N N . VAL B 1 26 ? -12.234 -23.016 1.638 1 94.25 26 VAL B N 1
ATOM 3221 C CA . VAL B 1 26 ? -11.898 -23.672 0.373 1 94.25 26 VAL B CA 1
ATOM 3222 C C . VAL B 1 26 ? -11.125 -22.703 -0.515 1 94.25 26 VAL B C 1
ATOM 3224 O O . VAL B 1 26 ? -11.539 -21.562 -0.715 1 94.25 26 VAL B O 1
ATOM 3227 N N . VAL B 1 27 ? -9.977 -23.125 -1 1 91.69 27 VAL B N 1
ATOM 3228 C CA . VAL B 1 27 ? -9.203 -22.375 -1.986 1 91.69 27 VAL B CA 1
ATOM 3229 C C . VAL B 1 27 ? -8.945 -23.25 -3.213 1 91.69 27 VAL B C 1
ATOM 3231 O O . VAL B 1 27 ? -9.219 -24.453 -3.195 1 91.69 27 VAL B O 1
ATOM 3234 N N . HIS B 1 28 ? -8.5 -22.641 -4.25 1 84.19 28 HIS B N 1
ATOM 3235 C CA . HIS B 1 28 ? -8.266 -23.406 -5.465 1 84.19 28 HIS B CA 1
ATOM 3236 C C . HIS B 1 28 ? -7.035 -24.297 -5.332 1 84.19 28 HIS B C 1
ATOM 3238 O O . HIS B 1 28 ? -6.137 -24 -4.539 1 84.19 28 HIS B O 1
ATOM 3244 N N . ASP B 1 29 ? -6.988 -25.344 -6.137 1 79.25 29 ASP B N 1
ATOM 3245 C CA . ASP B 1 29 ? -5.875 -26.281 -6.059 1 79.25 29 ASP B CA 1
ATOM 3246 C C . ASP B 1 29 ? -4.836 -25.984 -7.137 1 79.25 29 ASP B C 1
ATOM 3248 O O . ASP B 1 29 ? -3.928 -26.797 -7.363 1 79.25 29 ASP B O 1
ATOM 3252 N N . GLY B 1 30 ? -5 -24.891 -7.891 1 68.56 30 GLY B N 1
ATOM 3253 C 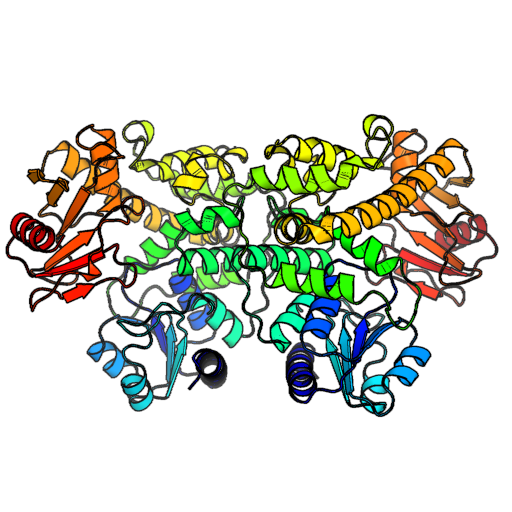CA . GLY B 1 30 ? -4.023 -24.5 -8.891 1 68.56 30 GLY B CA 1
ATOM 3254 C C . GLY B 1 30 ? -2.725 -24 -8.297 1 68.56 30 GLY B C 1
ATOM 3255 O O . GLY B 1 30 ? -2.377 -24.344 -7.164 1 68.56 30 GLY B O 1
ATOM 3256 N N . THR B 1 31 ? -1.959 -23.438 -9.227 1 63.75 31 THR B N 1
ATOM 3257 C CA . THR B 1 31 ? -0.75 -22.797 -8.727 1 63.75 31 THR B CA 1
ATOM 3258 C C . THR B 1 31 ? -1.091 -21.766 -7.648 1 63.75 31 THR B C 1
ATOM 3260 O O . THR B 1 31 ? -1.816 -20.812 -7.906 1 63.75 31 THR B O 1
ATOM 3263 N N . ALA B 1 32 ? -0.72 -22.156 -6.598 1 60.31 32 ALA B N 1
ATOM 3264 C CA . ALA B 1 32 ? -1.004 -21.297 -5.457 1 60.31 32 ALA B CA 1
ATOM 3265 C C . ALA B 1 32 ? -0.267 -19.969 -5.578 1 60.31 32 ALA B C 1
ATOM 3267 O O . ALA B 1 32 ? 0.851 -19.906 -6.094 1 60.31 32 ALA B O 1
ATOM 3268 N N . HIS B 1 33 ? -1.03 -18.938 -5.293 1 83.06 33 HIS B N 1
ATOM 3269 C CA . HIS B 1 33 ? -0.421 -17.641 -5.055 1 83.06 33 HIS B CA 1
ATOM 3270 C C . HIS B 1 33 ? -0.345 -17.328 -3.562 1 83.06 33 HIS B C 1
ATOM 3272 O O . HIS B 1 33 ? -0.907 -18.062 -2.744 1 83.06 33 HIS B O 1
ATOM 3278 N N . ALA B 1 34 ? 0.5 -16.469 -3.256 1 91.31 34 ALA B N 1
ATOM 3279 C CA . ALA B 1 34 ? 0.692 -16.125 -1.85 1 91.31 34 ALA B CA 1
ATOM 3280 C C . ALA B 1 34 ? -0.609 -15.633 -1.226 1 91.31 34 ALA B C 1
ATOM 3282 O O . ALA B 1 34 ? -0.892 -15.914 -0.059 1 91.31 34 ALA B O 1
ATOM 3283 N N . ASP B 1 35 ? -1.409 -14.969 -1.981 1 91.12 35 ASP B N 1
ATOM 3284 C CA . ASP B 1 35 ? -2.652 -14.406 -1.465 1 91.12 35 ASP B CA 1
ATOM 3285 C C . ASP B 1 35 ? -3.613 -15.508 -1.021 1 91.12 35 ASP B C 1
ATOM 3287 O O . ASP B 1 35 ? -4.191 -15.438 0.066 1 91.12 35 ASP B O 1
ATOM 3291 N N . ASP B 1 36 ? -3.711 -16.641 -1.72 1 89.88 36 ASP B N 1
ATOM 3292 C CA . ASP B 1 36 ? -4.578 -17.766 -1.36 1 89.88 36 ASP B CA 1
ATOM 3293 C C . ASP B 1 36 ? -4.059 -18.484 -0.121 1 89.88 36 ASP B C 1
ATOM 3295 O O . ASP B 1 36 ? -4.84 -18.922 0.724 1 89.88 36 ASP B O 1
ATOM 3299 N N . THR B 1 37 ? -2.84 -18.594 -0.137 1 94.06 37 THR B N 1
ATOM 3300 C CA . THR B 1 37 ? -2.217 -19.266 0.999 1 94.06 37 THR B CA 1
ATOM 3301 C C . THR B 1 37 ? -2.461 -18.484 2.287 1 94.06 37 THR B C 1
ATOM 3303 O O . THR B 1 37 ? -2.836 -19.062 3.309 1 94.06 37 THR B O 1
ATOM 3306 N N . ILE B 1 38 ? -2.273 -17.188 2.238 1 97.12 38 ILE B N 1
ATOM 3307 C CA . ILE B 1 38 ? -2.461 -16.328 3.41 1 97.12 38 ILE B CA 1
ATOM 3308 C C . ILE B 1 38 ? -3.939 -16.297 3.789 1 97.12 38 ILE B C 1
ATOM 3310 O O . ILE B 1 38 ? -4.285 -16.375 4.973 1 97.12 38 ILE B O 1
ATOM 3314 N N . ALA B 1 39 ? -4.777 -16.234 2.764 1 96.69 39 ALA B N 1
ATOM 3315 C CA . ALA B 1 39 ? -6.215 -16.234 3.027 1 96.69 39 ALA B CA 1
ATOM 3316 C C . ALA B 1 39 ? -6.633 -17.516 3.738 1 96.69 39 ALA B C 1
ATOM 3318 O O . ALA B 1 39 ? -7.371 -17.484 4.727 1 96.69 39 ALA B O 1
ATOM 3319 N N . ALA B 1 40 ? -6.16 -18.641 3.258 1 96.19 40 ALA B N 1
ATOM 3320 C CA . ALA B 1 40 ? -6.457 -19.938 3.885 1 96.19 40 ALA B CA 1
ATOM 3321 C C . ALA B 1 40 ? -5.984 -19.953 5.336 1 96.19 40 ALA B C 1
ATOM 3323 O O . ALA B 1 40 ? -6.703 -20.438 6.219 1 96.19 40 ALA B O 1
ATOM 3324 N N . ALA B 1 41 ? -4.82 -19.453 5.551 1 97.94 41 ALA B N 1
ATOM 3325 C CA . ALA B 1 41 ? -4.25 -19.422 6.895 1 97.94 41 ALA B CA 1
ATOM 3326 C C . ALA B 1 41 ? -5.094 -18.547 7.82 1 97.94 41 ALA B C 1
ATOM 3328 O O . ALA B 1 41 ? -5.363 -18.922 8.961 1 97.94 41 ALA B O 1
ATOM 3329 N N . LEU B 1 42 ? -5.496 -17.391 7.328 1 98.25 42 LEU B N 1
ATOM 3330 C CA . LEU B 1 42 ? -6.293 -16.453 8.133 1 98.25 42 LEU B CA 1
ATOM 3331 C C . LEU B 1 42 ? -7.656 -17.062 8.453 1 98.25 42 LEU B C 1
ATOM 3333 O O . LEU B 1 42 ? -8.141 -16.938 9.586 1 98.25 42 LEU B O 1
ATOM 3337 N N . LEU B 1 43 ? -8.258 -17.703 7.469 1 98.25 43 LEU B N 1
ATOM 3338 C CA . LEU B 1 43 ? -9.555 -18.328 7.691 1 98.25 43 LEU B CA 1
ATOM 3339 C C . LEU B 1 43 ? -9.438 -19.484 8.688 1 98.25 43 LEU B C 1
ATOM 3341 O O . LEU B 1 43 ? -10.312 -19.656 9.539 1 98.25 43 LEU B O 1
ATOM 3345 N N . TYR B 1 44 ? -8.414 -20.219 8.609 1 98.12 44 TYR B N 1
ATOM 3346 C CA . TYR B 1 44 ? -8.164 -21.266 9.578 1 98.12 44 TYR B CA 1
ATOM 3347 C C . TYR B 1 44 ? -8.016 -20.703 10.984 1 98.12 44 TYR B C 1
ATOM 3349 O O . TYR B 1 44 ? -8.617 -2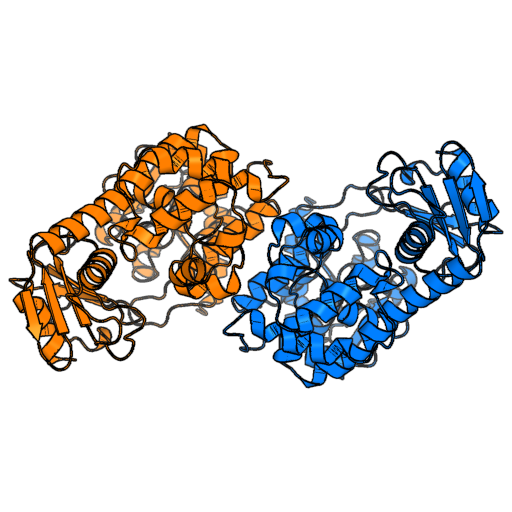1.203 11.93 1 98.12 44 TYR B O 1
ATOM 3357 N N . SER B 1 45 ? -7.238 -19.688 11.086 1 98.06 45 SER B N 1
ATOM 3358 C CA . SER B 1 45 ? -7.02 -19.047 12.375 1 98.06 45 SER B CA 1
ATOM 3359 C C . SER B 1 45 ? -8.32 -18.484 12.938 1 98.06 45 SER B C 1
ATOM 3361 O O . SER B 1 45 ? -8.484 -18.391 14.156 1 98.06 45 SER B O 1
ATOM 3363 N N . ALA B 1 46 ? -9.203 -18.125 12.031 1 97.62 46 ALA B N 1
ATOM 3364 C CA . ALA B 1 46 ? -10.477 -17.547 12.438 1 97.62 46 ALA B CA 1
ATOM 3365 C C . ALA B 1 46 ? -11.461 -18.641 12.859 1 97.62 46 ALA B C 1
ATOM 3367 O O . ALA B 1 46 ? -12.57 -18.344 13.305 1 97.62 46 ALA B O 1
ATOM 3368 N N . GLY B 1 47 ? -11.086 -19.953 12.633 1 97.81 47 GLY B N 1
ATOM 3369 C CA . GLY B 1 47 ? -11.906 -21.016 13.195 1 97.81 47 GLY B CA 1
ATOM 3370 C C . GLY B 1 47 ? -12.414 -22 12.156 1 97.81 47 GLY B C 1
ATOM 3371 O O . GLY B 1 47 ? -13.266 -22.828 12.453 1 97.81 47 GLY B O 1
ATOM 3372 N N . ALA B 1 48 ? -11.938 -21.906 10.953 1 98.38 48 ALA B N 1
ATOM 3373 C CA . ALA B 1 48 ? -12.344 -22.922 9.977 1 98.38 48 ALA B CA 1
ATOM 3374 C C . ALA B 1 48 ? -11.992 -24.312 10.477 1 98.38 48 ALA B C 1
ATOM 3376 O O . ALA B 1 48 ? -10.867 -24.562 10.914 1 98.38 48 ALA B O 1
ATOM 3377 N N . GLU B 1 49 ? -12.914 -25.188 10.32 1 97.75 49 GLU B N 1
ATOM 3378 C CA . GLU B 1 49 ? -12.727 -26.547 10.82 1 97.75 49 GLU B CA 1
ATOM 3379 C C . GLU B 1 49 ? -11.805 -27.344 9.906 1 97.75 49 GLU B C 1
ATOM 3381 O O . GLU B 1 49 ? -11.062 -28.219 10.367 1 97.75 49 GLU B O 1
ATOM 3386 N N . GLU B 1 50 ? -12 -27.125 8.688 1 96.88 50 GLU B N 1
ATOM 3387 C CA . GLU B 1 50 ? -11.195 -27.781 7.652 1 96.88 50 GLU B CA 1
ATOM 3388 C C . GLU B 1 50 ? -10.852 -26.812 6.523 1 96.88 50 GLU B C 1
ATOM 3390 O O . GLU B 1 50 ? -11.578 -25.844 6.293 1 96.88 50 GLU B O 1
ATOM 3395 N N . VAL B 1 51 ? -9.734 -27.062 5.969 1 95.88 51 VAL B N 1
ATOM 3396 C CA . VAL B 1 51 ? -9.297 -26.297 4.805 1 95.88 51 VAL B CA 1
ATOM 3397 C C . VAL B 1 51 ? -9.125 -27.234 3.609 1 95.88 51 VAL B C 1
ATOM 3399 O O . VAL B 1 51 ? -8.531 -28.312 3.734 1 95.88 51 VAL B O 1
ATOM 3402 N N . TYR B 1 52 ? -9.68 -26.797 2.469 1 94 52 TYR B N 1
ATOM 3403 C CA . TYR B 1 52 ? -9.617 -27.609 1.264 1 94 52 TYR B CA 1
ATOM 3404 C C . TYR B 1 52 ? -8.953 -26.859 0.122 1 94 52 TYR B C 1
ATOM 3406 O O . TYR B 1 52 ? -9.141 -25.641 -0.02 1 94 52 TYR B O 1
ATOM 3414 N N . ARG B 1 53 ? -8.203 -27.594 -0.675 1 92.25 53 ARG B N 1
ATOM 3415 C CA . ARG B 1 53 ? -7.699 -27.125 -1.963 1 92.25 53 ARG B CA 1
ATOM 3416 C C . ARG B 1 53 ? -8.328 -27.906 -3.111 1 92.25 53 ARG B C 1
ATOM 3418 O O . ARG B 1 53 ? -8 -29.078 -3.328 1 92.25 53 ARG B O 1
ATOM 3425 N N . VAL B 1 54 ? -9.281 -27.203 -3.801 1 87.25 54 VAL B N 1
ATOM 3426 C CA . VAL B 1 54 ? -10.055 -27.906 -4.82 1 87.25 54 VAL B CA 1
ATOM 3427 C C . VAL B 1 54 ? -10.398 -26.938 -5.957 1 87.25 54 VAL B C 1
ATOM 3429 O O . VAL B 1 54 ? -10.641 -25.766 -5.719 1 87.25 54 VAL B O 1
ATOM 3432 N N . SER B 1 55 ? -10.422 -27.469 -7.184 1 76.69 55 SER B N 1
ATOM 3433 C CA . SER B 1 55 ? -10.734 -26.594 -8.305 1 76.69 55 SER B CA 1
ATOM 3434 C C . SER B 1 55 ? -11.898 -27.141 -9.133 1 76.69 55 SER B C 1
ATOM 3436 O O . SER B 1 55 ? -12.5 -26.422 -9.922 1 76.69 55 SER B O 1
ATOM 3438 N N . GLN B 1 56 ? -12.227 -28.344 -8.938 1 77.56 56 GLN B N 1
ATOM 3439 C CA . GLN B 1 56 ? -13.273 -28.953 -9.742 1 77.56 56 GLN B CA 1
ATOM 3440 C C . GLN B 1 56 ? -14.656 -28.703 -9.133 1 77.56 56 GLN B C 1
ATOM 3442 O O . GLN B 1 56 ? -14.828 -28.797 -7.918 1 77.56 56 GLN B O 1
ATOM 3447 N N . GLN B 1 57 ? -15.523 -28.453 -9.977 1 82.5 57 GLN B N 1
ATOM 3448 C CA . GLN B 1 57 ? -16.875 -28.078 -9.562 1 82.5 57 GLN B CA 1
ATOM 3449 C C . GLN B 1 57 ? -17.516 -29.172 -8.711 1 82.5 57 GLN B C 1
ATOM 3451 O O . GLN B 1 57 ? -18.016 -28.906 -7.621 1 82.5 57 GLN B O 1
ATOM 3456 N N . ASP B 1 58 ? -17.5 -30.359 -9.25 1 86.19 58 ASP B N 1
ATOM 3457 C CA . ASP B 1 58 ? -18.188 -31.469 -8.578 1 86.19 58 ASP B CA 1
ATOM 3458 C C . ASP B 1 58 ? -17.609 -31.703 -7.184 1 86.19 58 ASP B C 1
ATOM 3460 O O . ASP B 1 58 ? -18.359 -31.969 -6.238 1 86.19 58 ASP B O 1
ATOM 3464 N N . GLU B 1 59 ? -16.406 -31.641 -7.082 1 88.19 59 GLU B N 1
ATOM 3465 C CA . GLU B 1 59 ? -15.75 -31.828 -5.789 1 88.19 59 GLU B CA 1
ATOM 3466 C C . GLU B 1 59 ? -16.109 -30.703 -4.82 1 88.19 59 GLU B C 1
ATOM 3468 O O . GLU B 1 59 ? -16.391 -30.969 -3.646 1 88.19 59 GLU B O 1
ATOM 3473 N N . MET B 1 60 ? -16.125 -29.531 -5.281 1 90.75 60 MET B N 1
ATOM 3474 C CA . MET B 1 60 ? -16.469 -28.391 -4.453 1 90.75 60 MET B CA 1
ATOM 3475 C C . MET B 1 60 ? -17.906 -28.5 -3.941 1 90.75 60 MET B C 1
ATOM 3477 O O . MET B 1 60 ? -18.172 -28.219 -2.775 1 90.75 60 MET B O 1
ATOM 3481 N N . LEU B 1 61 ? -18.766 -28.891 -4.84 1 93.94 61 LEU B N 1
ATOM 3482 C CA . LEU B 1 61 ? -20.172 -29.031 -4.484 1 93.94 61 LEU B CA 1
ATOM 3483 C C . LEU B 1 61 ? -20.359 -30.078 -3.398 1 93.94 61 LEU B C 1
ATOM 3485 O O . LEU B 1 61 ? -21.141 -29.891 -2.473 1 93.94 61 LEU B O 1
ATOM 3489 N N . GLU B 1 62 ? -19.656 -31.078 -3.562 1 94.56 62 GLU B N 1
ATOM 3490 C CA . GLU B 1 62 ? -19.734 -32.156 -2.568 1 94.56 62 GLU B CA 1
ATOM 3491 C C . GLU B 1 62 ? -19.266 -31.672 -1.201 1 94.56 62 GLU B C 1
ATOM 3493 O O . GLU B 1 62 ? -19.875 -31.984 -0.178 1 94.56 62 GLU B O 1
ATOM 3498 N N . ILE B 1 63 ? -18.25 -30.906 -1.169 1 94 63 ILE B N 1
ATOM 3499 C CA . ILE B 1 63 ? -17.625 -30.422 0.058 1 94 63 ILE B CA 1
ATOM 3500 C C . ILE B 1 63 ? -18.578 -29.453 0.764 1 94 63 ILE B C 1
ATOM 3502 O O . ILE B 1 63 ? -18.734 -29.516 1.984 1 94 63 ILE B O 1
ATOM 3506 N N . VAL B 1 64 ? -19.266 -28.594 0.012 1 95.12 64 VAL B N 1
ATOM 3507 C CA . VAL B 1 64 ? -19.984 -27.484 0.641 1 95.12 64 VAL B CA 1
ATOM 3508 C C . VAL B 1 64 ? -21.438 -27.875 0.837 1 95.12 64 VAL B C 1
ATOM 3510 O O . VAL B 1 64 ? -22.203 -27.125 1.457 1 95.12 64 VAL B O 1
ATOM 3513 N N . ARG B 1 65 ? -21.828 -29.031 0.292 1 96.12 65 ARG B N 1
ATOM 3514 C CA . ARG B 1 65 ? -23.234 -29.438 0.362 1 96.12 65 ARG B CA 1
ATOM 3515 C C . ARG B 1 65 ? -23.734 -29.438 1.804 1 96.12 65 ARG B C 1
ATOM 3517 O O . ARG B 1 65 ? -23.234 -30.203 2.633 1 96.12 65 ARG B O 1
ATOM 3524 N N . GLY B 1 66 ? -24.766 -28.578 2.113 1 95.19 66 GLY B N 1
ATOM 3525 C CA . GLY B 1 66 ? -25.391 -28.5 3.422 1 95.19 66 GLY B CA 1
ATOM 3526 C C . GLY B 1 66 ? -24.484 -27.922 4.492 1 95.19 66 GLY B C 1
ATOM 3527 O O . GLY B 1 66 ? -24.781 -28.031 5.684 1 95.19 66 GLY B O 1
ATOM 3528 N N . ARG B 1 67 ? -23.391 -27.422 4.141 1 96.44 67 ARG B N 1
ATOM 3529 C CA . ARG B 1 67 ? -22.406 -26.891 5.098 1 96.44 67 ARG B CA 1
ATOM 3530 C C . ARG B 1 67 ? -22.172 -25.406 4.875 1 96.44 67 ARG B C 1
ATOM 3532 O O . ARG B 1 67 ? -22.641 -24.844 3.879 1 96.44 67 ARG B O 1
ATOM 3539 N N . ARG B 1 68 ? -21.594 -24.797 5.867 1 97.56 68 ARG B N 1
ATOM 3540 C CA . ARG B 1 68 ? -21.109 -23.422 5.734 1 97.56 68 ARG B CA 1
ATOM 3541 C C . ARG B 1 68 ? -19.688 -23.375 5.219 1 97.56 68 ARG B C 1
ATOM 3543 O O . ARG B 1 68 ? -18.828 -24.141 5.676 1 97.56 68 ARG B O 1
ATOM 3550 N N . ALA B 1 69 ? -19.453 -22.516 4.293 1 97.81 69 ALA B N 1
ATOM 3551 C CA . ALA B 1 69 ? -18.094 -22.453 3.744 1 97.81 69 ALA B CA 1
ATOM 3552 C C . ALA B 1 69 ? -17.781 -21.047 3.254 1 97.81 69 ALA B C 1
ATOM 3554 O O . ALA B 1 69 ? -18.672 -20.312 2.799 1 97.81 69 ALA B O 1
ATOM 3555 N N . VAL B 1 70 ? -16.562 -20.656 3.434 1 97.62 70 VAL B N 1
ATOM 3556 C CA . VAL B 1 70 ? -15.977 -19.5 2.758 1 97.62 70 VAL B CA 1
ATOM 3557 C C . VAL B 1 70 ? -15.023 -19.969 1.661 1 97.62 70 VAL B C 1
ATOM 3559 O O . VAL B 1 70 ? -14.062 -20.688 1.933 1 97.62 70 VAL B O 1
ATOM 3562 N N . ILE B 1 71 ? -15.32 -19.609 0.438 1 94.31 71 ILE B N 1
ATOM 3563 C CA . ILE B 1 71 ? -14.547 -20 -0.731 1 94.31 71 ILE B CA 1
ATOM 3564 C C . ILE B 1 71 ? -13.742 -18.812 -1.248 1 94.31 71 ILE B C 1
ATOM 3566 O O . ILE B 1 71 ? -14.289 -17.734 -1.458 1 94.31 71 ILE B O 1
ATOM 3570 N N . ALA B 1 72 ? -12.438 -19.047 -1.396 1 91.31 72 ALA B N 1
ATOM 3571 C CA . ALA B 1 72 ? -11.562 -17.969 -1.865 1 91.31 72 ALA B CA 1
ATOM 3572 C C . ALA B 1 72 ? -10.883 -18.359 -3.178 1 91.31 72 ALA B C 1
ATOM 3574 O O . ALA B 1 72 ? -10.352 -19.453 -3.309 1 91.31 72 ALA B O 1
ATOM 3575 N N . ASP B 1 73 ? -10.93 -17.469 -4.195 1 87 73 ASP B N 1
ATOM 3576 C CA . ASP B 1 73 ? -10.156 -17.469 -5.434 1 87 73 ASP B CA 1
ATOM 3577 C C . ASP B 1 73 ? -10.539 -18.656 -6.316 1 87 73 ASP B C 1
ATOM 3579 O O . ASP B 1 73 ? -9.664 -19.328 -6.871 1 87 73 ASP B O 1
ATOM 3583 N N . VAL B 1 74 ? -11.766 -19 -6.363 1 75.81 74 VAL B N 1
ATOM 3584 C CA . VAL B 1 74 ? -12.18 -20.125 -7.195 1 75.81 74 VAL B CA 1
ATOM 3585 C C . VAL B 1 74 ? -12.992 -19.625 -8.383 1 75.81 74 VAL B C 1
ATOM 3587 O O . VAL B 1 74 ? -13.312 -20.391 -9.297 1 75.81 74 VAL B O 1
ATOM 3590 N N . GLY B 1 75 ? -13.203 -18.328 -8.43 1 70.12 75 GLY B N 1
ATOM 3591 C CA . GLY B 1 75 ? -13.953 -17.734 -9.516 1 70.12 75 GLY B CA 1
ATOM 3592 C C . GLY B 1 75 ? -15.461 -17.812 -9.32 1 70.12 75 GLY B C 1
ATOM 3593 O O . GLY B 1 75 ? -15.938 -18.516 -8.43 1 70.12 75 GLY B O 1
ATOM 3594 N N . TYR B 1 76 ? -16.188 -17.062 -10.156 1 71.25 76 TYR B N 1
ATOM 3595 C CA . TYR B 1 76 ? -17.641 -17.016 -10.047 1 71.25 76 TYR B CA 1
ATOM 3596 C C . TYR B 1 76 ? -18.297 -17.969 -11.023 1 71.25 76 TYR B C 1
ATOM 3598 O O . TYR B 1 76 ? -19.516 -17.906 -11.266 1 71.25 76 TYR B O 1
ATOM 3606 N N . LYS B 1 77 ? -17.438 -18.812 -11.578 1 73.06 77 LYS B N 1
ATOM 3607 C CA . LYS B 1 77 ? -17.906 -19.75 -12.594 1 73.06 77 LYS B CA 1
ATOM 3608 C C . LYS B 1 77 ? -19.031 -20.641 -12.055 1 73.06 77 LYS B C 1
ATOM 3610 O O . LYS B 1 77 ? -19.984 -20.922 -12.758 1 73.06 77 LYS B O 1
ATOM 3615 N N . TYR B 1 78 ? -18.984 -20.953 -10.859 1 81.88 78 TYR B N 1
ATOM 3616 C CA . TYR B 1 78 ? -19.938 -21.891 -10.273 1 81.88 78 TYR B CA 1
ATOM 3617 C C . TYR B 1 78 ? -20.797 -21.203 -9.219 1 81.88 78 TYR B C 1
ATOM 3619 O O . TYR B 1 78 ? -21.297 -21.859 -8.289 1 81.88 78 TYR B O 1
ATOM 3627 N N . TYR B 1 79 ? -20.891 -19.953 -9.367 1 88 79 TYR B N 1
ATOM 3628 C CA . TYR B 1 79 ? -21.484 -19.109 -8.336 1 88 79 TYR B CA 1
ATOM 3629 C C . TYR B 1 79 ? -22.875 -19.625 -7.953 1 88 79 TYR B C 1
ATOM 3631 O O . TYR B 1 79 ? -23.125 -19.938 -6.789 1 88 79 TYR B O 1
ATOM 3639 N N . GLU B 1 80 ? -23.766 -19.828 -8.93 1 88.81 80 GLU B N 1
ATOM 3640 C CA . GLU B 1 80 ? -25.141 -20.219 -8.648 1 88.81 80 GLU B CA 1
ATOM 3641 C C . GLU B 1 80 ? -25.219 -21.625 -8.078 1 88.81 80 GLU B C 1
ATOM 3643 O O . GLU B 1 80 ? -26 -21.891 -7.156 1 88.81 80 GLU B O 1
ATOM 3648 N N . ALA B 1 81 ? -24.484 -22.484 -8.602 1 91.62 81 ALA B N 1
ATOM 3649 C CA . ALA B 1 81 ? -24.484 -23.859 -8.133 1 91.62 81 ALA B CA 1
ATOM 3650 C C . ALA B 1 81 ? -24 -23.953 -6.691 1 91.62 81 ALA B C 1
ATOM 3652 O O . ALA B 1 81 ? -24.594 -24.672 -5.875 1 91.62 81 ALA B O 1
ATOM 3653 N N . LEU B 1 82 ? -23.016 -23.234 -6.383 1 92.62 82 LEU B N 1
ATOM 3654 C CA . LEU B 1 82 ? -22.438 -23.25 -5.047 1 92.62 82 LEU B CA 1
ATOM 3655 C C . LEU B 1 82 ? -23.375 -22.625 -4.031 1 92.62 82 LEU B C 1
ATOM 3657 O O . LEU B 1 82 ? -23.547 -23.156 -2.926 1 92.62 82 LEU B O 1
ATOM 3661 N N . LYS B 1 83 ? -24 -21.547 -4.457 1 92.25 83 LYS B N 1
ATOM 3662 C CA . LYS B 1 83 ? -24.938 -20.844 -3.576 1 92.25 83 LYS B CA 1
ATOM 3663 C C . LYS B 1 83 ? -26.141 -21.719 -3.256 1 92.25 83 LYS B C 1
ATOM 3665 O O . LYS B 1 83 ? -26.734 -21.609 -2.182 1 92.25 83 LYS B O 1
ATOM 3670 N N . SER B 1 84 ? -26.438 -22.594 -4.141 1 93.44 84 SER B N 1
ATOM 3671 C CA . SER B 1 84 ? -27.578 -23.484 -3.963 1 93.44 84 SER B CA 1
ATOM 3672 C C . SER B 1 84 ? -27.219 -24.703 -3.119 1 93.44 84 SER B C 1
ATOM 3674 O O . SER B 1 84 ? -28.094 -25.328 -2.504 1 93.44 84 SER B O 1
ATOM 3676 N N . ALA B 1 85 ? -26.047 -25.031 -3.074 1 93.31 85 ALA B N 1
ATOM 3677 C CA . ALA B 1 85 ? -25.578 -26.266 -2.43 1 93.31 85 ALA B CA 1
ATOM 3678 C C . ALA B 1 85 ? -25.422 -26.062 -0.925 1 93.31 85 ALA B C 1
ATOM 3680 O O . ALA B 1 85 ? -25.578 -27.016 -0.149 1 93.31 85 ALA B O 1
ATOM 3681 N N . GLY B 1 86 ? -25.078 -24.875 -0.469 1 91.62 86 GLY B N 1
ATOM 3682 C CA . GLY B 1 86 ? -24.828 -24.578 0.935 1 91.62 86 GLY B CA 1
ATOM 3683 C C . GLY B 1 86 ? -24.891 -23.094 1.251 1 91.62 86 GLY B C 1
ATOM 3684 O O . GLY B 1 86 ? -25.359 -22.297 0.438 1 91.62 86 GLY B O 1
ATOM 3685 N N . GLU B 1 87 ? -24.547 -22.844 2.498 1 96.38 87 GLU B N 1
ATOM 3686 C CA . GLU B 1 87 ? -24.359 -21.469 2.922 1 96.38 87 GLU B CA 1
ATOM 3687 C C . GLU B 1 87 ? -22.922 -21 2.668 1 96.38 87 GLU B C 1
ATOM 3689 O O . GLU B 1 87 ? -22.062 -21.141 3.535 1 96.38 87 GLU B O 1
ATOM 3694 N N . VAL B 1 88 ? -22.75 -20.469 1.541 1 96.56 88 VAL B N 1
ATOM 3695 C CA . VAL B 1 88 ? -21.391 -20.234 1.099 1 96.56 88 VAL B CA 1
ATOM 3696 C C . VAL B 1 88 ? -21.188 -18.734 0.833 1 96.56 88 VAL B C 1
ATOM 3698 O O . VAL B 1 88 ? -22.094 -18.047 0.381 1 96.56 88 VAL B O 1
ATOM 3701 N N . ALA B 1 89 ? -20.031 -18.234 1.192 1 97.06 89 ALA B N 1
ATOM 3702 C CA . ALA B 1 89 ? -19.516 -16.953 0.723 1 97.06 89 ALA B CA 1
ATOM 3703 C C . ALA B 1 89 ? -18.375 -17.156 -0.284 1 97.06 89 ALA B C 1
ATOM 3705 O O . ALA B 1 89 ? -17.516 -18.016 -0.096 1 97.06 89 ALA B O 1
ATOM 3706 N N . ILE B 1 90 ? -18.422 -16.438 -1.361 1 94.19 90 ILE B N 1
ATOM 3707 C CA . ILE B 1 90 ? -17.391 -16.531 -2.398 1 94.19 90 ILE B CA 1
ATOM 3708 C C . ILE B 1 90 ? -16.609 -15.227 -2.479 1 94.19 90 ILE B C 1
ATOM 3710 O O . ILE B 1 90 ? -17.156 -14.195 -2.879 1 94.19 90 ILE B O 1
ATOM 3714 N N . LEU B 1 91 ? -15.352 -15.312 -2.057 1 93.88 91 LEU B N 1
ATOM 3715 C CA . LEU B 1 91 ? -14.422 -14.188 -2.098 1 93.88 91 LEU B CA 1
ATOM 3716 C C . LEU B 1 91 ? -13.484 -14.297 -3.293 1 93.88 91 LEU B C 1
ATOM 3718 O O . LEU B 1 91 ? -12.523 -15.07 -3.264 1 93.88 91 LEU B O 1
ATOM 3722 N N . ASP B 1 92 ? -13.766 -13.531 -4.305 1 89.19 92 ASP B N 1
ATOM 3723 C CA . ASP B 1 92 ? -13.031 -13.695 -5.555 1 89.19 92 ASP B CA 1
ATOM 3724 C C . ASP B 1 92 ? -13.039 -12.398 -6.363 1 89.19 92 ASP B C 1
ATOM 3726 O O . ASP B 1 92 ? -13.977 -11.609 -6.273 1 89.19 92 ASP B O 1
ATOM 3730 N N . HIS B 1 93 ? -11.977 -12.203 -7.031 1 85.88 93 HIS B N 1
ATOM 3731 C CA . HIS B 1 93 ? -11.906 -11.047 -7.922 1 85.88 93 HIS B CA 1
ATOM 3732 C C . HIS B 1 93 ? -11.906 -11.477 -9.383 1 85.88 93 HIS B C 1
ATOM 3734 O O . HIS B 1 93 ? -11.938 -10.641 -10.281 1 85.88 93 HIS B O 1
ATOM 3740 N N . HIS B 1 94 ? -11.938 -12.766 -9.609 1 78.06 94 HIS B N 1
ATOM 3741 C CA . HIS B 1 94 ? -11.938 -13.266 -10.977 1 78.06 94 HIS B CA 1
ATOM 3742 C C . HIS B 1 94 ? -13.352 -13.273 -11.562 1 78.06 94 HIS B C 1
ATOM 3744 O O . HIS B 1 94 ? -14.312 -13.57 -10.859 1 78.06 94 HIS B O 1
ATOM 3750 N N . ALA B 1 95 ? -13.383 -12.898 -12.766 1 72.31 95 ALA B N 1
ATOM 3751 C CA . ALA B 1 95 ? -14.648 -12.953 -13.492 1 72.31 95 ALA B CA 1
ATOM 3752 C C . ALA B 1 95 ? -14.945 -14.367 -13.984 1 72.31 95 ALA B C 1
ATOM 3754 O O . ALA B 1 95 ? -14.039 -15.195 -14.078 1 72.31 95 ALA B O 1
ATOM 3755 N N . PRO B 1 96 ? -16.25 -14.594 -14.125 1 63.88 96 PRO B N 1
ATOM 3756 C CA . PRO B 1 96 ? -16.562 -15.875 -14.758 1 63.88 96 PRO B CA 1
ATOM 3757 C C . PRO B 1 96 ? -15.906 -16.031 -16.125 1 63.88 96 PRO B C 1
ATOM 3759 O O . PRO B 1 96 ? -15.555 -15.031 -16.766 1 63.88 96 PRO B O 1
ATOM 3762 N N . ASN B 1 97 ? -15.711 -17.219 -16.562 1 57.22 97 ASN B N 1
ATOM 3763 C CA . ASN B 1 97 ? -15.078 -17.516 -17.844 1 57.22 97 ASN B CA 1
ATOM 3764 C C . ASN B 1 97 ? -15.688 -16.688 -18.969 1 57.22 97 ASN B C 1
ATOM 3766 O O . ASN B 1 97 ? -16.906 -16.641 -19.125 1 57.22 97 ASN B O 1
ATOM 3770 N N . GLY B 1 98 ? -14.758 -15.977 -19.594 1 53.88 98 GLY B N 1
ATOM 3771 C CA . GLY B 1 98 ? -15.109 -15.211 -20.781 1 53.88 98 GLY B CA 1
ATOM 3772 C C . GLY B 1 98 ? -15.359 -13.75 -20.5 1 53.88 98 GLY B C 1
ATOM 3773 O O . GLY B 1 98 ? -15.414 -12.93 -21.422 1 53.88 98 GLY B O 1
ATOM 3774 N N . GLU B 1 99 ? -15.438 -13.469 -19.281 1 61.28 99 GLU B N 1
ATOM 3775 C CA . GLU B 1 99 ? -15.656 -12.07 -18.938 1 61.28 99 GLU B CA 1
ATOM 3776 C C . GLU B 1 99 ? -14.352 -11.406 -18.5 1 61.28 99 GLU B C 1
ATOM 3778 O O . GLU B 1 99 ? -13.43 -12.078 -18.047 1 61.28 99 GLU B O 1
ATOM 3783 N N . PRO B 1 100 ? -14.266 -10.164 -18.781 1 63.53 100 PRO B N 1
ATOM 3784 C CA . PRO B 1 100 ? -13.07 -9.461 -18.312 1 63.53 100 PRO B CA 1
ATOM 3785 C C . PRO B 1 100 ? -12.898 -9.523 -16.797 1 63.53 100 PRO B C 1
ATOM 3787 O O . PRO B 1 100 ? -13.891 -9.492 -16.062 1 63.53 100 PRO B O 1
ATOM 3790 N N . GLU B 1 101 ? -11.648 -9.664 -16.438 1 67.94 101 GLU B N 1
ATOM 3791 C CA . GLU B 1 101 ? -11.344 -9.695 -15 1 67.94 101 GLU B CA 1
ATOM 3792 C C . GLU B 1 101 ? -11.805 -8.414 -14.312 1 67.94 101 GLU B C 1
ATOM 3794 O O . GLU B 1 101 ? -11.805 -7.34 -14.922 1 67.94 101 GLU B O 1
ATOM 3799 N N . TYR B 1 102 ? -12.219 -8.648 -13.156 1 67.44 102 TYR B N 1
ATOM 3800 C CA . TYR B 1 102 ? -12.625 -7.492 -12.359 1 67.44 102 TYR B CA 1
ATOM 3801 C C . TYR B 1 102 ? -11.414 -6.836 -11.703 1 67.44 102 TYR B C 1
ATOM 3803 O O . TYR B 1 102 ? -11.211 -6.973 -10.492 1 67.44 102 TYR B O 1
ATOM 3811 N N . VAL B 1 103 ? -10.695 -6.148 -12.508 1 69.12 103 VAL B N 1
ATOM 3812 C CA . VAL B 1 103 ? -9.422 -5.598 -12.055 1 69.12 103 VAL B CA 1
ATOM 3813 C C . VAL B 1 103 ? -9.664 -4.594 -10.93 1 69.12 103 VAL B C 1
ATOM 3815 O O . VAL B 1 103 ? -8.758 -4.316 -10.133 1 69.12 103 VAL B O 1
ATOM 3818 N N . GLU B 1 104 ? -10.875 -4.227 -10.797 1 76.19 104 GLU B N 1
ATOM 3819 C CA . GLU B 1 104 ? -11.164 -3.197 -9.805 1 76.19 104 GLU B CA 1
ATOM 3820 C C . GLU B 1 104 ? -11.445 -3.812 -8.438 1 76.19 104 GLU B C 1
ATOM 3822 O O . GLU B 1 104 ? -11.414 -3.115 -7.422 1 76.19 104 GLU B O 1
ATOM 3827 N N . LEU B 1 105 ? -11.688 -5.109 -8.406 1 86.88 105 LEU B N 1
ATOM 3828 C CA . LEU B 1 105 ? -11.953 -5.758 -7.129 1 86.88 105 LEU B CA 1
ATOM 3829 C C . LEU B 1 105 ? -10.648 -6.156 -6.445 1 86.88 105 LEU B C 1
ATOM 3831 O O . LEU B 1 105 ? -9.703 -6.586 -7.105 1 86.88 105 LEU B O 1
ATOM 3835 N N . PRO B 1 106 ? -10.648 -5.969 -5.121 1 90.75 106 PRO B N 1
ATOM 3836 C CA . PRO B 1 106 ? -9.477 -6.477 -4.406 1 90.75 106 PRO B CA 1
ATOM 3837 C C . PRO B 1 106 ? -9.344 -7.996 -4.488 1 90.75 106 PRO B C 1
ATOM 3839 O O . PRO B 1 106 ? -10.328 -8.688 -4.75 1 90.75 106 PRO B O 1
ATOM 3842 N N . SER B 1 107 ? -8.203 -8.516 -4.27 1 92.31 107 SER B N 1
ATOM 3843 C CA . SER B 1 107 ? -7.93 -9.945 -4.293 1 92.31 107 SER B CA 1
ATOM 3844 C C . SER B 1 107 ? -8.703 -10.672 -3.191 1 92.31 107 SER B C 1
ATOM 3846 O O . SER B 1 107 ? -9.25 -10.039 -2.291 1 92.31 107 SER B O 1
ATOM 3848 N N . SER B 1 108 ? -8.695 -11.953 -3.258 1 93 108 SER B N 1
ATOM 3849 C CA . SER B 1 108 ? -9.359 -12.781 -2.254 1 93 108 SER B CA 1
ATOM 3850 C C . SER B 1 108 ? -8.742 -12.586 -0.876 1 93 108 SER B C 1
ATOM 3852 O O . SER B 1 108 ? -9.438 -12.664 0.14 1 93 108 SER B O 1
ATOM 3854 N N . LEU B 1 109 ? -7.449 -12.305 -0.827 1 96.06 109 LEU B N 1
ATOM 3855 C CA . LEU B 1 109 ? -6.781 -12.023 0.438 1 96.06 109 LEU B CA 1
ATOM 3856 C C . LEU B 1 109 ? -7.379 -10.781 1.103 1 96.06 109 LEU B C 1
ATOM 3858 O O . LEU B 1 109 ? -7.758 -10.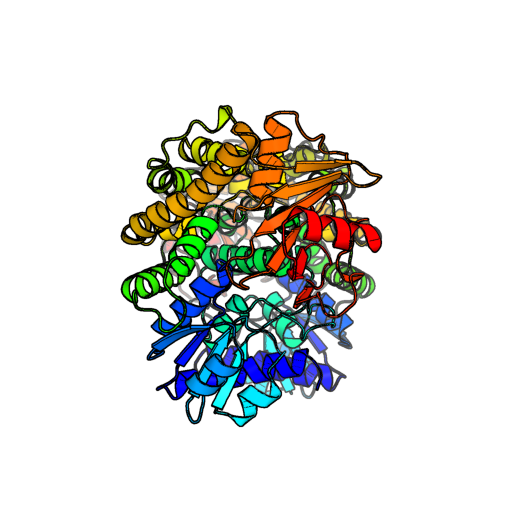828 2.275 1 96.06 109 LEU B O 1
ATOM 3862 N N . MET B 1 110 ? -7.461 -9.719 0.314 1 94.5 110 MET B N 1
ATOM 3863 C CA . MET B 1 110 ? -7.965 -8.469 0.877 1 94.5 110 MET B CA 1
ATOM 3864 C C . MET B 1 110 ? -9.438 -8.602 1.247 1 94.5 110 MET B C 1
ATOM 3866 O O . MET B 1 110 ? -9.891 -7.996 2.223 1 94.5 110 MET B O 1
ATOM 3870 N N . GLN B 1 111 ? -10.18 -9.383 0.462 1 94.62 111 GLN B N 1
ATOM 3871 C CA . GLN B 1 111 ? -11.57 -9.648 0.806 1 94.62 111 GLN B CA 1
ATOM 3872 C C . GLN B 1 111 ? -11.672 -10.438 2.109 1 94.62 111 GLN B C 1
ATOM 3874 O O . GLN B 1 111 ? -12.57 -10.195 2.92 1 94.62 111 GLN B O 1
ATOM 3879 N N . THR B 1 112 ? -10.805 -11.336 2.305 1 97 112 THR B N 1
ATOM 3880 C CA . THR B 1 112 ? -10.75 -12.102 3.545 1 97 112 THR B CA 1
ATOM 3881 C C . THR B 1 112 ? -10.414 -11.195 4.727 1 97 112 THR B C 1
ATOM 3883 O O . THR B 1 112 ? -11.055 -11.281 5.781 1 97 112 THR B O 1
ATOM 3886 N N . VAL B 1 113 ? -9.453 -10.352 4.551 1 95.12 113 VAL B N 1
ATOM 3887 C CA . VAL B 1 113 ? -9.055 -9.391 5.578 1 95.12 113 VAL B CA 1
ATOM 3888 C C . VAL B 1 113 ? -10.25 -8.539 5.977 1 95.12 113 VAL B C 1
ATOM 3890 O O . VAL B 1 113 ? -10.5 -8.32 7.164 1 95.12 113 VAL B O 1
ATOM 3893 N N . GLU B 1 114 ? -10.961 -8.102 4.973 1 91.88 114 GLU B N 1
ATOM 3894 C CA . GLU B 1 114 ? -12.148 -7.289 5.215 1 91.88 114 GLU B CA 1
ATOM 3895 C C . GLU B 1 114 ? -13.219 -8.078 5.965 1 91.88 114 GLU B C 1
ATOM 3897 O O . GLU B 1 114 ? -13.836 -7.57 6.902 1 91.88 114 GLU B O 1
ATOM 3902 N N . ALA B 1 115 ? -13.445 -9.242 5.566 1 94.94 115 ALA B N 1
ATOM 3903 C CA . ALA B 1 115 ? -14.453 -10.086 6.199 1 94.94 115 ALA B CA 1
ATOM 3904 C C . ALA B 1 115 ? -14.117 -10.344 7.664 1 94.94 115 ALA B C 1
ATOM 3906 O O . ALA B 1 115 ? -15.008 -10.391 8.516 1 94.94 115 ALA B O 1
ATOM 3907 N N . LEU B 1 116 ? -12.875 -10.516 7.918 1 95.06 116 LEU B N 1
ATOM 3908 C CA . LEU B 1 116 ? -12.414 -10.805 9.266 1 95.06 116 LEU B CA 1
ATOM 3909 C C . LEU B 1 116 ? -12.336 -9.531 10.102 1 95.06 116 LEU B C 1
ATOM 3911 O O . LEU B 1 116 ? -12.203 -9.594 11.328 1 95.06 116 LEU B O 1
ATOM 3915 N N . GLY B 1 117 ? -12.383 -8.414 9.43 1 86.81 117 GLY B N 1
ATOM 3916 C CA . GLY B 1 117 ? -12.219 -7.16 10.148 1 86.81 117 GLY B CA 1
ATOM 3917 C C . GLY B 1 117 ? -10.828 -6.984 10.727 1 86.81 117 GLY B C 1
ATOM 3918 O O . GLY B 1 117 ? -10.664 -6.422 11.812 1 86.81 117 GLY B O 1
ATOM 3919 N N . LEU B 1 118 ? -9.828 -7.559 9.992 1 88.44 118 LEU B N 1
ATOM 3920 C CA . LEU B 1 118 ? -8.453 -7.492 10.484 1 88.44 118 LEU B CA 1
ATOM 3921 C C . LEU B 1 118 ? -7.906 -6.07 10.383 1 88.44 118 LEU B C 1
ATOM 3923 O O . LEU B 1 118 ? -8.172 -5.367 9.406 1 88.44 118 LEU B O 1
ATOM 3927 N N . ARG B 1 119 ? -7.191 -5.738 11.414 1 84.06 119 ARG B N 1
ATOM 3928 C CA . ARG B 1 119 ? -6.453 -4.477 11.445 1 84.06 119 ARG B CA 1
ATOM 3929 C C . ARG B 1 119 ? -4.969 -4.711 11.195 1 84.06 119 ARG B C 1
ATOM 3931 O O . ARG B 1 119 ? -4.227 -5.066 12.117 1 84.06 119 ARG B O 1
ATOM 3938 N N . LEU B 1 120 ? -4.602 -4.332 10.062 1 89.12 120 LEU B N 1
ATOM 3939 C CA . LEU B 1 120 ? -3.234 -4.637 9.664 1 89.12 120 LEU B CA 1
ATOM 3940 C C . LEU B 1 120 ? -2.26 -3.607 10.227 1 89.12 120 LEU B C 1
ATOM 3942 O O . LEU B 1 120 ? -2.547 -2.408 10.219 1 89.12 120 LEU B O 1
ATOM 3946 N N . ARG B 1 121 ? -1.21 -4.07 10.781 1 90.88 121 ARG B N 1
ATOM 3947 C CA . ARG B 1 121 ? -0.107 -3.184 11.133 1 90.88 121 ARG B CA 1
ATOM 3948 C C . ARG B 1 121 ? 0.502 -2.543 9.891 1 90.88 121 ARG B C 1
ATOM 3950 O O . ARG B 1 121 ? 0.352 -3.062 8.781 1 90.88 121 ARG B O 1
ATOM 3957 N N . PRO B 1 122 ? 1.188 -1.457 10.07 1 92.06 122 PRO B N 1
ATOM 3958 C CA . PRO B 1 122 ? 1.625 -0.668 8.914 1 92.06 122 PRO B CA 1
ATOM 3959 C C . PRO B 1 122 ? 2.438 -1.488 7.914 1 92.06 122 PRO B C 1
ATOM 3961 O O . PRO B 1 122 ? 2.141 -1.479 6.715 1 92.06 122 PRO B O 1
ATOM 3964 N N . ARG B 1 123 ? 3.389 -2.27 8.438 1 93.69 123 ARG B N 1
ATOM 3965 C CA . ARG B 1 123 ? 4.18 -3.102 7.539 1 93.69 123 ARG B CA 1
ATOM 3966 C C . ARG B 1 123 ? 3.301 -4.121 6.824 1 93.69 123 ARG B C 1
ATOM 3968 O O . ARG B 1 123 ? 3.443 -4.336 5.617 1 93.69 123 ARG B O 1
ATOM 3975 N N . MET B 1 124 ? 2.445 -4.699 7.562 1 94.94 124 MET B N 1
ATOM 3976 C CA . MET B 1 124 ? 1.558 -5.699 6.977 1 94.94 124 MET B CA 1
ATOM 3977 C C . MET B 1 124 ? 0.623 -5.066 5.949 1 94.94 124 MET B C 1
ATOM 3979 O O . MET B 1 124 ? 0.283 -5.691 4.945 1 94.94 124 MET B O 1
ATOM 3983 N N . GLN B 1 125 ? 0.228 -3.865 6.211 1 94.38 125 GLN B N 1
ATOM 3984 C CA . GLN B 1 125 ? -0.615 -3.156 5.254 1 94.38 125 GLN B CA 1
ATOM 3985 C C . GLN B 1 125 ? 0.09 -3.002 3.91 1 94.38 125 GLN B C 1
ATOM 3987 O O . GLN B 1 125 ? -0.508 -3.238 2.857 1 94.38 125 GLN B O 1
ATOM 3992 N N . MET B 1 126 ? 1.362 -2.635 3.936 1 95.62 126 MET B N 1
ATOM 3993 C CA . MET B 1 126 ? 2.133 -2.498 2.701 1 95.62 126 MET B CA 1
ATOM 3994 C C . MET B 1 126 ? 2.312 -3.852 2.02 1 95.62 126 MET B C 1
ATOM 3996 O O . MET B 1 126 ? 2.152 -3.965 0.804 1 95.62 126 MET B O 1
ATOM 4000 N N . LEU B 1 127 ? 2.584 -4.844 2.814 1 97.06 127 LEU B N 1
ATOM 4001 C CA . LEU B 1 127 ? 2.867 -6.168 2.279 1 97.06 127 LEU B CA 1
ATOM 4002 C C . LEU B 1 127 ? 1.606 -6.801 1.697 1 97.06 127 LEU B C 1
ATOM 4004 O O . LEU B 1 127 ? 1.658 -7.449 0.649 1 97.06 127 LEU B O 1
ATOM 4008 N N . PHE B 1 128 ? 0.465 -6.598 2.334 1 96.69 128 PHE B N 1
ATOM 4009 C CA . PHE B 1 128 ? -0.786 -7.141 1.821 1 96.69 128 PHE B CA 1
ATOM 4010 C C . PHE B 1 128 ? -1.257 -6.359 0.602 1 96.69 128 PHE B C 1
ATOM 4012 O O . PHE B 1 128 ? -1.845 -6.93 -0.32 1 96.69 128 PHE B O 1
ATOM 4019 N N . THR B 1 129 ? -0.998 -5.074 0.616 1 95.19 129 THR B N 1
ATOM 4020 C CA . THR B 1 129 ? -1.281 -4.301 -0.588 1 95.19 129 THR B CA 1
ATOM 4021 C C . THR B 1 129 ? -0.445 -4.801 -1.763 1 95.19 129 THR B C 1
ATOM 4023 O O . THR B 1 129 ? -0.951 -4.938 -2.877 1 95.19 129 THR B O 1
ATOM 4026 N N . ALA B 1 130 ? 0.792 -5.062 -1.491 1 96.25 130 ALA B N 1
ATOM 4027 C CA . ALA B 1 130 ? 1.674 -5.598 -2.523 1 96.25 130 ALA B CA 1
ATOM 4028 C C . ALA B 1 130 ? 1.182 -6.957 -3.012 1 96.25 130 ALA B C 1
ATOM 4030 O O . ALA B 1 130 ? 1.116 -7.207 -4.219 1 96.25 130 ALA B O 1
ATOM 4031 N N . ALA B 1 131 ? 0.822 -7.789 -2.055 1 96.38 131 ALA B N 1
ATOM 4032 C CA . ALA B 1 131 ? 0.322 -9.109 -2.416 1 96.38 131 ALA B CA 1
ATOM 4033 C C . ALA B 1 131 ? -0.955 -9.008 -3.244 1 96.38 131 ALA B C 1
ATOM 4035 O O . ALA B 1 131 ? -1.154 -9.781 -4.188 1 96.38 131 ALA B O 1
ATOM 4036 N N . ASP B 1 132 ? -1.862 -8.094 -2.896 1 94.56 132 ASP B N 1
ATOM 4037 C CA . ASP B 1 132 ? -3.096 -7.82 -3.629 1 94.56 132 ASP B CA 1
ATOM 4038 C C . ASP B 1 132 ? -2.803 -7.453 -5.082 1 94.56 132 ASP B C 1
ATOM 4040 O O . ASP B 1 132 ? -3.369 -8.039 -6.004 1 94.56 132 ASP B O 1
ATOM 4044 N N . LEU B 1 133 ? -1.873 -6.547 -5.285 1 93.88 133 LEU B N 1
ATOM 4045 C CA . LEU B 1 133 ? -1.555 -6.07 -6.625 1 93.88 133 LEU B CA 1
ATOM 4046 C C . LEU B 1 133 ? -0.849 -7.152 -7.434 1 93.88 133 LEU B C 1
ATOM 4048 O O . LEU B 1 133 ? -1.059 -7.266 -8.641 1 93.88 133 LEU B O 1
ATOM 4052 N N . VAL B 1 134 ? -0.029 -7.945 -6.777 1 93.25 134 VAL B N 1
ATOM 4053 C CA . VAL B 1 134 ? 0.669 -9.031 -7.461 1 93.25 134 VAL B CA 1
ATOM 4054 C C . VAL B 1 134 ? -0.338 -10.07 -7.945 1 93.25 134 VAL B C 1
ATOM 4056 O O . VAL B 1 134 ? -0.212 -10.594 -9.055 1 93.25 134 VAL B O 1
ATOM 4059 N N . ASP B 1 135 ? -1.279 -10.336 -7.148 1 90.62 135 ASP B N 1
ATOM 4060 C CA . ASP B 1 135 ? -2.279 -11.328 -7.539 1 90.62 135 ASP B CA 1
ATOM 4061 C C . ASP B 1 135 ? -3.127 -10.828 -8.703 1 90.62 135 ASP B C 1
ATOM 4063 O O . ASP B 1 135 ? -3.377 -11.562 -9.656 1 90.62 135 ASP B O 1
ATOM 4067 N N . ARG B 1 136 ? -3.502 -9.656 -8.641 1 87.75 136 ARG B N 1
ATOM 4068 C CA . ARG B 1 136 ? -4.438 -9.102 -9.617 1 87.75 136 ARG B CA 1
ATOM 4069 C C . ARG B 1 136 ? -3.744 -8.82 -10.945 1 87.75 136 ARG B C 1
ATOM 4071 O O . ARG B 1 136 ? -4.348 -8.969 -12.008 1 87.75 136 ARG B O 1
ATOM 4078 N N . PHE B 1 137 ? -2.457 -8.453 -10.867 1 86.81 137 PHE B N 1
ATOM 4079 C CA . PHE B 1 137 ? -1.847 -7.941 -12.094 1 86.81 137 PHE B CA 1
ATOM 4080 C C . PHE B 1 137 ? -0.589 -8.727 -12.438 1 86.81 137 PHE B C 1
ATOM 4082 O O . PHE B 1 137 ? 0.012 -8.516 -13.492 1 86.81 137 PHE B O 1
ATOM 4089 N N . GLY B 1 138 ? -0.198 -9.648 -11.562 1 87.12 138 GLY B N 1
ATOM 4090 C CA . GLY B 1 138 ? 1.045 -10.375 -11.766 1 87.12 138 GLY B CA 1
ATOM 4091 C C . GLY B 1 138 ? 2.258 -9.648 -11.219 1 87.12 138 GLY B C 1
ATOM 4092 O O . GLY B 1 138 ? 2.301 -8.414 -11.219 1 87.12 138 GLY B O 1
ATOM 4093 N N . ALA B 1 139 ? 3.213 -10.352 -10.797 1 89.75 139 ALA B N 1
ATOM 4094 C CA . ALA B 1 139 ? 4.395 -9.812 -10.133 1 89.75 139 ALA B CA 1
ATOM 4095 C C . ALA B 1 139 ? 5.16 -8.875 -11.055 1 89.75 139 ALA B C 1
ATOM 4097 O O . ALA B 1 139 ? 5.656 -7.828 -10.617 1 89.75 139 ALA B O 1
ATOM 4098 N N . LEU B 1 140 ? 5.27 -9.18 -12.281 1 88.19 140 LEU B N 1
ATOM 4099 C CA . LEU B 1 140 ? 6.055 -8.398 -13.227 1 88.19 140 LEU B CA 1
ATOM 4100 C C . LEU B 1 140 ? 5.422 -7.027 -13.445 1 88.19 140 LEU B C 1
ATOM 4102 O O . LEU B 1 140 ? 6.098 -6 -13.352 1 88.19 140 LEU B O 1
ATOM 4106 N N . SER B 1 141 ? 4.145 -7.082 -13.672 1 86.88 141 SER B N 1
ATOM 4107 C CA . SER B 1 141 ? 3.443 -5.82 -13.906 1 86.88 141 SER B CA 1
ATOM 4108 C C . SER B 1 141 ? 3.342 -4.996 -12.625 1 86.88 141 SER B C 1
ATOM 4110 O O . SER B 1 141 ? 3.5 -3.775 -12.656 1 86.88 141 SER B O 1
ATOM 4112 N N . ALA B 1 142 ? 3.123 -5.652 -11.547 1 92.5 142 ALA B N 1
ATOM 4113 C CA . ALA B 1 142 ? 2.9 -4.957 -10.289 1 92.5 142 ALA B CA 1
ATOM 4114 C C . ALA B 1 142 ? 4.176 -4.273 -9.805 1 92.5 142 ALA B C 1
ATOM 4116 O O . ALA B 1 142 ? 4.117 -3.273 -9.078 1 92.5 142 ALA B O 1
ATOM 4117 N N . LYS B 1 143 ? 5.316 -4.758 -10.219 1 94.5 143 LYS B N 1
ATOM 4118 C CA . LYS B 1 143 ? 6.598 -4.277 -9.711 1 94.5 143 LYS B CA 1
ATOM 4119 C C . LYS B 1 143 ? 6.77 -2.783 -9.969 1 94.5 143 LYS B C 1
ATOM 4121 O O . LYS B 1 143 ? 7.379 -2.072 -9.172 1 94.5 143 LYS B O 1
ATOM 4126 N N . ARG B 1 144 ? 6.188 -2.275 -11.008 1 92.88 144 ARG B N 1
ATOM 4127 C CA . ARG B 1 144 ? 6.316 -0.863 -11.352 1 92.88 144 ARG B CA 1
ATOM 4128 C C . ARG B 1 144 ? 5.688 0.018 -10.273 1 92.88 144 ARG B C 1
ATOM 4130 O O . ARG B 1 144 ? 6.031 1.196 -10.156 1 92.88 144 ARG B O 1
ATOM 4137 N N . TRP B 1 145 ? 4.801 -0.51 -9.484 1 95.19 145 TRP B N 1
ATOM 4138 C CA . TRP B 1 145 ? 4.109 0.256 -8.445 1 95.19 145 TRP B CA 1
ATOM 4139 C C . TRP B 1 145 ? 4.691 -0.041 -7.07 1 95.19 145 TRP B C 1
ATOM 4141 O O . TRP B 1 145 ? 4.516 0.739 -6.133 1 95.19 145 TRP B O 1
ATOM 4151 N N . LEU B 1 146 ? 5.453 -1.108 -6.895 1 95.94 146 LEU B N 1
ATOM 4152 C CA . LEU B 1 146 ? 5.711 -1.688 -5.582 1 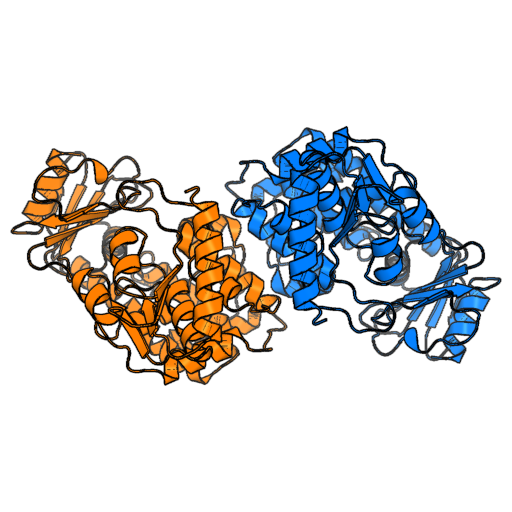95.94 146 LEU B CA 1
ATOM 4153 C C . LEU B 1 146 ? 7.012 -1.151 -4.996 1 95.94 146 LEU B C 1
ATOM 4155 O O . LEU B 1 146 ? 7.277 -1.315 -3.803 1 95.94 146 LEU B O 1
ATOM 4159 N N . GLY B 1 147 ? 7.867 -0.534 -5.805 1 93.5 147 GLY B N 1
ATOM 4160 C CA . GLY B 1 147 ? 9.148 -0.063 -5.297 1 93.5 147 GLY B CA 1
ATOM 4161 C C . GLY B 1 147 ? 10.016 -1.178 -4.746 1 93.5 147 GLY B C 1
ATOM 4162 O O . GLY B 1 147 ? 10.328 -2.137 -5.453 1 93.5 147 GLY B O 1
ATOM 4163 N N . ILE B 1 148 ? 10.266 -1.123 -3.395 1 95.44 148 ILE B N 1
ATOM 4164 C CA . ILE B 1 148 ? 11.172 -2.09 -2.781 1 95.44 148 ILE B CA 1
ATOM 4165 C C . ILE B 1 148 ? 10.445 -3.418 -2.58 1 95.44 148 ILE B C 1
ATOM 4167 O O . ILE B 1 148 ? 11.07 -4.445 -2.316 1 95.44 148 ILE B O 1
ATOM 4171 N N . TYR B 1 149 ? 9.133 -3.422 -2.623 1 96.81 149 TYR B N 1
ATOM 4172 C CA . TYR B 1 149 ? 8.344 -4.629 -2.41 1 96.81 149 TYR B CA 1
ATOM 4173 C C . TYR B 1 149 ? 8.234 -5.441 -3.695 1 96.81 149 TYR B C 1
ATOM 4175 O O . TYR B 1 149 ? 8.594 -4.961 -4.773 1 96.81 149 TYR B O 1
ATOM 4183 N N . GLY B 1 150 ? 7.824 -6.668 -3.596 1 96.12 150 GLY B N 1
ATOM 4184 C CA . GLY B 1 150 ? 7.719 -7.578 -4.723 1 96.12 150 GLY B CA 1
ATOM 4185 C C . GLY B 1 150 ? 7.133 -8.93 -4.348 1 96.12 150 GLY B C 1
ATOM 4186 O O . GLY B 1 150 ? 6.25 -9.008 -3.49 1 96.12 150 GLY B O 1
ATOM 4187 N N . ALA B 1 151 ? 7.469 -9.844 -5.137 1 94 151 ALA B N 1
ATOM 4188 C CA . ALA B 1 151 ? 6.996 -11.219 -4.949 1 94 151 ALA B CA 1
ATOM 4189 C C . ALA B 1 151 ? 8.141 -12.219 -5.074 1 94 151 ALA B C 1
ATOM 4191 O O . ALA B 1 151 ? 8.352 -12.797 -6.145 1 94 151 ALA B O 1
ATOM 4192 N N . SER B 1 152 ? 8.883 -12.383 -4.074 1 93.5 152 SER B N 1
ATOM 4193 C CA . SER B 1 152 ? 10.047 -13.266 -4.148 1 93.5 152 SER B CA 1
ATOM 4194 C C . SER B 1 152 ? 9.867 -14.492 -3.256 1 93.5 152 SER B C 1
ATOM 4196 O O . SER B 1 152 ? 9.352 -15.516 -3.697 1 93.5 152 SER B O 1
ATOM 4198 N N . LEU B 1 153 ? 9.898 -14.258 -2.004 1 94.88 153 LEU B N 1
ATOM 4199 C CA . LEU B 1 153 ? 9.766 -15.383 -1.079 1 94.88 153 LEU B CA 1
ATOM 4200 C C . LEU B 1 153 ? 8.32 -15.844 -0.984 1 94.88 153 LEU B C 1
ATOM 4202 O O . LEU B 1 153 ? 8.039 -16.938 -0.473 1 94.88 153 LEU B O 1
ATOM 4206 N N . ASN B 1 154 ? 7.426 -15.086 -1.536 1 96.56 154 ASN B N 1
ATOM 4207 C CA . ASN B 1 154 ? 6.043 -15.539 -1.653 1 96.56 154 ASN B CA 1
ATOM 4208 C C . ASN B 1 154 ? 5.93 -16.781 -2.535 1 96.56 154 ASN B C 1
ATOM 4210 O O . ASN B 1 154 ? 5.027 -17.594 -2.352 1 96.56 154 ASN B O 1
ATOM 4214 N N . LEU B 1 155 ? 6.852 -16.922 -3.445 1 93.56 155 LEU B N 1
ATOM 4215 C CA . LEU B 1 155 ? 6.902 -18.125 -4.277 1 93.56 155 LEU B CA 1
ATOM 4216 C C . LEU B 1 155 ? 7.16 -19.359 -3.43 1 93.56 155 LEU B C 1
ATOM 4218 O O . LEU B 1 155 ? 6.629 -20.438 -3.717 1 93.56 155 LEU B O 1
ATOM 4222 N N . ALA B 1 156 ? 8.008 -19.203 -2.434 1 94.38 156 ALA B N 1
ATOM 4223 C CA . ALA B 1 156 ? 8.281 -20.297 -1.511 1 94.38 156 ALA B CA 1
ATOM 4224 C C . ALA B 1 156 ? 7.027 -20.688 -0.742 1 94.38 156 ALA B C 1
ATOM 4226 O O . ALA B 1 156 ? 6.715 -21.875 -0.617 1 94.38 156 ALA B O 1
ATOM 4227 N N . LEU B 1 157 ? 6.34 -19.703 -0.263 1 95.56 157 LEU B N 1
ATOM 4228 C CA . LEU B 1 157 ? 5.117 -19.906 0.508 1 95.56 157 LEU B CA 1
ATOM 4229 C C . LEU B 1 157 ? 4.074 -20.641 -0.316 1 95.56 157 LEU B C 1
ATOM 4231 O O . LEU B 1 157 ? 3.535 -21.656 0.129 1 95.56 157 LEU B O 1
ATOM 4235 N N . SER B 1 158 ? 3.822 -20.156 -1.492 1 93.88 158 SER B N 1
ATOM 4236 C CA . SER B 1 158 ? 2.807 -20.75 -2.361 1 93.88 158 SER B CA 1
ATOM 4237 C C . SER B 1 158 ? 3.217 -22.141 -2.836 1 93.88 158 SER B C 1
ATOM 4239 O O . SER B 1 158 ? 2.377 -23.031 -2.953 1 93.88 158 SER B O 1
ATOM 4241 N N . SER B 1 159 ? 4.496 -22.328 -3.107 1 91.88 159 SER B N 1
ATOM 4242 C CA . SER B 1 159 ? 4.984 -23.625 -3.572 1 91.88 159 SER B CA 1
ATOM 4243 C C . SER B 1 159 ? 4.859 -24.672 -2.484 1 91.88 159 SER B C 1
ATOM 4245 O O . SER B 1 159 ? 4.586 -25.844 -2.775 1 91.88 159 SER B O 1
ATOM 4247 N N . TYR B 1 160 ? 5.078 -24.25 -1.279 1 93.5 160 TYR B N 1
ATOM 4248 C CA . TYR B 1 160 ? 4.902 -25.203 -0.188 1 93.5 160 TYR B CA 1
ATOM 4249 C C . TYR B 1 160 ? 3.434 -25.578 -0.024 1 93.5 160 TYR B C 1
ATOM 4251 O O . TYR B 1 160 ? 3.094 -26.766 0.053 1 93.5 160 TYR B O 1
ATOM 4259 N N . PHE B 1 161 ? 2.625 -24.609 0.027 1 94.06 161 PHE B N 1
ATOM 4260 C CA . PHE B 1 161 ? 1.192 -24.828 0.209 1 94.06 161 PHE B CA 1
ATOM 4261 C C . PHE B 1 161 ? 0.62 -25.672 -0.924 1 94.06 161 PHE B C 1
ATOM 4263 O O . PHE B 1 161 ? -0.22 -26.531 -0.692 1 94.06 161 PHE B O 1
ATOM 4270 N N . GLY B 1 162 ? 1.125 -25.375 -2.141 1 88 162 GLY B N 1
ATOM 4271 C CA . GLY B 1 162 ? 0.618 -26.047 -3.33 1 88 162 GLY B CA 1
ATOM 4272 C C . GLY B 1 162 ? 1.186 -27.438 -3.518 1 88 162 GLY B C 1
ATOM 4273 O O . GLY B 1 162 ? 0.769 -28.172 -4.422 1 88 162 GLY B O 1
ATOM 4274 N N . ALA B 1 163 ? 2.215 -27.75 -2.686 1 78.5 163 ALA B N 1
ATOM 4275 C CA . ALA B 1 163 ? 2.846 -29.062 -2.824 1 78.5 163 ALA B CA 1
ATOM 4276 C C . ALA B 1 163 ? 1.873 -30.188 -2.463 1 78.5 163 ALA B C 1
ATOM 4278 O O . ALA B 1 163 ? 1.993 -31.312 -2.961 1 78.5 163 ALA B O 1
ATOM 4279 N N . VAL B 1 164 ? 1.089 -29.828 -1.497 1 63.53 164 VAL B N 1
ATOM 4280 C CA . VAL B 1 164 ? 0.253 -30.859 -0.898 1 63.53 164 VAL B CA 1
ATOM 4281 C C . VAL B 1 164 ? -0.935 -31.156 -1.812 1 63.53 164 VAL B C 1
ATOM 4283 O O . VAL B 1 164 ? -1.398 -30.281 -2.543 1 63.53 164 VAL B O 1
ATOM 4286 N N . THR B 1 165 ? -1.348 -32.375 -1.673 1 63.84 165 THR B N 1
ATOM 4287 C CA . THR B 1 165 ? -2.336 -33.094 -2.475 1 63.84 165 THR B CA 1
ATOM 4288 C C . THR B 1 165 ? -3.678 -32.344 -2.453 1 63.84 165 THR B C 1
ATOM 4290 O O . THR B 1 165 ? -4.027 -31.719 -1.459 1 63.84 165 THR B O 1
ATOM 4293 N N . LYS B 1 166 ? -4.254 -32.375 -3.588 1 77.69 166 LYS B N 1
ATOM 4294 C CA . LYS B 1 166 ? -5.652 -32 -3.812 1 77.69 166 LYS B CA 1
ATOM 4295 C C . LYS B 1 166 ? -6.539 -32.562 -2.693 1 77.69 166 LYS B C 1
ATOM 4297 O O . LYS B 1 166 ? -6.332 -33.656 -2.213 1 77.69 166 LYS B O 1
ATOM 4302 N N . GLY B 1 167 ? -7.438 -31.656 -2.25 1 87.44 167 GLY B N 1
ATOM 4303 C CA . GLY B 1 167 ? -8.391 -32.062 -1.233 1 87.44 167 GLY B CA 1
ATOM 4304 C C . GLY B 1 167 ? -8.172 -31.391 0.105 1 87.44 167 GLY B C 1
ATOM 4305 O O . GLY B 1 167 ? -7.836 -30.203 0.157 1 87.44 167 GLY B O 1
ATOM 4306 N N . LYS B 1 168 ? -8.438 -32.156 1.116 1 92.69 168 LYS B N 1
ATOM 4307 C CA . LYS B 1 168 ? -8.312 -31.625 2.465 1 92.69 168 LYS B CA 1
ATOM 4308 C C . LYS B 1 168 ? -6.855 -31.375 2.83 1 92.69 168 LYS B C 1
ATOM 4310 O O . LYS B 1 168 ? -6.016 -32.25 2.699 1 92.69 168 LYS B O 1
ATOM 4315 N N . TYR B 1 169 ? -6.613 -30.172 3.246 1 93.44 169 TYR B N 1
ATOM 4316 C CA . TYR B 1 169 ? -5.254 -29.797 3.615 1 93.44 169 TYR B CA 1
ATOM 4317 C C . TYR B 1 169 ? -4.891 -30.344 4.988 1 93.44 169 TYR B C 1
ATOM 4319 O O . TYR B 1 169 ? -5.707 -30.312 5.914 1 93.44 169 TYR B O 1
ATOM 4327 N N . ALA B 1 170 ? -3.693 -30.875 5.164 1 91.88 170 ALA B N 1
ATOM 4328 C CA . ALA B 1 170 ? -3.365 -31.641 6.359 1 91.88 170 ALA B CA 1
ATOM 4329 C C . ALA B 1 170 ? -2.416 -30.859 7.27 1 91.88 170 ALA B C 1
ATOM 4331 O O . ALA B 1 170 ? -2.412 -31.062 8.484 1 91.88 170 ALA B O 1
ATOM 4332 N N . ASP B 1 171 ? -1.604 -29.969 6.742 1 93.56 171 ASP B N 1
ATOM 4333 C CA . ASP B 1 171 ? -0.569 -29.328 7.551 1 93.56 171 ASP B CA 1
ATOM 4334 C C . ASP B 1 171 ? -1.082 -28.031 8.172 1 93.56 171 ASP B C 1
ATOM 4336 O O . ASP B 1 171 ? -0.653 -26.953 7.797 1 93.56 171 ASP B O 1
ATOM 4340 N N . TYR B 1 172 ? -1.804 -28.172 9.203 1 95.62 172 TYR B N 1
ATOM 4341 C CA . TYR B 1 172 ? -2.428 -27.031 9.875 1 95.62 172 TYR B CA 1
ATOM 4342 C C . TYR B 1 172 ? -1.399 -26.234 10.656 1 95.62 172 TYR B C 1
ATOM 4344 O O . TYR B 1 172 ? -1.613 -25.047 10.945 1 95.62 172 TYR B O 1
ATOM 4352 N N . ASN B 1 173 ? -0.366 -26.906 11.016 1 97.06 173 ASN B N 1
ATOM 4353 C CA . ASN B 1 173 ? 0.694 -26.156 11.688 1 97.06 173 ASN B CA 1
ATOM 4354 C C . ASN B 1 173 ? 1.267 -25.062 10.781 1 97.06 173 ASN B C 1
ATOM 4356 O O . ASN B 1 173 ? 1.51 -23.953 11.242 1 97.06 173 ASN B O 1
ATOM 4360 N N . PHE B 1 174 ? 1.499 -25.422 9.555 1 96.75 174 PHE B N 1
ATOM 4361 C CA . PHE B 1 174 ? 1.966 -24.438 8.586 1 96.75 174 PHE B CA 1
ATOM 4362 C C . PHE B 1 174 ? 1.005 -23.266 8.5 1 96.75 174 PHE B C 1
ATOM 4364 O O . PHE B 1 174 ? 1.427 -22.109 8.57 1 96.75 174 PHE B O 1
ATOM 4371 N N . LEU B 1 175 ? -0.27 -23.5 8.414 1 97.25 175 LEU B N 1
ATOM 4372 C CA . LEU B 1 175 ? -1.273 -22.453 8.32 1 97.25 175 LEU B CA 1
ATOM 4373 C C . LEU B 1 175 ? -1.273 -21.578 9.578 1 97.25 175 LEU B C 1
ATOM 4375 O O . LEU B 1 175 ? -1.396 -20.359 9.492 1 97.25 175 LEU B O 1
ATOM 4379 N N . SER B 1 176 ? -1.112 -22.203 10.688 1 98.06 176 SER B N 1
ATOM 4380 C CA . SER B 1 176 ? -1.078 -21.469 11.953 1 98.06 176 SER B CA 1
ATOM 4381 C C . SER B 1 176 ? 0.097 -20.5 12 1 98.06 176 SER B C 1
ATOM 4383 O O . SER B 1 176 ? -0.044 -19.375 12.461 1 98.06 176 SER B O 1
ATOM 4385 N N . LEU B 1 177 ? 1.198 -21 11.555 1 98.38 177 LEU B N 1
ATOM 4386 C CA . LEU B 1 177 ? 2.393 -20.172 11.57 1 98.38 177 LEU B CA 1
ATOM 4387 C C . LEU B 1 177 ? 2.244 -19 10.609 1 98.38 177 LEU B C 1
ATOM 4389 O O . LEU B 1 177 ? 2.682 -17.891 10.906 1 98.38 177 LEU B O 1
ATOM 4393 N N . VAL B 1 178 ? 1.638 -19.219 9.461 1 98.12 178 VAL B N 1
ATOM 4394 C CA . VAL B 1 178 ? 1.403 -18.156 8.484 1 98.12 178 VAL B CA 1
ATOM 4395 C C . VAL B 1 178 ? 0.473 -17.094 9.086 1 98.12 178 VAL B C 1
ATOM 4397 O O . VAL B 1 178 ? 0.734 -15.898 8.977 1 98.12 178 VAL B O 1
ATOM 4400 N N . ALA B 1 179 ? -0.571 -17.531 9.695 1 98.19 179 ALA B N 1
ATOM 4401 C CA . ALA B 1 179 ? -1.517 -16.609 10.328 1 98.19 179 ALA B CA 1
ATOM 4402 C C . ALA B 1 179 ? -0.85 -15.812 11.445 1 98.19 179 ALA B C 1
ATOM 4404 O O . ALA B 1 179 ? -1.127 -14.625 11.625 1 98.19 179 ALA B O 1
ATOM 4405 N N . GLU B 1 180 ? -0.009 -16.484 12.188 1 97.81 180 GLU B N 1
ATOM 4406 C CA . GLU B 1 180 ? 0.737 -15.82 13.25 1 97.81 180 GLU B CA 1
ATOM 4407 C C . GLU B 1 180 ? 1.615 -14.703 12.695 1 97.81 180 GLU B C 1
ATOM 4409 O O . GLU B 1 180 ? 1.656 -13.602 13.242 1 97.81 180 GLU B O 1
ATOM 4414 N N . ALA B 1 181 ? 2.268 -14.984 11.633 1 97.94 181 ALA B N 1
ATOM 4415 C CA . ALA B 1 181 ? 3.117 -13.977 11 1 97.94 181 ALA B CA 1
ATOM 4416 C C . ALA B 1 181 ? 2.293 -12.781 10.523 1 97.94 181 ALA B C 1
ATOM 4418 O O . ALA B 1 181 ? 2.727 -11.633 10.656 1 97.94 181 ALA B O 1
ATOM 4419 N N . ALA B 1 182 ? 1.104 -13.023 9.992 1 97 182 ALA B N 1
ATOM 4420 C CA . ALA B 1 182 ? 0.234 -11.984 9.453 1 97 182 ALA B CA 1
ATOM 4421 C C . ALA B 1 182 ? -0.272 -11.062 10.562 1 97 182 ALA B C 1
ATOM 4423 O O . ALA B 1 182 ? -0.569 -9.891 10.32 1 97 182 ALA B O 1
ATOM 4424 N N . SER B 1 183 ? -0.325 -11.539 11.75 1 93.44 183 SER B N 1
ATOM 4425 C CA . SER B 1 183 ? -0.865 -10.773 12.867 1 93.44 183 SER B CA 1
ATOM 4426 C C . SER B 1 183 ? 0.238 -10.352 13.828 1 93.44 183 SER B C 1
ATOM 4428 O O . SER B 1 183 ? -0.043 -9.852 14.922 1 93.44 183 SER B O 1
ATOM 4430 N N . SER B 1 184 ? 1.447 -10.578 13.43 1 93.75 184 SER B N 1
ATOM 4431 C CA . SER B 1 184 ? 2.58 -10.328 14.312 1 93.75 184 SER B CA 1
ATOM 4432 C C . SER B 1 184 ? 2.814 -8.828 14.492 1 93.75 184 SER B C 1
ATOM 4434 O O . SER B 1 184 ? 2.621 -8.047 13.562 1 93.75 184 SER B O 1
ATOM 4436 N N . ASP B 1 185 ? 3.311 -8.453 15.656 1 91.25 185 ASP B N 1
ATOM 4437 C CA . ASP B 1 185 ? 3.705 -7.078 15.938 1 91.25 185 ASP B CA 1
ATOM 4438 C C . ASP B 1 185 ? 5.164 -6.836 15.562 1 91.25 185 ASP B C 1
ATOM 4440 O O . ASP B 1 185 ? 5.68 -5.727 15.727 1 91.25 185 ASP B O 1
ATOM 4444 N N . PHE B 1 186 ? 5.664 -7.805 14.977 1 94.19 186 PHE B N 1
ATOM 4445 C CA . PHE B 1 186 ? 7.066 -7.707 14.586 1 94.19 186 PHE B CA 1
ATOM 4446 C C . PHE B 1 186 ? 7.25 -6.68 13.477 1 94.19 186 PHE B C 1
ATOM 4448 O O . PHE B 1 186 ? 6.418 -6.582 12.57 1 94.19 186 PHE B O 1
ATOM 4455 N N . ASP B 1 187 ? 8.359 -5.93 13.633 1 93.19 187 ASP B N 1
ATOM 4456 C CA . ASP B 1 187 ? 8.758 -5.008 12.578 1 93.19 187 ASP B CA 1
ATOM 4457 C C . ASP B 1 187 ? 10.273 -4.84 12.531 1 93.19 187 ASP B C 1
ATOM 4459 O O . ASP B 1 187 ? 10.938 -4.934 13.562 1 93.19 187 ASP B O 1
ATOM 4463 N N . VAL B 1 188 ? 10.695 -4.652 11.305 1 92.31 188 VAL B N 1
ATOM 4464 C CA . VAL B 1 188 ? 12.125 -4.379 11.195 1 92.31 188 VAL B CA 1
ATOM 4465 C C . VAL B 1 188 ? 12.383 -2.883 11.352 1 92.31 188 VAL B C 1
ATOM 4467 O O . VAL B 1 188 ? 11.539 -2.059 11.008 1 92.31 188 VAL B O 1
ATOM 4470 N N . GLN B 1 189 ? 13.516 -2.553 11.797 1 86 189 GLN B N 1
ATOM 4471 C CA . GLN B 1 189 ? 13.906 -1.154 11.93 1 86 189 GLN B CA 1
ATOM 4472 C C . GLN B 1 189 ? 14.594 -0.651 10.664 1 86 189 GLN B C 1
ATOM 4474 O O . GLN B 1 189 ? 14.516 0.537 10.336 1 86 189 GLN B O 1
ATOM 4479 N N . ASP B 1 190 ? 15.25 -1.606 10.023 1 87.81 190 ASP B N 1
ATOM 4480 C CA . ASP B 1 190 ? 15.977 -1.354 8.781 1 87.81 190 ASP B CA 1
ATOM 4481 C C . ASP B 1 190 ? 15.648 -2.412 7.734 1 87.81 190 ASP B C 1
ATOM 4483 O O . ASP B 1 190 ? 15.664 -3.609 8.023 1 87.81 190 ASP B O 1
ATOM 4487 N N . ILE B 1 191 ? 15.414 -1.915 6.555 1 90.38 191 ILE B N 1
ATOM 4488 C CA . ILE B 1 191 ? 15.023 -2.797 5.461 1 90.38 191 ILE B CA 1
ATOM 4489 C C . ILE B 1 191 ? 16.141 -3.805 5.188 1 90.38 191 ILE B C 1
ATOM 4491 O O . ILE B 1 191 ? 15.891 -4.891 4.66 1 90.38 191 ILE B O 1
ATOM 4495 N N . ALA B 1 192 ? 17.375 -3.428 5.52 1 92.12 192 ALA B N 1
ATOM 4496 C CA . ALA B 1 192 ? 18.516 -4.316 5.301 1 92.12 192 ALA B CA 1
ATOM 4497 C C . ALA B 1 192 ? 18.391 -5.586 6.137 1 92.12 192 ALA B C 1
ATOM 4499 O O . ALA B 1 192 ? 19 -6.605 5.824 1 92.12 192 ALA B O 1
ATOM 4500 N N . GLU B 1 193 ? 17.562 -5.57 7.137 1 95 193 GLU B N 1
ATOM 4501 C CA . GLU B 1 193 ? 17.391 -6.723 8.016 1 95 193 GLU B CA 1
ATOM 4502 C C . GLU B 1 193 ? 16.719 -7.879 7.277 1 95 193 GLU B C 1
ATOM 4504 O O . GLU B 1 193 ? 16.859 -9.039 7.68 1 95 193 GLU B O 1
ATOM 4509 N N . TYR B 1 194 ? 16.047 -7.613 6.195 1 96.25 194 TYR B N 1
ATOM 4510 C CA . TYR B 1 194 ? 15.398 -8.664 5.426 1 96.25 194 TYR B CA 1
ATOM 4511 C C . TYR B 1 194 ? 16.422 -9.586 4.77 1 96.25 194 TYR B C 1
ATOM 4513 O O . TYR B 1 194 ? 16.078 -10.672 4.297 1 96.25 194 TYR B O 1
ATOM 4521 N N . SER B 1 195 ? 17.688 -9.156 4.742 1 96.38 195 SER B N 1
ATOM 4522 C CA . SER B 1 195 ? 18.75 -10.031 4.254 1 96.38 195 SER B CA 1
ATOM 4523 C C . SER B 1 195 ? 18.781 -11.352 5.023 1 96.38 195 SER B C 1
ATOM 4525 O O . SER B 1 195 ? 19.078 -12.398 4.453 1 96.38 195 SER B O 1
ATOM 4527 N N . LYS B 1 196 ? 18.391 -11.305 6.219 1 96 196 LYS B N 1
ATOM 4528 C CA . LYS B 1 196 ? 18.375 -12.5 7.066 1 96 196 LYS B CA 1
ATOM 4529 C C . LYS B 1 196 ? 17.328 -13.5 6.594 1 96 196 LYS B C 1
ATOM 4531 O O . LYS B 1 196 ? 17.531 -14.711 6.676 1 96 196 LYS B O 1
ATOM 4536 N N . SER B 1 197 ? 16.156 -13.008 6.148 1 95.94 197 SER B N 1
ATOM 4537 C CA . SER B 1 197 ? 15.133 -13.891 5.621 1 95.94 197 SER B CA 1
ATOM 4538 C C . SER B 1 197 ? 15.625 -14.633 4.383 1 95.94 197 SER B C 1
ATOM 4540 O O . SER B 1 197 ? 15.398 -15.844 4.246 1 95.94 197 SER B O 1
ATOM 4542 N N . TYR B 1 198 ? 16.297 -13.953 3.502 1 95.69 198 TYR B N 1
ATOM 4543 C CA . TYR B 1 198 ? 16.812 -14.555 2.283 1 95.69 198 TYR B CA 1
ATOM 4544 C C . TYR B 1 198 ? 17.938 -15.531 2.6 1 95.69 198 TYR B C 1
ATOM 4546 O O . TYR B 1 198 ? 18.016 -16.625 2.021 1 95.69 198 TYR B O 1
ATOM 4554 N N . SER B 1 199 ? 18.781 -15.109 3.525 1 94.12 199 SER B N 1
ATOM 4555 C CA . SER B 1 199 ? 19.891 -15.984 3.916 1 94.12 199 SER B CA 1
ATOM 4556 C C . SER B 1 199 ? 19.375 -17.297 4.492 1 94.12 199 SER B C 1
ATOM 4558 O O . SER B 1 199 ? 19.922 -18.359 4.203 1 94.12 199 SER B O 1
ATOM 4560 N N . ALA B 1 200 ? 18.359 -17.25 5.219 1 91.31 200 ALA B N 1
ATOM 4561 C CA . ALA B 1 200 ? 17.812 -18.406 5.906 1 91.31 200 ALA B CA 1
ATOM 4562 C C . ALA B 1 200 ? 17.125 -19.344 4.922 1 91.31 200 ALA B C 1
ATOM 4564 O O . ALA B 1 200 ? 16.953 -20.547 5.199 1 91.31 200 ALA B O 1
ATOM 4565 N N . THR B 1 201 ? 16.75 -18.875 3.781 1 90.06 201 THR B N 1
ATOM 4566 C CA . THR B 1 201 ? 15.906 -19.672 2.902 1 90.06 201 THR B CA 1
ATOM 4567 C C . THR B 1 201 ? 16.688 -20.141 1.681 1 90.06 201 THR B C 1
ATOM 4569 O O . THR B 1 201 ? 16.516 -21.266 1.22 1 90.06 201 THR B O 1
ATOM 4572 N N . VAL B 1 202 ? 17.609 -19.312 1.192 1 89.94 202 VAL B N 1
ATOM 4573 C CA . VAL B 1 202 ? 18.25 -19.562 -0.094 1 89.94 202 VAL B CA 1
ATOM 4574 C C . VAL B 1 202 ? 19.406 -20.531 0.092 1 89.94 202 VAL B C 1
ATOM 4576 O O . VAL B 1 202 ? 19.844 -21.172 -0.86 1 89.94 202 VAL B O 1
ATOM 4579 N N . GLY B 1 203 ? 19.906 -20.641 1.297 1 81 203 GLY B N 1
ATOM 4580 C CA . GLY B 1 203 ? 21.109 -21.406 1.58 1 81 203 GLY B CA 1
ATOM 4581 C C . GLY B 1 203 ? 20.984 -22.875 1.183 1 81 203 GLY B C 1
ATOM 4582 O O . GLY B 1 203 ? 21.984 -23.531 0.896 1 81 203 GLY B O 1
ATOM 4583 N N . ALA B 1 204 ? 19.859 -23.375 1.028 1 76.69 204 ALA B N 1
ATOM 4584 C CA . ALA B 1 204 ? 19.656 -24.781 0.759 1 76.69 204 ALA B CA 1
ATOM 4585 C C . ALA B 1 204 ? 19.688 -25.078 -0.741 1 76.69 204 ALA B C 1
ATOM 4587 O O . ALA B 1 204 ? 19.672 -26.234 -1.161 1 76.69 204 ALA B O 1
ATOM 4588 N N . ILE B 1 205 ? 19.672 -24.047 -1.494 1 84.75 205 ILE B N 1
ATOM 4589 C CA . ILE B 1 205 ? 19.625 -24.25 -2.939 1 84.75 205 ILE B CA 1
ATOM 4590 C C . ILE B 1 205 ? 21.047 -24.328 -3.506 1 84.75 205 ILE B C 1
ATOM 4592 O O . ILE B 1 205 ? 21.766 -23.328 -3.537 1 84.75 205 ILE B O 1
ATOM 4596 N N . ASP B 1 206 ? 21.406 -25.5 -3.906 1 82.38 206 ASP B N 1
ATOM 4597 C CA . ASP B 1 206 ? 22.781 -25.766 -4.348 1 82.38 206 ASP B CA 1
ATOM 4598 C C . ASP B 1 206 ? 22.875 -25.688 -5.871 1 82.38 206 ASP B C 1
ATOM 4600 O O . ASP B 1 206 ? 23.141 -26.703 -6.531 1 82.38 206 ASP B O 1
ATOM 4604 N N . VAL B 1 207 ? 22.641 -24.609 -6.441 1 85.44 207 VAL B N 1
ATOM 4605 C CA . VAL B 1 207 ? 22.797 -24.344 -7.867 1 85.44 207 VAL B CA 1
ATOM 4606 C C . VAL B 1 207 ? 23.422 -22.969 -8.062 1 85.44 207 VAL B C 1
ATOM 4608 O O . VAL B 1 207 ? 23.109 -22.031 -7.336 1 85.44 207 VAL B O 1
ATOM 4611 N N . ASP B 1 208 ? 24.359 -22.906 -8.992 1 88.44 208 ASP B N 1
ATOM 4612 C CA . ASP B 1 208 ? 24.969 -21.625 -9.344 1 88.44 208 ASP B CA 1
ATOM 4613 C C . ASP B 1 208 ? 24.062 -20.844 -10.289 1 88.44 208 ASP B C 1
ATOM 4615 O O . ASP B 1 208 ? 23.938 -21.188 -11.461 1 88.44 208 ASP B O 1
ATOM 4619 N N . PRO B 1 209 ? 23.516 -19.797 -9.734 1 92.31 209 PRO B N 1
ATOM 4620 C CA . PRO B 1 209 ? 22.562 -19.078 -10.57 1 92.31 209 PRO B CA 1
ATOM 4621 C C . PRO B 1 209 ? 23.219 -18.344 -11.727 1 92.31 209 PRO B C 1
ATOM 4623 O O . PRO B 1 209 ? 22.547 -17.938 -12.672 1 92.31 209 PRO B O 1
ATOM 4626 N N . GLU B 1 210 ? 24.547 -18.188 -11.75 1 92.75 210 GLU B N 1
ATOM 4627 C CA . GLU B 1 210 ? 25.25 -17.453 -12.805 1 92.75 210 GLU B CA 1
ATOM 4628 C C . GLU B 1 210 ? 25.312 -18.266 -14.094 1 92.75 210 GLU B C 1
ATOM 4630 O O . GLU B 1 210 ? 25.516 -17.703 -15.172 1 92.75 210 GLU B O 1
ATOM 4635 N N . LYS B 1 211 ? 25.125 -19.469 -14.016 1 92.06 211 LYS B N 1
ATOM 4636 C CA . LYS B 1 211 ? 25.156 -20.344 -15.188 1 92.06 211 LYS B CA 1
ATOM 4637 C C . LYS B 1 211 ? 23.938 -20.125 -16.078 1 92.06 211 LYS B C 1
ATOM 4639 O O . LYS B 1 211 ? 24.031 -20.266 -17.297 1 92.06 211 LYS B O 1
ATOM 4644 N N . TYR B 1 212 ? 22.875 -19.859 -15.43 1 93.5 212 TYR B N 1
ATOM 4645 C CA . TYR B 1 212 ? 21.625 -19.594 -16.156 1 93.5 212 TYR B CA 1
ATOM 4646 C C . TYR B 1 212 ? 20.984 -18.297 -15.664 1 93.5 212 TYR B C 1
ATOM 4648 O O . TYR B 1 212 ? 19.953 -18.328 -14.984 1 93.5 212 TYR B O 1
ATOM 4656 N N . PRO B 1 213 ? 21.5 -17.234 -16.047 1 93.06 213 PRO B N 1
ATOM 4657 C CA . PRO B 1 213 ? 21.188 -15.93 -15.453 1 93.06 213 PRO B CA 1
ATOM 4658 C C . PRO B 1 213 ? 19.734 -15.523 -15.672 1 93.06 213 PRO B C 1
ATOM 4660 O O . PRO B 1 213 ? 19.172 -14.75 -14.883 1 93.06 213 PRO B O 1
ATOM 4663 N N . ARG B 1 214 ? 19.125 -15.992 -16.75 1 92.69 214 ARG B N 1
ATOM 4664 C CA . ARG B 1 214 ? 17.719 -15.656 -16.953 1 92.69 214 ARG B CA 1
ATOM 4665 C C . ARG B 1 214 ? 16.812 -16.641 -16.219 1 92.69 214 ARG B C 1
ATOM 4667 O O . ARG B 1 214 ? 15.898 -16.219 -15.492 1 92.69 214 ARG B O 1
ATOM 4674 N N . ALA B 1 215 ? 17.125 -17.891 -16.312 1 92.69 215 ALA B N 1
ATOM 4675 C CA . ALA B 1 215 ? 16.281 -18.922 -15.727 1 92.69 215 ALA B CA 1
ATOM 4676 C C . ALA B 1 215 ? 16.359 -18.906 -14.203 1 92.69 215 ALA B C 1
ATOM 4678 O O . ALA B 1 215 ? 15.391 -19.25 -13.523 1 92.69 215 ALA B O 1
ATOM 4679 N N . LEU B 1 216 ? 17.484 -18.484 -13.688 1 94.88 216 LEU B N 1
ATOM 4680 C CA . LEU B 1 216 ? 17.672 -18.484 -12.242 1 94.88 216 LEU B CA 1
ATOM 4681 C C . LEU B 1 216 ? 17.875 -17.062 -11.727 1 94.88 216 LEU B C 1
ATOM 4683 O O . LEU B 1 216 ? 18.594 -16.844 -10.758 1 94.88 216 LEU B O 1
ATOM 4687 N N . ALA B 1 217 ? 17.281 -16.078 -12.453 1 94.56 217 ALA B N 1
ATOM 4688 C CA . ALA B 1 217 ? 17.438 -14.664 -12.125 1 94.56 217 ALA B CA 1
ATOM 4689 C C . ALA B 1 217 ? 16.984 -14.383 -10.695 1 94.56 217 ALA B C 1
ATOM 4691 O O . ALA B 1 217 ? 17.656 -13.656 -9.953 1 94.56 217 ALA B O 1
ATOM 4692 N N . LEU B 1 218 ? 15.844 -14.977 -10.281 1 94.69 218 LEU B N 1
ATOM 4693 C CA . LEU B 1 218 ? 15.312 -14.75 -8.945 1 94.69 218 LEU B CA 1
ATOM 4694 C C . LEU B 1 218 ? 16.266 -15.289 -7.883 1 94.69 218 LEU B C 1
ATOM 4696 O O . LEU B 1 218 ? 16.469 -14.648 -6.848 1 94.69 218 LEU B O 1
ATOM 4700 N N . LEU B 1 219 ? 16.812 -16.406 -8.148 1 95.06 219 LEU B N 1
ATOM 4701 C CA . LEU B 1 219 ? 17.766 -16.984 -7.207 1 95.06 219 LEU B CA 1
ATOM 4702 C C . LEU B 1 219 ? 18.984 -16.078 -7.051 1 95.06 219 LEU B C 1
ATOM 4704 O O . LEU B 1 219 ? 19.484 -15.891 -5.941 1 95.06 219 LEU B O 1
ATOM 4708 N N . ARG B 1 220 ? 19.484 -15.57 -8.133 1 94.94 220 ARG B N 1
ATOM 4709 C CA . ARG B 1 220 ? 20.625 -14.656 -8.102 1 94.94 220 ARG B CA 1
ATOM 4710 C C . ARG B 1 220 ? 20.312 -13.43 -7.254 1 94.94 220 ARG B C 1
ATOM 4712 O O . ARG B 1 220 ? 21.109 -13.039 -6.398 1 94.94 220 ARG B O 1
ATOM 4719 N N . LEU B 1 221 ? 19.156 -12.852 -7.469 1 96.31 221 LEU B N 1
ATOM 4720 C CA . LEU B 1 221 ? 18.734 -11.672 -6.723 1 96.31 221 LEU B CA 1
ATOM 4721 C C . LEU B 1 221 ? 18.578 -12 -5.242 1 96.31 221 LEU B C 1
ATOM 4723 O O . LEU B 1 221 ? 18.969 -11.211 -4.379 1 96.31 221 LEU B O 1
ATOM 4727 N N . MET B 1 222 ? 18.016 -13.172 -4.945 1 96 222 MET B N 1
ATOM 4728 C CA . MET B 1 222 ? 17.844 -13.578 -3.555 1 96 222 MET B CA 1
ATOM 4729 C C . MET B 1 222 ? 19.188 -13.734 -2.861 1 96 222 MET B C 1
ATOM 4731 O O . MET B 1 222 ? 19.359 -13.336 -1.707 1 96 222 MET B O 1
ATOM 4735 N N . LYS B 1 223 ? 20.094 -14.305 -3.539 1 94.56 223 LYS B N 1
ATOM 4736 C CA . LYS B 1 223 ? 21.438 -14.469 -2.984 1 94.56 223 LYS B CA 1
ATOM 4737 C C . LYS B 1 223 ? 22.094 -13.117 -2.744 1 94.56 223 LYS B C 1
ATOM 4739 O O . LYS B 1 223 ? 22.75 -12.914 -1.719 1 94.56 223 LYS B O 1
ATOM 4744 N N . GLU B 1 224 ? 21.969 -12.203 -3.646 1 94.5 224 GLU B N 1
ATOM 4745 C CA . GLU B 1 224 ? 22.5 -10.852 -3.471 1 94.5 224 GLU B CA 1
ATOM 4746 C C . GLU B 1 224 ? 21.844 -10.148 -2.295 1 94.5 224 GLU B C 1
ATOM 4748 O O . GLU B 1 224 ? 22.516 -9.5 -1.492 1 94.5 224 GLU B O 1
ATOM 4753 N N . ALA B 1 225 ? 20.547 -10.289 -2.217 1 95.81 225 ALA B N 1
ATOM 4754 C CA . ALA B 1 225 ? 19.797 -9.688 -1.109 1 95.81 225 ALA B CA 1
ATOM 4755 C C . ALA B 1 225 ? 20.266 -10.258 0.229 1 95.81 225 ALA B C 1
ATOM 4757 O O . ALA B 1 225 ? 20.281 -9.547 1.238 1 95.81 225 ALA B O 1
ATOM 4758 N N . SER B 1 226 ? 20.578 -11.484 0.234 1 95.5 226 SER B N 1
ATOM 4759 C CA . SER B 1 226 ? 21.016 -12.148 1.458 1 95.5 226 SER B CA 1
ATOM 4760 C C . SER B 1 226 ? 22.312 -11.547 1.99 1 95.5 226 SER B C 1
ATOM 4762 O O . SER B 1 226 ? 22.641 -11.719 3.166 1 95.5 226 SER B O 1
ATOM 4764 N N . ARG B 1 227 ? 23 -10.836 1.198 1 93.5 227 ARG B N 1
ATOM 4765 C CA . ARG B 1 227 ? 24.266 -10.227 1.591 1 93.5 227 ARG B CA 1
ATOM 4766 C C . ARG B 1 227 ? 24.047 -8.82 2.146 1 93.5 227 ARG B C 1
ATOM 4768 O O . ARG B 1 227 ? 25 -8.172 2.588 1 93.5 227 ARG B O 1
ATOM 4775 N N . GLY B 1 228 ? 22.859 -8.352 2.117 1 90.62 228 GLY B N 1
ATOM 4776 C CA . GLY B 1 228 ? 22.531 -7.078 2.746 1 90.62 228 GLY B CA 1
ATOM 4777 C C . GLY B 1 228 ? 22.5 -5.922 1.766 1 90.62 228 GLY B C 1
ATOM 4778 O O . GLY B 1 228 ? 22.359 -4.766 2.168 1 90.62 228 GLY B O 1
ATOM 4779 N N . ASP B 1 229 ? 22.578 -6.18 0.488 1 88.12 229 ASP B N 1
ATOM 4780 C CA . ASP B 1 229 ? 22.531 -5.129 -0.521 1 88.12 229 ASP B CA 1
ATOM 4781 C C . ASP B 1 229 ? 21.094 -4.711 -0.802 1 88.12 229 ASP B C 1
ATOM 4783 O O . ASP B 1 229 ? 20.375 -5.387 -1.549 1 88.12 229 ASP B O 1
ATOM 4787 N N . THR B 1 230 ? 20.703 -3.582 -0.365 1 89.12 230 THR B N 1
ATOM 4788 C CA . THR B 1 230 ? 19.312 -3.15 -0.483 1 89.12 230 THR B CA 1
ATOM 4789 C C . THR B 1 230 ? 19.062 -2.51 -1.846 1 89.12 230 THR B C 1
ATOM 4791 O O . THR B 1 230 ? 17.906 -2.346 -2.256 1 89.12 230 THR B O 1
ATOM 4794 N N . SER B 1 231 ? 20.109 -2.121 -2.57 1 88.38 231 SER B N 1
ATOM 4795 C CA . SER B 1 231 ? 19.953 -1.489 -3.875 1 88.38 231 SER B CA 1
ATOM 4796 C C . SER B 1 231 ? 19.359 -2.461 -4.891 1 88.38 231 SER B C 1
ATOM 4798 O O . SER B 1 231 ? 18.781 -2.039 -5.902 1 88.38 231 SER B O 1
ATOM 4800 N N . ILE B 1 232 ? 19.422 -3.713 -4.613 1 93.38 232 ILE B N 1
ATOM 4801 C CA . ILE B 1 232 ? 18.984 -4.742 -5.547 1 93.38 232 ILE B CA 1
ATOM 4802 C C . ILE B 1 232 ? 17.469 -4.672 -5.727 1 93.38 232 ILE B C 1
ATOM 4804 O O . ILE B 1 232 ? 16.938 -5.062 -6.77 1 93.38 232 ILE B O 1
ATOM 4808 N N . TYR B 1 233 ? 16.75 -4.16 -4.766 1 93.81 233 TYR B N 1
ATOM 4809 C CA . TYR B 1 233 ? 15.289 -4.121 -4.82 1 93.81 233 TYR B CA 1
ATOM 4810 C C . TYR B 1 233 ? 14.812 -3.166 -5.906 1 93.81 233 TYR B C 1
ATOM 4812 O O . TYR B 1 233 ? 13.672 -3.26 -6.367 1 93.81 233 TYR B O 1
ATOM 4820 N N . LEU B 1 234 ? 15.633 -2.238 -6.332 1 92 234 LEU B N 1
ATOM 4821 C CA . LEU B 1 234 ? 15.258 -1.256 -7.344 1 92 234 LEU B CA 1
ATOM 4822 C C . LEU B 1 234 ? 16.062 -1.464 -8.625 1 92 234 LEU B C 1
ATOM 4824 O O . LEU B 1 234 ? 16.078 -0.596 -9.5 1 92 234 LEU B O 1
ATOM 4828 N N . SER B 1 235 ? 16.75 -2.578 -8.727 1 91.81 235 SER B N 1
ATOM 4829 C CA . SER B 1 235 ? 17.562 -2.854 -9.906 1 91.81 235 SER B CA 1
ATOM 4830 C C . SER B 1 235 ? 16.688 -3.158 -11.117 1 91.81 235 SER B C 1
ATOM 4832 O O . SER B 1 235 ? 15.531 -3.576 -10.969 1 91.81 235 SER B O 1
ATOM 4834 N N . PRO B 1 236 ? 17.203 -3.002 -12.297 1 90.62 236 PRO B N 1
ATOM 4835 C CA . PRO B 1 236 ? 16.453 -3.363 -13.5 1 90.62 236 PRO B CA 1
ATOM 4836 C C . PRO B 1 236 ? 16.016 -4.824 -13.508 1 90.62 236 PRO B C 1
ATOM 4838 O O . PRO B 1 236 ? 14.914 -5.137 -13.961 1 90.62 236 PRO B O 1
ATOM 4841 N N . GLU B 1 237 ? 16.875 -5.648 -12.992 1 92.56 237 GLU B N 1
ATOM 4842 C CA . GLU B 1 237 ? 16.531 -7.066 -12.938 1 92.56 237 GLU B CA 1
ATOM 4843 C C . GLU B 1 237 ? 15.367 -7.32 -11.984 1 92.56 237 GLU B C 1
ATOM 4845 O O . GLU B 1 237 ? 14.539 -8.195 -12.234 1 92.56 237 GLU B O 1
ATOM 4850 N N . ALA B 1 238 ? 15.375 -6.602 -10.898 1 94.5 238 ALA B N 1
ATOM 4851 C CA . ALA B 1 238 ? 14.242 -6.723 -9.977 1 94.5 238 ALA B CA 1
ATOM 4852 C C . ALA B 1 238 ? 12.93 -6.367 -10.664 1 94.5 238 ALA B C 1
ATOM 4854 O O . ALA B 1 238 ? 11.914 -7.031 -10.461 1 94.5 238 ALA B O 1
ATOM 4855 N N . TYR B 1 239 ? 12.93 -5.379 -11.508 1 91.94 239 TYR B N 1
ATOM 4856 C CA . TYR B 1 239 ? 11.742 -4.961 -12.242 1 91.94 239 TYR B CA 1
ATOM 4857 C C . TYR B 1 239 ? 11.328 -6.016 -13.258 1 91.94 239 TYR B C 1
ATOM 4859 O O . TYR B 1 239 ? 10.133 -6.223 -13.5 1 91.94 239 TYR B O 1
ATOM 4867 N N . LYS B 1 240 ? 12.25 -6.734 -13.742 1 88.38 240 LYS B N 1
ATOM 4868 C CA . LYS B 1 240 ? 11.969 -7.734 -14.773 1 88.38 240 LYS B CA 1
ATOM 4869 C C . LYS B 1 240 ? 11.469 -9.039 -14.148 1 88.38 240 LYS B C 1
ATOM 4871 O O . LYS B 1 240 ? 10.906 -9.883 -14.844 1 88.38 240 LYS B O 1
ATOM 4876 N N . THR B 1 241 ? 11.719 -9.195 -12.875 1 91.94 241 THR B N 1
ATOM 4877 C CA . THR B 1 241 ? 11.406 -10.477 -12.258 1 91.94 241 THR B CA 1
ATOM 4878 C C . THR B 1 241 ? 10.305 -10.32 -11.219 1 91.94 241 THR B C 1
ATOM 4880 O O . THR B 1 241 ? 9.742 -11.312 -10.742 1 91.94 241 THR B O 1
ATOM 4883 N N . GLY B 1 242 ? 9.961 -9.117 -10.844 1 94.38 242 GLY B N 1
ATOM 4884 C CA . GLY B 1 242 ? 9.008 -8.883 -9.773 1 94.38 242 GLY B CA 1
ATOM 4885 C C . GLY B 1 242 ? 9.609 -9.078 -8.391 1 94.38 242 GLY B C 1
ATOM 4886 O O . GLY B 1 242 ? 8.875 -9.242 -7.414 1 94.38 242 GLY B O 1
ATOM 4887 N N . PHE B 1 243 ? 10.977 -8.992 -8.289 1 96.5 243 PHE B N 1
ATOM 4888 C CA . PHE B 1 243 ? 11.703 -9.273 -7.055 1 96.5 243 PHE B CA 1
ATOM 4889 C C . PHE B 1 243 ? 11.516 -8.141 -6.047 1 96.5 243 PHE B C 1
ATOM 4891 O O . PHE B 1 243 ? 11.5 -6.969 -6.418 1 96.5 243 PHE B O 1
ATOM 4898 N N . GLY B 1 244 ? 11.43 -8.5 -4.777 1 97.12 244 GLY B N 1
ATOM 4899 C CA . GLY B 1 244 ? 11.398 -7.535 -3.691 1 97.12 244 GLY B CA 1
ATOM 4900 C C . GLY B 1 244 ? 10.984 -8.141 -2.363 1 97.12 244 GLY B C 1
ATOM 4901 O O . GLY B 1 244 ? 10.773 -9.352 -2.266 1 97.12 244 GLY B O 1
ATOM 4902 N N . ILE B 1 245 ? 10.891 -7.262 -1.406 1 97.44 245 ILE B N 1
ATOM 4903 C CA . ILE B 1 245 ? 10.438 -7.676 -0.084 1 97.44 245 ILE B CA 1
ATOM 4904 C C . ILE B 1 245 ? 8.953 -8.023 -0.137 1 97.44 245 ILE B C 1
ATOM 4906 O O . ILE B 1 245 ? 8.148 -7.281 -0.702 1 97.44 245 ILE B O 1
ATOM 4910 N N . ASP B 1 246 ? 8.633 -9.148 0.402 1 97.94 246 ASP B N 1
ATOM 4911 C CA . ASP B 1 246 ? 7.242 -9.578 0.365 1 97.94 246 ASP B CA 1
ATOM 4912 C C . ASP B 1 246 ? 6.805 -10.141 1.715 1 97.94 246 ASP B C 1
ATOM 4914 O O . ASP B 1 246 ? 7.531 -10.031 2.705 1 97.94 246 ASP B O 1
ATOM 4918 N N . PHE B 1 247 ? 5.566 -10.562 1.812 1 98.06 247 PHE B N 1
ATOM 4919 C CA . PHE B 1 247 ? 5.012 -11.062 3.064 1 98.06 247 PHE B CA 1
ATOM 4920 C C . PHE B 1 247 ? 5.879 -12.172 3.641 1 98.06 247 PHE B C 1
ATOM 4922 O O . PHE B 1 247 ? 6.164 -12.188 4.84 1 98.06 247 PHE B O 1
ATOM 4929 N N . SER B 1 248 ? 6.301 -13.07 2.814 1 97.88 248 SER B N 1
ATOM 4930 C CA . SER B 1 248 ? 7.043 -14.234 3.285 1 97.88 248 SER B CA 1
ATOM 4931 C C . SER B 1 248 ? 8.406 -13.836 3.84 1 97.88 248 SER B C 1
ATOM 4933 O O . SER B 1 248 ? 8.898 -14.453 4.789 1 97.88 248 SER B O 1
ATOM 4935 N N . ALA B 1 249 ? 9.047 -12.883 3.209 1 97.56 249 ALA B N 1
ATOM 4936 C CA . ALA B 1 249 ? 10.297 -12.367 3.762 1 97.56 249 ALA B CA 1
ATOM 4937 C C . ALA B 1 249 ? 10.102 -11.836 5.176 1 97.56 249 ALA B C 1
ATOM 4939 O O . ALA B 1 249 ? 10.922 -12.078 6.062 1 97.56 249 ALA B O 1
ATOM 4940 N N . HIS B 1 250 ? 9.023 -11.125 5.344 1 97.62 250 HIS B N 1
ATOM 4941 C CA . HIS B 1 250 ? 8.688 -10.602 6.668 1 97.62 250 HIS B CA 1
ATOM 4942 C C . HIS B 1 250 ? 8.32 -11.734 7.625 1 97.62 250 HIS B C 1
ATOM 4944 O O . HIS B 1 250 ? 8.758 -11.734 8.781 1 97.62 250 HIS B O 1
ATOM 4950 N N . ALA B 1 251 ? 7.543 -12.68 7.117 1 97.88 251 ALA B N 1
ATOM 4951 C CA . ALA B 1 251 ? 7.043 -13.789 7.93 1 97.88 251 ALA B CA 1
ATOM 4952 C C . ALA B 1 251 ? 8.195 -14.633 8.469 1 97.88 251 ALA B C 1
ATOM 4954 O O . ALA B 1 251 ? 8.141 -15.109 9.609 1 97.88 251 ALA B O 1
ATOM 4955 N N . ALA B 1 252 ? 9.211 -14.812 7.703 1 97.06 252 ALA B N 1
ATOM 4956 C CA . ALA B 1 252 ? 10.367 -15.609 8.109 1 97.06 252 ALA B CA 1
ATOM 4957 C C . ALA B 1 252 ? 11.07 -14.992 9.312 1 97.06 252 ALA B C 1
ATOM 4959 O O . ALA B 1 252 ? 11.648 -15.703 10.141 1 97.06 252 ALA B O 1
ATOM 4960 N N . LEU B 1 253 ? 11.07 -13.695 9.398 1 97.38 253 LEU B N 1
ATOM 4961 C CA . LEU B 1 253 ? 11.688 -12.992 10.516 1 97.38 253 LEU B CA 1
ATOM 4962 C C . LEU B 1 253 ? 10.75 -12.953 11.719 1 97.38 253 LEU B C 1
ATOM 4964 O O . LEU B 1 253 ? 11.195 -13.094 12.859 1 97.38 253 LEU B O 1
ATOM 4968 N N . ALA B 1 254 ? 9.508 -12.742 11.469 1 97.62 254 ALA B N 1
ATOM 4969 C CA . ALA B 1 254 ? 8.508 -12.617 12.531 1 97.62 254 ALA B CA 1
ATOM 4970 C C . ALA B 1 254 ? 8.281 -13.953 13.234 1 97.62 254 ALA B C 1
ATOM 4972 O O . ALA B 1 254 ? 8.078 -13.992 14.453 1 97.62 254 ALA B O 1
ATOM 4973 N N . VAL B 1 255 ? 8.219 -15.016 12.461 1 97.81 255 VAL B N 1
ATOM 4974 C CA . VAL B 1 255 ? 8.008 -16.375 12.945 1 97.81 255 VAL B CA 1
ATOM 4975 C C . VAL B 1 255 ? 9.094 -17.297 12.398 1 97.81 255 VAL B C 1
ATOM 4977 O O . VAL B 1 255 ? 8.867 -18.016 11.422 1 97.81 255 VAL B O 1
ATOM 4980 N N . PRO B 1 256 ? 10.172 -17.438 13.078 1 95.5 256 PRO B N 1
ATOM 4981 C CA . PRO B 1 256 ? 11.352 -18.125 12.555 1 95.5 256 PRO B CA 1
ATOM 4982 C C . PRO B 1 256 ? 11.07 -19.578 12.18 1 95.5 256 PRO B C 1
ATOM 4984 O O . PRO B 1 256 ? 11.719 -20.125 11.281 1 95.5 256 PRO B O 1
ATOM 4987 N N . GLN B 1 257 ? 10.086 -20.188 12.797 1 96.12 257 GLN B N 1
ATOM 4988 C CA . GLN B 1 257 ? 9.727 -21.562 12.469 1 96.12 257 GLN B CA 1
ATOM 4989 C C . GLN B 1 257 ? 9.266 -21.688 11.016 1 96.12 257 GLN B C 1
ATOM 4991 O O . GLN B 1 257 ? 9.367 -22.75 10.414 1 96.12 257 GLN B O 1
ATOM 4996 N N . LEU B 1 258 ? 8.797 -20.641 10.43 1 96.5 258 LEU B N 1
ATOM 4997 C CA . LEU B 1 258 ? 8.281 -20.641 9.062 1 96.5 258 LEU B CA 1
ATOM 4998 C C . LEU B 1 258 ? 9.422 -20.75 8.055 1 96.5 258 LEU B C 1
ATOM 5000 O O . LEU B 1 258 ? 9.203 -21.141 6.902 1 96.5 258 LEU B O 1
ATOM 5004 N N . SER B 1 259 ? 10.609 -20.406 8.484 1 94.88 259 SER B N 1
ATOM 5005 C CA . SER B 1 259 ? 11.758 -20.422 7.574 1 94.88 259 SER B CA 1
ATOM 5006 C C . SER B 1 259 ? 11.992 -21.797 6.988 1 94.88 259 SER B C 1
ATOM 5008 O O . SER B 1 259 ? 12.375 -21.938 5.824 1 94.88 259 SER B O 1
ATOM 5010 N N . GLU B 1 260 ? 11.703 -22.797 7.777 1 94.69 260 GLU B N 1
ATOM 5011 C CA . GLU B 1 260 ? 11.875 -24.172 7.293 1 94.69 260 GLU B CA 1
ATOM 5012 C C . GLU B 1 260 ? 10.875 -24.484 6.188 1 94.69 260 GLU B C 1
ATOM 5014 O O . GLU B 1 260 ? 11.227 -25.109 5.188 1 94.69 260 GLU B O 1
ATOM 5019 N N . TYR B 1 261 ? 9.664 -24.109 6.395 1 94.75 261 TYR B N 1
ATOM 5020 C CA . TYR B 1 261 ? 8.633 -24.312 5.383 1 94.75 261 TYR B CA 1
ATOM 5021 C C . TYR B 1 261 ? 8.961 -23.547 4.105 1 94.75 261 TYR B C 1
ATOM 5023 O O . TYR B 1 261 ? 8.828 -24.078 3.002 1 94.75 261 TYR B O 1
ATOM 5031 N N . LEU B 1 262 ? 9.453 -22.359 4.262 1 95.75 262 LEU B N 1
ATOM 5032 C CA . LEU B 1 262 ? 9.805 -21.516 3.113 1 95.75 262 LEU B CA 1
ATOM 5033 C C . LEU B 1 262 ? 10.992 -22.109 2.361 1 95.75 262 LEU B C 1
ATOM 5035 O O . LEU B 1 262 ? 11.023 -22.078 1.128 1 95.75 262 LEU B O 1
ATOM 5039 N N . ALA B 1 263 ? 11.922 -22.625 3.115 1 95.06 263 ALA B N 1
ATOM 5040 C CA . ALA B 1 263 ? 13.07 -23.266 2.475 1 95.06 263 ALA B CA 1
ATOM 5041 C C . ALA B 1 263 ? 12.633 -24.469 1.636 1 95.06 263 ALA B C 1
ATOM 5043 O O . ALA B 1 263 ? 13.102 -24.641 0.509 1 95.06 263 ALA B O 1
ATOM 5044 N N . LYS B 1 264 ? 11.75 -25.219 2.182 1 93.69 264 LYS B N 1
ATOM 5045 C CA . LYS B 1 264 ? 11.219 -26.375 1.449 1 93.69 264 LYS B CA 1
ATOM 5046 C C . LYS B 1 264 ? 10.453 -25.922 0.208 1 93.69 264 LYS B C 1
ATOM 5048 O O . LYS B 1 264 ? 10.586 -26.531 -0.86 1 93.69 264 LYS B O 1
ATOM 5053 N N . GLY B 1 265 ? 9.625 -24.922 0.402 1 93.56 265 GLY B N 1
ATOM 5054 C CA . GLY B 1 265 ? 8.898 -24.375 -0.733 1 93.56 265 GLY B CA 1
ATOM 5055 C C . GLY B 1 265 ? 9.805 -23.828 -1.815 1 93.56 265 GLY B C 1
ATOM 5056 O O . GLY B 1 265 ? 9.57 -24.047 -3.004 1 93.56 265 GLY B O 1
ATOM 5057 N N . LEU B 1 266 ? 10.797 -23.156 -1.377 1 94.38 266 LEU B N 1
ATOM 5058 C CA . LEU B 1 266 ? 11.734 -22.562 -2.326 1 94.38 266 LEU B CA 1
ATOM 5059 C C . LEU B 1 266 ? 12.484 -23.656 -3.096 1 94.38 266 LEU B C 1
ATOM 5061 O O . LEU B 1 266 ? 12.703 -23.531 -4.305 1 94.38 266 LEU B O 1
ATOM 5065 N N . SER B 1 267 ? 12.922 -24.625 -2.383 1 93.25 267 SER B N 1
ATOM 5066 C CA . SER B 1 267 ? 13.578 -25.75 -3.025 1 93.25 267 SER B CA 1
ATOM 5067 C C . SER B 1 267 ? 12.688 -26.375 -4.098 1 93.25 267 SER B C 1
ATOM 5069 O O . SER B 1 267 ? 13.156 -26.703 -5.191 1 93.25 267 SER B O 1
ATOM 5071 N N . ARG B 1 268 ? 11.469 -26.516 -3.785 1 90.81 268 ARG B N 1
ATOM 5072 C CA . ARG B 1 268 ? 10.523 -27.062 -4.754 1 90.81 268 ARG B CA 1
ATOM 5073 C C . ARG B 1 268 ? 10.406 -26.156 -5.977 1 90.81 268 ARG B C 1
ATOM 5075 O O . ARG B 1 268 ? 10.438 -26.625 -7.113 1 90.81 268 ARG B O 1
ATOM 5082 N N . TYR B 1 269 ? 10.281 -24.906 -5.73 1 90.94 269 TYR B N 1
ATOM 5083 C CA . TYR B 1 269 ? 10.164 -23.938 -6.809 1 90.94 269 TYR B CA 1
ATOM 5084 C C . TYR B 1 269 ? 11.375 -24 -7.73 1 90.94 269 TYR B C 1
ATOM 5086 O O . TYR B 1 269 ? 11.227 -24.094 -8.953 1 90.94 269 TYR B O 1
ATOM 5094 N N . PHE B 1 270 ? 12.523 -24 -7.227 1 93.31 270 PHE B N 1
ATOM 5095 C CA . PHE B 1 270 ? 13.719 -23.953 -8.062 1 93.31 270 PHE B CA 1
ATOM 5096 C C . PHE B 1 270 ? 14.016 -25.312 -8.664 1 93.31 270 PHE B C 1
ATOM 5098 O O . PHE B 1 270 ? 14.609 -25.406 -9.742 1 93.31 270 PHE B O 1
ATOM 5105 N N . ASN B 1 271 ? 13.586 -26.328 -7.973 1 91.69 271 ASN B N 1
ATOM 5106 C CA . ASN B 1 271 ? 13.711 -27.656 -8.594 1 91.69 271 ASN B CA 1
ATOM 5107 C C . ASN B 1 271 ? 12.93 -27.734 -9.898 1 91.69 271 ASN B C 1
ATOM 5109 O O . ASN B 1 271 ? 13.352 -28.406 -10.844 1 91.69 271 ASN B O 1
ATOM 5113 N N . GLU B 1 272 ? 11.812 -27.078 -9.906 1 89.06 272 GLU B N 1
ATOM 5114 C CA . GLU B 1 272 ? 11.047 -27 -11.156 1 89.06 272 GLU B CA 1
ATOM 5115 C C . GLU B 1 272 ? 11.82 -26.25 -12.227 1 89.06 272 GLU B C 1
ATOM 5117 O O . GLU B 1 272 ? 11.82 -26.641 -13.398 1 89.06 272 GLU B O 1
ATOM 5122 N N . ASN B 1 273 ? 12.469 -25.234 -11.852 1 91.94 273 ASN B N 1
ATOM 5123 C CA . ASN B 1 273 ? 13.305 -24.469 -12.773 1 91.94 273 ASN B CA 1
ATOM 5124 C C . ASN B 1 273 ? 14.484 -25.312 -13.273 1 91.94 273 ASN B C 1
ATOM 5126 O O . ASN B 1 273 ? 14.797 -25.297 -14.469 1 91.94 273 ASN B O 1
ATOM 5130 N N . ILE B 1 274 ? 15.062 -26.016 -12.383 1 93.31 274 ILE B N 1
ATOM 5131 C CA . ILE B 1 274 ? 16.219 -26.844 -12.711 1 93.31 274 ILE B CA 1
ATOM 5132 C C . ILE B 1 274 ? 15.797 -27.953 -13.672 1 93.31 274 ILE B C 1
ATOM 5134 O O . ILE B 1 274 ? 16.531 -28.281 -14.609 1 93.31 274 ILE B O 1
ATOM 5138 N N . ARG B 1 275 ? 14.664 -28.5 -13.453 1 94.44 275 ARG B N 1
ATOM 5139 C CA . ARG B 1 275 ? 14.141 -29.516 -14.375 1 94.44 275 ARG B CA 1
ATOM 5140 C C . ARG B 1 275 ? 13.969 -28.938 -15.773 1 94.44 275 ARG B C 1
ATOM 5142 O O . ARG B 1 275 ? 14.281 -29.594 -16.766 1 94.44 275 ARG B O 1
ATOM 5149 N N . ALA B 1 276 ? 13.477 -27.766 -15.852 1 95.44 276 ALA B N 1
ATOM 5150 C CA . ALA B 1 276 ? 13.312 -27.094 -17.141 1 95.44 276 ALA B CA 1
ATOM 5151 C C . ALA B 1 276 ? 14.672 -26.859 -17.812 1 95.44 276 ALA B C 1
ATOM 5153 O O . ALA B 1 276 ? 14.812 -27.078 -19.016 1 95.44 276 ALA B O 1
ATOM 5154 N N . ILE B 1 277 ? 15.617 -26.453 -17.031 1 95.25 277 ILE B N 1
ATOM 5155 C CA . ILE B 1 277 ? 16.969 -26.219 -17.516 1 95.25 277 ILE B CA 1
ATOM 5156 C C . ILE B 1 277 ? 17.547 -27.531 -18.062 1 95.25 277 ILE B C 1
ATOM 5158 O O . ILE B 1 277 ? 18.109 -27.547 -19.172 1 95.25 277 ILE B O 1
ATOM 5162 N N . LYS B 1 278 ? 17.375 -28.562 -17.359 1 96.06 278 LYS B N 1
ATOM 5163 C CA . LYS B 1 278 ? 17.859 -29.859 -17.797 1 96.06 278 LYS B CA 1
ATOM 5164 C C . LYS B 1 278 ? 17.188 -30.281 -19.109 1 96.06 278 LYS B C 1
ATOM 5166 O O . LYS B 1 278 ? 17.844 -30.828 -20 1 96.06 278 LYS B O 1
ATOM 5171 N N . THR B 1 279 ? 15.906 -30.078 -19.141 1 96.94 279 THR B N 1
ATOM 5172 C CA . THR B 1 279 ? 15.172 -30.375 -20.375 1 96.94 279 THR B CA 1
ATOM 5173 C C . THR B 1 279 ? 15.758 -29.625 -21.547 1 96.94 279 THR B C 1
ATOM 5175 O O . THR B 1 279 ? 15.914 -30.188 -22.641 1 96.94 279 THR B O 1
ATOM 5178 N N . ALA B 1 280 ? 16.109 -28.438 -21.375 1 96.44 280 ALA B N 1
ATOM 5179 C CA . ALA B 1 280 ? 16.719 -27.609 -22.406 1 96.44 280 ALA B CA 1
ATOM 5180 C C . ALA B 1 280 ? 18.125 -28.094 -22.75 1 96.44 280 ALA B C 1
ATOM 5182 O O . ALA B 1 280 ? 18.469 -28.203 -23.938 1 96.44 280 ALA B O 1
ATOM 5183 N N . GLU B 1 281 ? 18.891 -28.391 -21.781 1 95.88 281 GLU B N 1
ATOM 5184 C CA . GLU B 1 281 ? 20.266 -28.844 -21.969 1 95.88 281 GLU B CA 1
ATOM 5185 C C . GLU B 1 281 ? 20.297 -30.172 -22.734 1 95.88 281 GLU B C 1
ATOM 5187 O O . GLU B 1 281 ? 21.188 -30.375 -23.562 1 95.88 281 GLU B O 1
ATOM 5192 N N . GLU B 1 282 ? 19.391 -30.938 -22.375 1 97.31 282 GLU B N 1
ATOM 5193 C CA . GLU B 1 282 ? 19.359 -32.281 -22.984 1 97.31 282 GLU B CA 1
ATOM 5194 C C . GLU B 1 282 ? 18.641 -32.25 -24.328 1 97.31 282 GLU B C 1
ATOM 5196 O O . GLU B 1 282 ? 18.484 -33.281 -24.969 1 97.31 282 GLU B O 1
ATOM 5201 N N . ARG B 1 283 ? 18.172 -31.141 -24.703 1 96.38 283 ARG B N 1
ATOM 5202 C CA . ARG B 1 283 ? 17.516 -30.938 -26 1 96.38 283 ARG B CA 1
ATOM 5203 C C . ARG B 1 283 ? 16.281 -31.828 -26.141 1 96.38 283 ARG B C 1
ATOM 5205 O O . ARG B 1 283 ? 16.047 -32.406 -27.203 1 96.38 283 ARG B O 1
ATOM 5212 N N . ARG B 1 284 ? 15.586 -31.953 -25.047 1 97.25 284 ARG B N 1
ATOM 5213 C CA . ARG B 1 284 ? 14.352 -32.719 -25.062 1 97.25 284 ARG B CA 1
ATOM 5214 C C . ARG B 1 284 ? 13.172 -31.859 -25.5 1 97.25 284 ARG B C 1
ATOM 5216 O O . ARG B 1 284 ? 12.172 -31.766 -24.766 1 97.25 284 ARG B O 1
ATOM 5223 N N . PHE B 1 285 ? 13.289 -31.297 -26.547 1 97.25 285 PHE B N 1
ATOM 5224 C CA . PHE B 1 285 ? 12.258 -30.453 -27.156 1 97.25 285 PHE B CA 1
ATOM 5225 C C . PHE B 1 285 ? 12.359 -30.5 -28.672 1 97.25 285 PHE B C 1
ATOM 5227 O O . PHE B 1 285 ? 13.383 -30.922 -29.219 1 97.25 285 PHE B O 1
ATOM 5234 N N . VAL B 1 286 ? 11.281 -30.172 -29.344 1 97.12 286 VAL B N 1
ATOM 5235 C CA . VAL B 1 286 ? 11.227 -30 -30.797 1 97.12 286 VAL B CA 1
ATOM 5236 C C . VAL B 1 286 ? 10.82 -28.578 -31.125 1 97.12 286 VAL B C 1
ATOM 5238 O O . VAL B 1 286 ? 9.938 -28 -30.484 1 97.12 286 VAL B O 1
ATOM 5241 N N . ILE B 1 287 ? 11.5 -28.016 -32.094 1 96.56 287 ILE B N 1
ATOM 5242 C CA . ILE B 1 287 ? 11.172 -26.672 -32.531 1 96.56 287 ILE B CA 1
ATOM 5243 C C . ILE B 1 287 ? 10.492 -26.719 -33.906 1 96.56 287 ILE B C 1
ATOM 5245 O O . ILE B 1 287 ? 10.992 -27.375 -34.812 1 96.56 287 ILE B O 1
ATOM 5249 N N . ILE B 1 288 ? 9.422 -26.125 -33.906 1 94.69 288 ILE B N 1
ATOM 5250 C CA . ILE B 1 288 ? 8.75 -25.906 -35.188 1 94.69 288 ILE B CA 1
ATOM 5251 C C . ILE B 1 288 ? 8.867 -24.438 -35.594 1 94.69 288 ILE B C 1
ATOM 5253 O O . ILE B 1 288 ? 8.367 -23.562 -34.875 1 94.69 288 ILE B O 1
ATOM 5257 N N . GLU B 1 289 ? 9.5 -24.219 -36.688 1 90.69 289 GLU B N 1
ATOM 5258 C CA . GLU B 1 289 ? 9.789 -22.859 -37.094 1 90.69 289 GLU B CA 1
ATOM 5259 C C . GLU B 1 289 ? 8.789 -22.359 -38.125 1 90.69 289 GLU B C 1
ATOM 5261 O O . GLU B 1 289 ? 8.703 -22.906 -39.25 1 90.69 289 GLU B O 1
ATOM 5266 N N . LYS B 1 290 ? 8.102 -21.406 -37.781 1 87.81 290 LYS B N 1
ATOM 5267 C CA . LYS B 1 290 ? 7.23 -20.625 -38.656 1 87.81 290 LYS B CA 1
ATOM 5268 C C . LYS B 1 290 ? 7.312 -19.141 -38.312 1 87.81 290 LYS B C 1
ATOM 5270 O O . LYS B 1 290 ? 8.375 -18.641 -37.938 1 87.81 290 LYS B O 1
ATOM 5275 N N . SER B 1 291 ? 6.297 -18.406 -38.625 1 89.94 291 SER B N 1
ATOM 5276 C CA . SER B 1 291 ? 6.266 -17 -38.188 1 89.94 291 SER B CA 1
ATOM 5277 C C . SER B 1 291 ? 6.344 -16.875 -36.688 1 89.94 291 SER B C 1
ATOM 5279 O O . SER B 1 291 ? 6.84 -15.875 -36.156 1 89.94 291 SER B O 1
ATOM 5281 N N . ILE B 1 292 ? 5.883 -17.859 -36.031 1 94.81 292 ILE B N 1
ATOM 5282 C CA . ILE B 1 292 ? 5.996 -18.031 -34.594 1 94.81 292 ILE B CA 1
ATOM 5283 C C . ILE B 1 292 ? 6.781 -19.297 -34.281 1 94.81 292 ILE B C 1
ATOM 5285 O O . ILE B 1 292 ? 6.465 -20.375 -34.781 1 94.81 292 ILE B O 1
ATOM 5289 N N . LYS B 1 293 ? 7.836 -19.125 -33.562 1 95.38 293 LYS B N 1
ATOM 5290 C CA . LYS B 1 293 ? 8.609 -20.297 -33.156 1 95.38 293 LYS B CA 1
ATOM 5291 C C . LYS B 1 293 ? 7.871 -21.078 -32.062 1 95.38 293 LYS B C 1
ATOM 5293 O O . LYS B 1 293 ? 7.496 -20.531 -31.031 1 95.38 293 LYS B O 1
ATOM 5298 N N . ALA B 1 294 ? 7.684 -22.312 -32.375 1 97.5 294 ALA B N 1
ATOM 5299 C CA . ALA B 1 294 ? 6.938 -23.141 -31.422 1 97.5 294 ALA B CA 1
ATOM 5300 C C . ALA B 1 294 ? 7.832 -24.219 -30.797 1 97.5 294 ALA B C 1
ATOM 5302 O O . ALA B 1 294 ? 8.492 -24.969 -31.516 1 97.5 294 ALA B O 1
ATOM 5303 N N . ILE B 1 295 ? 7.883 -24.25 -29.5 1 97.88 295 ILE B N 1
ATOM 5304 C CA . ILE B 1 295 ? 8.664 -25.234 -28.766 1 97.88 295 ILE B CA 1
ATOM 5305 C C . ILE B 1 295 ? 7.734 -26.297 -28.172 1 97.88 295 ILE B C 1
ATOM 5307 O O . ILE B 1 295 ? 6.828 -25.969 -27.406 1 97.88 295 ILE B O 1
ATOM 5311 N N . ALA B 1 296 ? 7.961 -27.5 -28.531 1 98.25 296 ALA B N 1
ATOM 5312 C CA . ALA B 1 296 ? 7.145 -28.625 -28.062 1 98.25 296 ALA B CA 1
ATOM 5313 C C . ALA B 1 296 ? 7.93 -29.516 -27.109 1 98.25 296 ALA B C 1
ATOM 5315 O O . ALA B 1 296 ? 8.992 -30.031 -27.484 1 98.25 296 ALA B O 1
ATOM 5316 N N . VAL B 1 297 ? 7.422 -29.688 -25.938 1 97.94 297 VAL B N 1
ATOM 5317 C CA . VAL B 1 297 ? 8.094 -30.484 -24.922 1 97.94 297 VAL B CA 1
ATOM 5318 C C . VAL B 1 297 ? 7.125 -31.5 -24.328 1 97.94 297 VAL B C 1
ATOM 5320 O O . VAL B 1 297 ? 6.023 -31.156 -23.906 1 97.94 297 VAL B O 1
ATOM 5323 N N . GLU B 1 298 ? 7.527 -32.75 -24.188 1 96.75 298 GLU B N 1
ATOM 5324 C CA . GLU B 1 298 ? 6.656 -33.812 -23.719 1 96.75 298 GLU B CA 1
ATOM 5325 C C . GLU B 1 298 ? 6.641 -33.875 -22.188 1 96.75 298 GLU B C 1
ATOM 5327 O O . GLU B 1 298 ? 5.742 -34.469 -21.594 1 96.75 298 GLU B O 1
ATOM 5332 N N . ASP B 1 299 ? 7.625 -33.25 -21.562 1 93.94 299 ASP B N 1
ATOM 5333 C CA . ASP B 1 299 ? 7.703 -33.188 -20.109 1 93.94 299 ASP B CA 1
ATOM 5334 C C . ASP B 1 299 ? 6.789 -32.125 -19.547 1 93.94 299 ASP B C 1
ATOM 5336 O O . ASP B 1 299 ? 6.449 -31.156 -20.25 1 93.94 299 ASP B O 1
ATOM 5340 N N . SER B 1 300 ? 6.375 -32.406 -18.312 1 93.06 300 SER B N 1
ATOM 5341 C CA . SER B 1 300 ? 5.691 -31.344 -17.578 1 93.06 300 SER B CA 1
ATOM 5342 C C . SER B 1 300 ? 6.688 -30.453 -16.844 1 93.06 300 SER B C 1
ATOM 5344 O O . SER B 1 300 ? 7.137 -30.781 -15.742 1 93.06 300 SER B O 1
ATOM 5346 N N . VAL B 1 301 ? 7.004 -29.359 -17.469 1 93.62 301 VAL B N 1
ATOM 5347 C CA . VAL B 1 301 ? 7.922 -28.391 -16.875 1 93.62 301 VAL B CA 1
ATOM 5348 C C . VAL B 1 301 ? 7.328 -26.984 -16.969 1 93.62 301 VAL B C 1
ATOM 5350 O O . VAL B 1 301 ? 6.398 -26.75 -17.75 1 93.62 301 VAL B O 1
ATOM 5353 N N . SER B 1 302 ? 7.816 -26.109 -16.141 1 90.62 302 SER B N 1
ATOM 5354 C CA . SER B 1 302 ? 7.375 -24.719 -16.203 1 90.62 302 SER B CA 1
ATOM 5355 C C . SER B 1 302 ? 7.73 -24.109 -17.562 1 90.62 302 SER B C 1
ATOM 5357 O O . SER B 1 302 ? 8.906 -24.031 -17.922 1 90.62 302 SER B O 1
ATOM 5359 N N . PRO B 1 303 ? 6.738 -23.609 -18.219 1 94.12 303 PRO B N 1
ATOM 5360 C CA . PRO B 1 303 ? 7.039 -23.016 -19.516 1 94.12 303 PRO B CA 1
ATOM 5361 C C . PRO B 1 303 ? 7.922 -21.781 -19.422 1 94.12 303 PRO B C 1
ATOM 5363 O O . PRO B 1 303 ? 8.766 -21.547 -20.297 1 94.12 303 PRO B O 1
ATOM 5366 N N . THR B 1 304 ? 7.715 -20.953 -18.422 1 90.94 304 THR B N 1
ATOM 5367 C CA . THR B 1 304 ? 8.508 -19.75 -18.219 1 90.94 304 THR B CA 1
ATOM 5368 C C . THR B 1 304 ? 9.969 -20.094 -17.969 1 90.94 304 THR B C 1
ATOM 5370 O O . THR B 1 304 ? 10.875 -19.5 -18.562 1 90.94 304 THR B O 1
ATOM 5373 N N . ALA B 1 305 ? 10.18 -21.062 -17.141 1 92.62 305 ALA B N 1
ATOM 5374 C CA . ALA B 1 305 ? 11.539 -21.5 -16.844 1 92.62 305 ALA B CA 1
ATOM 5375 C C . ALA B 1 305 ? 12.219 -22.062 -18.078 1 92.62 305 ALA B C 1
ATOM 5377 O O . ALA B 1 305 ? 13.398 -21.797 -18.328 1 92.62 305 ALA B O 1
ATOM 5378 N N . LEU B 1 306 ? 11.469 -22.828 -18.797 1 95.94 306 LEU B N 1
ATOM 5379 C CA . LEU B 1 306 ? 12.008 -23.422 -20.016 1 95.94 306 LEU B CA 1
ATOM 5380 C C . LEU B 1 306 ? 12.367 -22.359 -21.031 1 95.94 306 LEU B C 1
ATOM 5382 O O . LEU B 1 306 ? 13.453 -22.391 -21.625 1 95.94 306 LEU B O 1
ATOM 5386 N N . TRP B 1 307 ? 11.484 -21.453 -21.203 1 95.62 307 TRP B N 1
ATOM 5387 C CA . TRP B 1 307 ? 11.734 -20.359 -22.125 1 95.62 307 TRP B CA 1
ATOM 5388 C C . TRP B 1 307 ? 13.008 -19.609 -21.75 1 95.62 307 TRP B C 1
ATOM 5390 O O . TRP B 1 307 ? 13.867 -19.359 -22.594 1 95.62 307 TRP B O 1
ATOM 5400 N N . ASN B 1 308 ? 13.188 -19.297 -20.516 1 94.44 308 ASN B N 1
ATOM 5401 C CA . ASN B 1 308 ? 14.375 -18.609 -20.047 1 94.44 308 ASN B CA 1
ATOM 5402 C C . ASN B 1 308 ? 15.633 -19.453 -20.234 1 94.44 308 ASN B C 1
ATOM 5404 O O . ASN B 1 308 ? 16.688 -18.922 -20.594 1 94.44 308 ASN B O 1
ATOM 5408 N N . ALA B 1 309 ? 15.5 -20.703 -19.969 1 95.81 309 ALA B N 1
ATOM 5409 C CA . ALA B 1 309 ? 16.641 -21.594 -20.156 1 95.81 309 ALA B CA 1
ATOM 5410 C C . ALA B 1 309 ? 17.062 -21.656 -21.625 1 95.81 309 ALA B C 1
ATOM 5412 O O . ALA B 1 309 ? 18.25 -21.656 -21.922 1 95.81 309 ALA B O 1
ATOM 5413 N N . LEU B 1 310 ? 16.094 -21.656 -22.469 1 96.94 310 LEU B N 1
ATOM 5414 C CA . LEU B 1 310 ? 16.375 -21.703 -23.891 1 96.94 310 LEU B CA 1
ATOM 5415 C C . LEU B 1 310 ? 17.016 -20.406 -24.359 1 96.94 310 LEU B C 1
ATOM 5417 O O . LEU B 1 310 ? 17.859 -20.422 -25.266 1 96.94 310 LEU B O 1
ATOM 5421 N N . LEU B 1 311 ? 16.625 -19.312 -23.75 1 95.69 311 LEU B N 1
ATOM 5422 C CA . LEU B 1 311 ? 17.297 -18.047 -24.031 1 95.69 311 LEU B CA 1
ATOM 5423 C C . LEU B 1 311 ? 18.734 -18.062 -23.531 1 95.69 311 LEU B C 1
ATOM 5425 O O . LEU B 1 311 ? 19.641 -17.625 -24.25 1 95.69 311 LEU B O 1
ATOM 5429 N N . ASP B 1 312 ? 18.906 -18.594 -22.391 1 96 312 ASP B N 1
ATOM 5430 C CA . ASP B 1 312 ? 20.25 -18.672 -21.797 1 96 312 ASP B CA 1
ATOM 5431 C C . ASP B 1 312 ? 21.172 -19.516 -22.641 1 96 312 ASP B C 1
ATOM 5433 O O . ASP B 1 312 ? 22.375 -19.234 -22.75 1 96 312 ASP B O 1
ATOM 5437 N N . LEU B 1 313 ? 20.672 -20.5 -23.281 1 96.06 313 LEU B N 1
ATOM 5438 C CA . LEU B 1 313 ? 21.469 -21.453 -24.062 1 96.06 313 LEU B CA 1
ATOM 5439 C C . LEU B 1 313 ? 21.609 -20.953 -25.5 1 96.06 313 LEU B C 1
ATOM 5441 O O . LEU B 1 313 ? 22.297 -21.594 -26.312 1 96.06 313 LEU B O 1
ATOM 5445 N N . GLY B 1 314 ? 20.906 -19.906 -25.859 1 94.69 314 GLY B N 1
ATOM 5446 C CA . GLY B 1 314 ? 21.016 -19.312 -27.188 1 94.69 314 GLY B CA 1
ATOM 5447 C C . GLY B 1 314 ? 20.172 -20.016 -28.234 1 94.69 314 GLY B C 1
ATOM 5448 O O . GLY B 1 314 ? 20.344 -19.812 -29.438 1 94.69 314 GLY B O 1
ATOM 5449 N N . VAL B 1 315 ? 19.25 -20.812 -27.734 1 94.62 315 VAL B N 1
ATOM 5450 C CA . VAL B 1 315 ? 18.359 -21.531 -28.641 1 94.62 315 VAL B CA 1
ATOM 5451 C C . VAL B 1 315 ? 17.297 -20.578 -29.188 1 94.62 315 VAL B C 1
ATOM 5453 O O . VAL B 1 315 ? 16.859 -20.719 -30.344 1 94.62 315 VAL B O 1
ATOM 5456 N N . LEU B 1 316 ? 16.812 -19.688 -28.25 1 94.56 316 LEU B N 1
ATOM 5457 C CA . LEU B 1 316 ? 15.828 -18.672 -28.609 1 94.56 316 LEU B CA 1
ATOM 5458 C C . LEU B 1 316 ? 16.406 -17.266 -28.469 1 94.56 316 LEU B C 1
ATOM 5460 O O . LEU B 1 316 ? 17.391 -17.062 -27.75 1 94.56 316 LEU B O 1
ATOM 5464 N N . ARG B 1 317 ? 15.891 -16.391 -29.25 1 91.31 317 ARG B N 1
ATOM 5465 C CA . ARG B 1 317 ? 16.125 -14.953 -29.047 1 91.31 317 ARG B CA 1
ATOM 5466 C C . ARG B 1 317 ? 14.906 -14.273 -28.453 1 91.31 317 ARG B C 1
ATOM 5468 O O . ARG B 1 317 ? 13.766 -14.602 -28.797 1 91.31 317 ARG B O 1
ATOM 5475 N N . GLU B 1 318 ? 15.094 -13.312 -27.531 1 89.81 318 GLU B N 1
ATOM 5476 C CA . GLU B 1 318 ? 14.039 -12.711 -26.734 1 89.81 318 GLU B CA 1
ATOM 5477 C C . GLU B 1 318 ? 12.992 -12.031 -27.609 1 89.81 318 GLU B C 1
ATOM 5479 O O .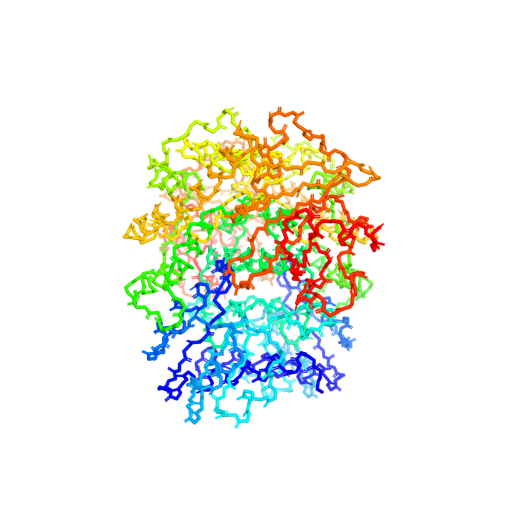 GLU B 1 318 ? 11.805 -12.031 -27.281 1 89.81 318 GLU B O 1
ATOM 5484 N N . GLU B 1 319 ? 13.398 -11.547 -28.734 1 90.12 319 GLU B N 1
ATOM 5485 C CA . GLU B 1 319 ? 12.523 -10.734 -29.562 1 90.12 319 GLU B CA 1
ATOM 5486 C C . GLU B 1 319 ? 11.695 -11.602 -30.5 1 90.12 319 GLU B C 1
ATOM 5488 O O . GLU B 1 319 ? 10.711 -11.141 -31.094 1 90.12 319 GLU B O 1
ATOM 5493 N N . GLU B 1 320 ? 12.07 -12.82 -30.688 1 91.94 320 GLU B N 1
ATOM 5494 C CA . GLU B 1 320 ? 11.359 -13.719 -31.578 1 91.94 320 GLU B CA 1
ATOM 5495 C C . GLU B 1 320 ? 10.062 -14.219 -30.953 1 91.94 320 GLU B C 1
ATOM 5497 O O . GLU B 1 320 ? 10.07 -14.758 -29.844 1 91.94 320 GLU B O 1
ATOM 5502 N N . PRO B 1 321 ? 9.016 -13.992 -31.688 1 94.56 321 PRO B N 1
ATOM 5503 C CA . PRO B 1 321 ? 7.766 -14.539 -31.156 1 94.56 321 PRO B CA 1
ATOM 5504 C C . PRO B 1 321 ? 7.816 -16.047 -30.969 1 94.56 321 PRO B C 1
ATOM 5506 O O . PRO B 1 321 ? 8.227 -16.781 -31.891 1 94.56 321 PRO B O 1
ATOM 5509 N N . ALA B 1 322 ? 7.426 -16.5 -29.844 1 96.19 322 ALA B N 1
ATOM 5510 C CA . ALA B 1 322 ? 7.539 -17.922 -29.547 1 96.19 322 ALA B CA 1
ATOM 5511 C C . ALA B 1 322 ? 6.383 -18.391 -28.672 1 96.19 322 ALA B C 1
ATOM 5513 O O . ALA B 1 322 ? 5.805 -17.594 -27.922 1 96.19 322 ALA B O 1
ATOM 5514 N N . ILE B 1 323 ? 6.047 -19.609 -28.781 1 97.62 323 ILE B N 1
ATOM 5515 C CA . ILE B 1 323 ? 5.121 -20.281 -27.875 1 97.62 323 ILE B CA 1
ATOM 5516 C C . ILE B 1 323 ? 5.746 -21.578 -27.375 1 97.62 323 ILE B C 1
ATOM 5518 O O . ILE B 1 323 ? 6.621 -22.156 -28.016 1 97.62 323 ILE B O 1
ATOM 5522 N N . VAL B 1 324 ? 5.371 -22 -26.203 1 97.5 324 VAL B N 1
ATOM 5523 C CA . VAL B 1 324 ? 5.852 -23.234 -25.578 1 97.5 324 VAL B CA 1
ATOM 5524 C C . VAL B 1 324 ? 4.668 -24.141 -25.25 1 97.5 324 VAL B C 1
ATOM 5526 O O . VAL B 1 324 ? 3.652 -23.688 -24.734 1 97.5 324 VAL B O 1
ATOM 5529 N N . ALA B 1 325 ? 4.766 -25.344 -25.625 1 98.12 325 ALA B N 1
ATOM 5530 C CA . ALA B 1 325 ? 3.811 -26.359 -25.219 1 98.12 325 ALA B CA 1
ATOM 5531 C C . ALA B 1 325 ? 4.461 -27.391 -24.297 1 98.12 325 ALA B C 1
ATOM 5533 O O . ALA B 1 325 ? 5.523 -27.938 -24.609 1 98.12 325 ALA B O 1
ATOM 5534 N N . VAL B 1 326 ? 3.859 -27.594 -23.188 1 97.62 326 VAL B N 1
ATOM 5535 C CA . VAL B 1 326 ? 4.336 -28.594 -22.234 1 97.62 326 VAL B CA 1
ATOM 5536 C C . VAL B 1 326 ? 3.184 -29.5 -21.812 1 97.62 326 VAL B C 1
ATOM 5538 O O . VAL B 1 326 ? 2.016 -29.125 -21.938 1 97.62 326 VAL B O 1
ATOM 5541 N N . ARG B 1 327 ? 3.525 -30.641 -21.312 1 95.75 327 ARG B N 1
ATOM 5542 C CA . ARG B 1 327 ? 2.5 -31.562 -20.828 1 95.75 327 ARG B CA 1
ATOM 5543 C C . ARG B 1 327 ? 1.75 -30.984 -19.641 1 95.75 327 ARG B C 1
ATOM 5545 O O . ARG B 1 327 ? 2.363 -30.422 -18.719 1 95.75 327 ARG B O 1
ATOM 5552 N N . ASP B 1 328 ? 0.444 -31.125 -19.625 1 91.19 328 ASP B N 1
ATOM 5553 C CA . ASP B 1 328 ? -0.389 -30.625 -18.547 1 91.19 328 ASP B CA 1
ATOM 5554 C C . ASP B 1 328 ? -0.604 -31.703 -17.484 1 91.19 328 ASP B C 1
ATOM 5556 O O . ASP B 1 328 ? -1.054 -32.812 -17.797 1 91.19 328 ASP B O 1
ATOM 5560 N N . LEU B 1 329 ? -0.29 -31.453 -16.328 1 80.81 329 LEU B N 1
ATOM 5561 C CA . LEU B 1 329 ? -0.395 -32.438 -15.258 1 80.81 329 LEU B CA 1
ATOM 5562 C C . LEU B 1 329 ? -1.84 -32.594 -14.797 1 80.81 329 LEU B C 1
ATOM 5564 O O . LEU B 1 329 ? -2.234 -33.656 -14.312 1 80.81 329 LEU B O 1
ATOM 5568 N N . ARG B 1 330 ? -2.576 -31.672 -14.906 1 76.62 330 ARG B N 1
ATOM 5569 C CA . ARG B 1 330 ? -3.932 -31.656 -14.367 1 76.62 330 ARG B CA 1
ATOM 5570 C C . ARG B 1 330 ? -4.906 -32.344 -15.32 1 76.62 330 ARG B C 1
ATOM 5572 O O . ARG B 1 330 ? -5.941 -32.844 -14.891 1 76.62 330 ARG B O 1
ATOM 5579 N N . ASN B 1 331 ? -4.59 -32.156 -16.578 1 82.31 331 ASN B N 1
ATOM 5580 C CA . ASN B 1 331 ? -5.445 -32.719 -17.609 1 82.31 331 ASN B CA 1
ATOM 5581 C C . ASN B 1 331 ? -4.711 -33.781 -18.422 1 82.31 331 ASN B C 1
ATOM 5583 O O . ASN B 1 331 ? -4.066 -33.469 -19.422 1 82.31 331 ASN B O 1
ATOM 5587 N N . PRO B 1 332 ? -4.969 -35.031 -18 1 87.88 332 PRO B N 1
ATOM 5588 C CA . PRO B 1 332 ? -4.305 -36.062 -18.766 1 87.88 332 PRO B CA 1
ATOM 5589 C C . PRO B 1 332 ? -4.629 -36.031 -20.25 1 87.88 332 PRO B C 1
ATOM 5591 O O . PRO B 1 332 ? -5.789 -35.844 -20.641 1 87.88 332 PRO B O 1
ATOM 5594 N N . GLY B 1 333 ? -3.645 -36.156 -21.078 1 93.19 333 GLY B N 1
ATOM 5595 C CA . GLY B 1 333 ? -3.807 -36.125 -22.531 1 93.19 333 GLY B CA 1
ATOM 5596 C C . GLY B 1 333 ? -3.834 -34.719 -23.078 1 93.19 333 GLY B C 1
ATOM 5597 O O . GLY B 1 333 ? -4.164 -34.5 -24.25 1 93.19 333 GLY B O 1
ATOM 5598 N N . ALA B 1 334 ? -3.506 -33.812 -22.203 1 96.19 334 ALA B N 1
ATOM 5599 C CA . ALA B 1 334 ? -3.549 -32.406 -22.641 1 96.19 334 ALA B CA 1
ATOM 5600 C C . ALA B 1 334 ? -2.178 -31.75 -22.516 1 96.19 334 ALA B C 1
ATOM 5602 O O . ALA B 1 334 ? -1.267 -32.312 -21.906 1 96.19 334 ALA B O 1
ATOM 5603 N N . TYR B 1 335 ? -2.074 -30.625 -23.172 1 97.31 335 TYR B N 1
ATOM 5604 C CA . TYR B 1 335 ? -0.858 -29.812 -23.141 1 97.31 335 TYR B CA 1
ATOM 5605 C C . TYR B 1 335 ? -1.183 -28.344 -22.875 1 97.31 335 TYR B C 1
ATOM 5607 O O . TYR B 1 335 ? -2.178 -27.828 -23.375 1 97.31 335 TYR B O 1
ATOM 5615 N N . SER B 1 336 ? -0.334 -27.75 -22.031 1 95.62 336 SER B N 1
ATOM 5616 C CA . SER B 1 336 ? -0.425 -26.312 -21.781 1 95.62 336 SER B CA 1
ATOM 5617 C C . SER B 1 336 ? 0.367 -25.531 -22.812 1 95.62 336 SER B C 1
ATOM 5619 O O . SER B 1 336 ? 1.542 -25.812 -23.062 1 95.62 336 SER B O 1
ATOM 5621 N N . LEU B 1 337 ? -0.345 -24.594 -23.406 1 97.56 337 LEU B N 1
ATOM 5622 C CA . LEU B 1 337 ? 0.274 -23.625 -24.297 1 97.56 337 LEU B CA 1
ATOM 5623 C C . LEU B 1 337 ? 0.556 -22.312 -23.578 1 97.56 337 LEU B C 1
ATOM 5625 O O . LEU B 1 337 ? -0.292 -21.812 -22.828 1 97.56 337 LEU B O 1
ATOM 5629 N N . TRP B 1 338 ? 1.727 -21.75 -23.781 1 96.62 338 TRP B N 1
ATOM 5630 C CA . TRP B 1 338 ? 2.131 -20.547 -23.062 1 96.62 338 TRP B CA 1
ATOM 5631 C C . TRP B 1 338 ? 2.975 -19.641 -23.953 1 96.62 338 TRP B C 1
ATOM 5633 O O . TRP B 1 338 ? 3.711 -20.125 -24.812 1 96.62 338 TRP B O 1
ATOM 5643 N N . ARG B 1 339 ? 2.803 -18.391 -23.781 1 95.94 339 ARG B N 1
ATOM 5644 C CA . ARG B 1 339 ? 3.676 -17.406 -24.406 1 95.94 339 ARG B CA 1
ATOM 5645 C C . ARG B 1 339 ? 4.191 -16.406 -23.391 1 95.94 339 ARG B C 1
ATOM 5647 O O . ARG B 1 339 ? 3.506 -16.109 -22.406 1 95.94 339 ARG B O 1
ATOM 5654 N N . PRO B 1 340 ? 5.383 -15.828 -23.609 1 90.44 340 PRO B N 1
ATOM 5655 C CA . PRO B 1 340 ? 5.855 -14.727 -22.766 1 90.44 340 PRO B CA 1
ATOM 5656 C C . PRO B 1 340 ? 4.996 -13.469 -22.906 1 90.44 340 PRO B C 1
ATOM 5658 O O . PRO B 1 340 ? 4.457 -13.195 -23.984 1 90.44 340 PRO B O 1
ATOM 5661 N N . ASP B 1 341 ? 4.941 -12.648 -21.938 1 82.38 341 ASP B N 1
ATOM 5662 C CA . ASP B 1 341 ? 4.109 -11.453 -21.891 1 82.38 341 ASP B CA 1
ATOM 5663 C C . ASP B 1 341 ? 4.512 -10.453 -22.969 1 82.38 341 ASP B C 1
ATOM 5665 O O . ASP B 1 341 ? 3.676 -9.703 -23.469 1 82.38 341 ASP B O 1
ATOM 5669 N N . ARG B 1 342 ? 5.715 -10.469 -23.266 1 84.31 342 ARG B N 1
ATOM 5670 C CA . ARG B 1 342 ? 6.215 -9.516 -24.25 1 84.31 342 ARG B CA 1
ATOM 5671 C C . ARG B 1 342 ? 5.621 -9.789 -25.625 1 84.31 342 ARG B C 1
ATOM 5673 O O . ARG B 1 342 ? 5.625 -8.914 -26.5 1 84.31 342 ARG B O 1
ATOM 5680 N N . HIS B 1 343 ? 5.125 -10.977 -25.875 1 90.62 343 HIS B N 1
ATOM 5681 C CA . HIS B 1 343 ? 4.578 -11.352 -27.172 1 90.62 343 HIS B CA 1
ATOM 5682 C C . HIS B 1 343 ? 3.055 -11.289 -27.172 1 90.62 343 HIS B C 1
ATOM 5684 O O . HIS B 1 343 ? 2.387 -12.258 -27.531 1 90.62 343 HIS B O 1
ATOM 5690 N N . LYS B 1 344 ? 2.537 -10.156 -26.969 1 86.62 344 LYS B N 1
ATOM 5691 C CA . LYS B 1 344 ? 1.102 -9.938 -26.797 1 86.62 344 LYS B CA 1
ATOM 5692 C C . LYS B 1 344 ? 0.358 -10.156 -28.109 1 86.62 344 LYS B C 1
ATOM 5694 O O . LYS B 1 344 ? -0.862 -10.336 -28.125 1 86.62 344 LYS B O 1
ATOM 5699 N N . GLN B 1 345 ? 1.103 -10.141 -29.188 1 90.56 345 GLN B N 1
ATOM 5700 C CA . GLN B 1 345 ? 0.484 -10.383 -30.484 1 90.56 345 GLN B CA 1
ATOM 5701 C C . GLN B 1 345 ? -0.015 -11.82 -30.594 1 90.56 345 GLN B C 1
ATOM 5703 O O . GLN B 1 345 ? -0.857 -12.125 -31.453 1 90.56 345 GLN B O 1
ATOM 5708 N N . ILE B 1 346 ? 0.551 -12.719 -29.797 1 94.38 346 ILE B N 1
ATOM 5709 C CA . ILE B 1 346 ? 0.07 -14.094 -29.719 1 94.38 346 ILE B CA 1
ATOM 5710 C C . ILE B 1 346 ? -1.08 -14.18 -28.719 1 94.38 346 ILE B C 1
ATOM 5712 O O . ILE B 1 346 ? -0.895 -13.922 -27.531 1 94.38 346 ILE B O 1
ATOM 5716 N N . ASP B 1 347 ? -2.246 -14.555 -29.141 1 94.62 347 ASP B N 1
ATOM 5717 C CA . ASP B 1 347 ? -3.439 -14.586 -28.312 1 94.62 347 ASP B CA 1
ATOM 5718 C C . ASP B 1 347 ? -4.125 -15.945 -28.375 1 94.62 347 ASP B C 1
ATOM 5720 O O . ASP B 1 347 ? -4.863 -16.234 -29.312 1 94.62 347 ASP B O 1
ATOM 5724 N N . PHE B 1 348 ? -4.016 -16.719 -27.312 1 94.25 348 PHE B N 1
ATOM 5725 C CA . PHE B 1 348 ? -4.527 -18.094 -27.312 1 94.25 348 PHE B CA 1
ATOM 5726 C C . PHE B 1 348 ? -6.047 -18.094 -27.203 1 94.25 348 PHE B C 1
ATOM 5728 O O . PHE B 1 348 ? -6.68 -19.156 -27.328 1 94.25 348 PHE B O 1
ATOM 5735 N N . ARG B 1 349 ? -6.684 -17.031 -26.953 1 89.81 349 ARG B N 1
ATOM 5736 C CA . ARG B 1 349 ? -8.141 -16.938 -26.969 1 89.81 349 ARG B CA 1
ATOM 5737 C C . ARG B 1 349 ? -8.703 -17.25 -28.344 1 89.81 349 ARG B C 1
ATOM 5739 O O . ARG B 1 349 ? -9.898 -17.531 -28.484 1 89.81 349 ARG B O 1
ATOM 5746 N N . LYS B 1 350 ? -7.902 -17.156 -29.344 1 94.56 350 LYS B N 1
ATOM 5747 C CA . LYS B 1 350 ? -8.297 -17.391 -30.719 1 94.56 350 LYS B CA 1
ATOM 5748 C C . LYS B 1 350 ? -8.477 -18.891 -31 1 94.56 350 LYS B C 1
ATOM 5750 O O . LYS B 1 350 ? -9.062 -19.281 -32 1 94.56 350 LYS B O 1
ATOM 5755 N N . LEU B 1 351 ? -7.922 -19.688 -30.172 1 95.5 351 LEU B N 1
ATOM 5756 C CA . LEU B 1 351 ? -8.062 -21.125 -30.344 1 95.5 351 LEU B CA 1
ATOM 5757 C C . LEU B 1 351 ? -9.531 -21.531 -30.297 1 95.5 351 LEU B C 1
ATOM 5759 O O . LEU B 1 351 ? -10.32 -20.922 -29.562 1 95.5 351 LEU B O 1
ATOM 5763 N N . ALA B 1 352 ? -9.883 -22.453 -31.141 1 93.19 352 ALA B N 1
ATOM 5764 C CA . ALA B 1 352 ? -11.273 -22.906 -31.203 1 93.19 352 ALA B CA 1
ATOM 5765 C C . ALA B 1 352 ? -11.367 -24.406 -31.391 1 93.19 352 ALA B C 1
ATOM 5767 O O . ALA B 1 352 ? -10.367 -25.062 -31.703 1 93.19 352 ALA B O 1
ATOM 5768 N N . GLY B 1 353 ? -12.602 -24.828 -31.109 1 92.31 353 GLY B N 1
ATOM 5769 C CA . GLY B 1 353 ? -12.859 -26.234 -31.344 1 92.31 353 GLY B CA 1
ATOM 5770 C C . GLY B 1 353 ? -12.906 -27.062 -30.062 1 92.31 353 GLY B C 1
ATOM 5771 O O . GLY B 1 353 ? -12.664 -26.531 -28.969 1 92.31 353 GLY B O 1
ATOM 5772 N N . ASP B 1 354 ? -13.055 -28.281 -30.172 1 92.62 354 ASP B N 1
ATOM 5773 C CA . ASP B 1 354 ? -13.352 -29.188 -29.062 1 92.62 354 ASP B CA 1
ATOM 5774 C C . ASP B 1 354 ? -12.07 -29.594 -28.328 1 92.62 354 ASP B C 1
ATOM 5776 O O . ASP B 1 354 ? -12.133 -30.109 -27.219 1 92.62 354 ASP B O 1
ATOM 5780 N N . ARG B 1 355 ? -10.945 -29.281 -28.891 1 95.38 355 ARG B N 1
ATOM 5781 C CA . ARG B 1 355 ? -9.68 -29.641 -28.266 1 95.38 355 ARG B CA 1
ATOM 5782 C C . ARG B 1 355 ? -9.32 -28.688 -27.141 1 95.38 355 ARG B C 1
ATOM 5784 O O . ARG B 1 355 ? -8.453 -28.969 -26.312 1 95.38 355 ARG B O 1
ATOM 5791 N N . VAL B 1 356 ? -9.992 -27.594 -27.141 1 94.31 356 VAL B N 1
ATOM 5792 C CA . VAL B 1 356 ? -9.656 -26.562 -26.172 1 94.31 356 VAL B CA 1
ATOM 5793 C C . VAL B 1 356 ? -10.312 -26.875 -24.828 1 94.31 356 VAL B C 1
ATOM 5795 O O . VAL B 1 356 ? -11.539 -26.969 -24.734 1 94.31 356 VAL B O 1
ATOM 5798 N N . ILE B 1 357 ? -9.453 -27.047 -23.891 1 88 357 ILE B N 1
ATOM 5799 C CA . ILE B 1 357 ? -9.93 -27.328 -22.547 1 88 357 ILE B CA 1
ATOM 5800 C C . ILE B 1 357 ? -10.078 -26.031 -21.766 1 88 357 ILE B C 1
ATOM 5802 O O . ILE B 1 357 ? -11.039 -25.859 -21.016 1 88 357 ILE B O 1
ATOM 5806 N N . PHE B 1 358 ? -9.141 -25.141 -21.938 1 83.44 358 PHE B N 1
ATOM 5807 C CA . PHE B 1 358 ? -9.07 -23.906 -21.156 1 83.44 358 PHE B CA 1
ATOM 5808 C C . PHE B 1 358 ? -8.336 -22.828 -21.922 1 83.44 358 PHE B C 1
ATOM 5810 O O . PHE B 1 358 ? -7.395 -23.109 -22.672 1 83.44 358 PHE B O 1
ATOM 5817 N N . ARG B 1 359 ? -8.828 -21.609 -21.797 1 84 359 ARG B N 1
ATOM 5818 C CA . ARG B 1 359 ? -8.148 -20.406 -22.266 1 84 359 ARG B CA 1
ATOM 5819 C C . ARG B 1 359 ? -8.086 -19.359 -21.156 1 84 359 ARG B C 1
ATOM 5821 O O . ARG B 1 359 ? -9.109 -19.016 -20.562 1 84 359 ARG B O 1
ATOM 5828 N N . HIS B 1 360 ? -6.906 -18.906 -20.906 1 80.5 360 HIS B N 1
ATOM 5829 C CA . HIS B 1 360 ? -6.801 -17.812 -19.953 1 80.5 360 HIS B CA 1
ATOM 5830 C C . HIS B 1 360 ? -7.402 -16.531 -20.531 1 80.5 360 HIS B C 1
ATOM 5832 O O . HIS B 1 360 ? -7.258 -16.234 -21.719 1 80.5 360 HIS B O 1
ATOM 5838 N N . GLN B 1 361 ? -7.941 -15.711 -19.75 1 72.81 361 GLN B N 1
ATOM 5839 C CA . GLN B 1 361 ? -8.68 -14.516 -20.156 1 72.81 361 GLN B CA 1
ATOM 5840 C C . GLN B 1 361 ? -7.762 -13.5 -20.828 1 72.81 361 GLN B C 1
ATOM 5842 O O . GLN B 1 361 ? -8.188 -12.758 -21.719 1 72.81 361 GLN B O 1
ATOM 5847 N N . SER B 1 362 ? -6.535 -13.516 -20.375 1 74.5 362 SER B N 1
ATOM 5848 C CA . SER B 1 362 ? -5.594 -12.547 -20.938 1 74.5 362 SER B CA 1
ATOM 5849 C C . SER B 1 362 ? -4.953 -13.07 -22.219 1 74.5 362 SER B C 1
ATOM 5851 O O . SER B 1 362 ? -4.199 -12.352 -22.875 1 74.5 362 SER B O 1
ATOM 5853 N N . GLY B 1 363 ? -5.207 -14.281 -22.453 1 86.12 363 GLY B N 1
ATOM 5854 C CA . GLY B 1 363 ? -4.758 -14.852 -23.703 1 86.12 363 GLY B CA 1
ATOM 5855 C C . GLY B 1 363 ? -3.326 -15.344 -23.672 1 86.12 363 GLY B C 1
ATOM 5856 O O . GLY B 1 363 ? -2.773 -15.75 -24.688 1 86.12 363 GLY B O 1
ATOM 5857 N N . PHE B 1 364 ? -2.668 -15.406 -22.531 1 88.5 364 PHE B N 1
ATOM 5858 C CA . PHE B 1 364 ? -1.25 -15.742 -22.5 1 88.5 364 PHE B CA 1
ATOM 5859 C C . PHE B 1 364 ? -1.056 -17.25 -22.391 1 88.5 364 PHE B C 1
ATOM 5861 O O . PHE B 1 364 ? 0.045 -17.766 -22.625 1 88.5 364 PHE B O 1
ATOM 5868 N N . MET B 1 365 ? -2.164 -17.969 -22.062 1 92.19 365 MET B N 1
ATOM 5869 C CA . MET B 1 365 ? -2.047 -19.422 -21.891 1 92.19 365 MET B CA 1
ATOM 5870 C C . MET B 1 365 ? -3.348 -20.125 -22.281 1 92.19 365 MET B C 1
ATOM 5872 O O . MET B 1 365 ? -4.418 -19.516 -22.234 1 92.19 365 MET B O 1
ATOM 5876 N N . ALA B 1 366 ? -3.248 -21.391 -22.672 1 93.19 366 ALA B N 1
ATOM 5877 C CA . ALA B 1 366 ? -4.375 -22.281 -22.953 1 93.19 366 ALA B CA 1
ATOM 5878 C C . ALA B 1 366 ? -3.996 -23.734 -22.719 1 93.19 366 ALA B C 1
ATOM 5880 O O . ALA B 1 366 ? -2.812 -24.078 -22.625 1 93.19 366 ALA B O 1
ATOM 5881 N N . VAL B 1 367 ? -4.996 -24.516 -22.531 1 92.94 367 VAL B N 1
ATOM 5882 C CA . VAL B 1 367 ? -4.816 -25.953 -22.422 1 92.94 367 VAL B CA 1
ATOM 5883 C C . VAL B 1 367 ? -5.605 -26.656 -23.516 1 92.94 367 VAL B C 1
ATOM 5885 O O . VAL B 1 367 ? -6.797 -26.406 -23.703 1 92.94 367 VAL B O 1
ATOM 5888 N N . VAL B 1 368 ? -4.953 -27.531 -24.234 1 96.94 368 VAL B N 1
ATOM 5889 C CA . VAL B 1 368 ? -5.605 -28.219 -25.359 1 96.94 368 VAL B CA 1
ATOM 5890 C C . VAL B 1 368 ? -5.344 -29.719 -25.25 1 96.94 368 VAL B C 1
ATOM 5892 O O . VAL B 1 368 ? -4.309 -30.141 -24.734 1 96.94 368 VAL B O 1
ATOM 5895 N N . ARG B 1 369 ? -6.219 -30.438 -25.766 1 96.94 369 ARG B N 1
ATOM 5896 C CA . ARG B 1 369 ? -6.008 -31.875 -25.938 1 96.94 369 ARG B CA 1
ATOM 5897 C C . ARG B 1 369 ? -5.172 -32.156 -27.172 1 96.94 369 ARG B C 1
ATOM 5899 O O . ARG B 1 369 ? -5.406 -31.594 -28.234 1 96.94 369 ARG B O 1
ATOM 5906 N N . ALA B 1 370 ? -4.27 -32.969 -26.984 1 97.62 370 ALA B N 1
ATOM 5907 C CA . ALA B 1 370 ? -3.41 -33.375 -28.109 1 97.62 370 ALA B CA 1
ATOM 5908 C C . ALA B 1 370 ? -2.693 -34.688 -27.828 1 97.62 370 ALA B C 1
ATOM 5910 O O . ALA B 1 370 ? -2.477 -35.031 -26.672 1 97.62 370 ALA B O 1
ATOM 5911 N N . ASP B 1 371 ? -2.293 -35.312 -28.891 1 96.25 371 ASP B N 1
ATOM 5912 C CA . ASP B 1 371 ? -1.617 -36.594 -28.766 1 96.25 371 ASP B CA 1
ATOM 5913 C C . ASP B 1 371 ? -0.149 -36.406 -28.391 1 96.25 371 ASP B C 1
ATOM 5915 O O . ASP B 1 371 ? 0.465 -37.312 -27.812 1 96.25 371 ASP B O 1
ATOM 5919 N N . SER B 1 372 ? 0.357 -35.344 -28.828 1 97.12 372 SER B N 1
ATOM 5920 C CA . SER B 1 372 ? 1.743 -35 -28.516 1 97.12 372 SER B CA 1
ATOM 5921 C C . SER B 1 372 ? 1.926 -33.5 -28.406 1 97.12 372 SER B C 1
ATOM 5923 O O . SER B 1 372 ? 1.031 -32.719 -28.75 1 97.12 372 SER B O 1
ATOM 5925 N N . ALA B 1 373 ? 3.074 -33.156 -27.844 1 98.06 373 ALA B N 1
ATOM 5926 C CA . ALA B 1 373 ? 3.387 -31.734 -27.734 1 98.06 373 ALA B CA 1
ATOM 5927 C C . ALA B 1 373 ? 3.461 -31.078 -29.109 1 98.06 373 ALA B C 1
ATOM 5929 O O . ALA B 1 373 ? 3.027 -29.953 -29.297 1 98.06 373 ALA B O 1
ATOM 5930 N N . GLU B 1 374 ? 4.008 -31.766 -30.047 1 97.75 374 GLU B N 1
ATOM 5931 C CA . GLU B 1 374 ? 4.098 -31.266 -31.406 1 97.75 374 GLU B CA 1
ATOM 5932 C C . GLU B 1 374 ? 2.713 -31.047 -32 1 97.75 374 GLU B C 1
ATOM 5934 O O . GLU B 1 374 ? 2.475 -30.031 -32.688 1 97.75 374 GLU B O 1
ATOM 5939 N N . ASP B 1 375 ? 1.914 -31.984 -31.719 1 97.75 375 ASP B N 1
ATOM 5940 C CA . ASP B 1 375 ? 0.538 -31.859 -32.188 1 97.75 375 ASP B CA 1
ATOM 5941 C C . ASP B 1 375 ? -0.139 -30.625 -31.578 1 97.75 375 ASP B C 1
ATOM 5943 O O . ASP B 1 375 ? -0.868 -29.906 -32.25 1 97.75 375 ASP B O 1
ATOM 5947 N N . ALA B 1 376 ? 0.111 -30.422 -30.328 1 98.12 376 ALA B N 1
ATOM 5948 C CA . ALA B 1 376 ? -0.476 -29.281 -29.641 1 98.12 376 ALA B CA 1
ATOM 5949 C C . ALA B 1 376 ? -0.021 -27.969 -30.266 1 98.12 376 ALA B C 1
ATOM 5951 O O . ALA B 1 376 ? -0.834 -27.062 -30.484 1 98.12 376 ALA B O 1
ATOM 5952 N N . VAL B 1 377 ? 1.256 -27.844 -30.516 1 97.69 377 VAL B N 1
ATOM 5953 C CA . VAL B 1 377 ? 1.763 -26.594 -31.062 1 97.69 377 VAL B CA 1
ATOM 5954 C C . VAL B 1 377 ? 1.277 -26.406 -32.5 1 97.69 377 VAL B C 1
ATOM 5956 O O . VAL B 1 377 ? 0.974 -25.297 -32.938 1 97.69 377 VAL B O 1
ATOM 5959 N N . LYS B 1 378 ? 1.257 -27.422 -33.281 1 96.75 378 LYS B N 1
ATOM 5960 C CA . LYS B 1 378 ? 0.74 -27.328 -34.625 1 96.75 378 LYS B CA 1
ATOM 5961 C C . LYS B 1 378 ? -0.712 -26.859 -34.625 1 96.75 378 LYS B C 1
ATOM 5963 O O . LYS B 1 378 ? -1.099 -26.016 -35.469 1 96.75 378 LYS B O 1
ATOM 5968 N N . TYR B 1 379 ? -1.391 -27.438 -33.75 1 97.31 379 TYR B N 1
ATOM 5969 C CA . TYR B 1 379 ? -2.779 -27.016 -33.594 1 97.31 379 TYR B CA 1
ATOM 5970 C C . TYR B 1 379 ? -2.867 -25.531 -33.281 1 97.31 379 TYR B C 1
ATOM 5972 O O . TYR B 1 379 ? -3.643 -24.812 -33.938 1 97.31 379 TYR B O 1
ATOM 5980 N N . ALA B 1 380 ? -2.102 -25.062 -32.344 1 97.44 380 ALA B N 1
ATOM 5981 C CA . ALA B 1 380 ? -2.111 -23.656 -31.969 1 97.44 380 ALA B CA 1
ATOM 5982 C C . ALA B 1 380 ? -1.72 -22.766 -33.156 1 97.44 380 ALA B C 1
ATOM 5984 O O . ALA B 1 380 ? -2.35 -21.734 -33.375 1 97.44 380 ALA B O 1
ATOM 5985 N N . LEU B 1 381 ? -0.741 -23.203 -33.875 1 96.19 381 LEU B N 1
ATOM 5986 C CA . LEU B 1 381 ? -0.203 -22.406 -34.969 1 96.19 381 LEU B CA 1
ATOM 5987 C C . LEU B 1 381 ? -1.229 -22.25 -36.094 1 96.19 381 LEU B C 1
ATOM 5989 O O . LEU B 1 381 ? -1.194 -21.266 -36.844 1 96.19 381 LEU B O 1
ATOM 5993 N N . MET B 1 382 ? -2.111 -23.094 -36.219 1 95.25 382 MET B N 1
ATOM 5994 C CA . MET B 1 382 ? -3.166 -22.984 -37.219 1 95.25 382 MET B CA 1
ATOM 5995 C C . MET B 1 382 ? -4.051 -21.781 -36.969 1 95.25 382 MET B C 1
ATOM 5997 O O . MET B 1 382 ? -4.652 -21.234 -37.906 1 95.25 382 MET B O 1
ATOM 6001 N N . TYR B 1 383 ? -4.18 -21.375 -35.75 1 95.12 383 TYR B N 1
ATOM 6002 C CA . TYR B 1 383 ? -5.102 -20.312 -35.375 1 95.12 383 TYR B CA 1
ATOM 6003 C C . TYR B 1 383 ? -4.359 -18.984 -35.188 1 95.12 383 TYR B C 1
ATOM 6005 O O . TYR B 1 383 ? -4.98 -17.922 -35.094 1 95.12 383 TYR B O 1
ATOM 6013 N N . LEU B 1 384 ? -3.076 -19.125 -35.062 1 93.88 384 LEU B N 1
ATOM 6014 C CA . LEU B 1 384 ? -2.295 -17.938 -34.719 1 93.88 384 LEU B CA 1
ATOM 6015 C C . LEU B 1 384 ? -1.655 -17.344 -35.969 1 93.88 384 LEU B C 1
ATOM 6017 O O . LEU B 1 384 ? -1.304 -16.156 -36 1 93.88 384 LEU B O 1
#

Sequence (768 aa):
MDIFQRYRSEVARARDIIARGKFLAVVHDGTAHADDTIAAALLYSAGAEEVYRVSQQDEMLEIVRGRRAVIADVGYKYYEALKSAGEVAILDHHAPNGEPEYVELPSSLMQTVEALGLRLRPRMQMLFTAADLVDRFGALSAKRWLGIYGASLNLALSSYFGAVTKGKYADYNFLSLVAEAASSDFDVQDIAEYSKSYSATVGAIDVDPEKYPRALALLRLMKEASRGDTSIYLSPEAYKTGFGIDFSAHAALAVPQLSEYLAKGLSRYFNENIRAIKTAEERRFVIIEKSIKAIAVEDSVSPTALWNALLDLGVLREEEPAIVAVRDLRNPGAYSLWRPDRHKQIDFRKLAGDRVIFRHQSGFMAVVRADSAEDAVKYALMYLMDIFQRYRSEVARARDIIARGKFLAVVHDGTAHADDTIAAALLYSAGAEEVYRVSQQDEMLEIVRGRRAVIADVGYKYYEALKSAGEVAILDHHAPNGEPEYVELPSSLMQTVEALGLRLRPRMQMLFTAADLVDRFGALSAKRWLGIYGASLNLALSSYFGAVTKGKYADYNFLSLVAEAASSDFDVQDIAEYSKSYSATVGAIDVDPEKYPRALALLRLMKEASRGDTSIYLSPEAYKTGFGIDFSAHAALAVPQLSEYLAKGLSRYFNENIRAIKTAEERRFVIIEKSIKAIAVEDSVSPTALWNALLDLGVLREEEPAIVAVRDLRNPGAYSLWRPDRHKQIDFRKLAGDRVIFRHQSGFMAVVRADSAEDAVKYALMYL

Solvent-accessible surface area (backbone atoms only — not comparable to full-atom values): 38870 Å² total; per-residue (Å²): 131,57,69,66,58,48,50,53,49,23,32,50,43,33,28,51,47,52,74,70,42,80,23,32,33,35,31,39,52,54,89,44,44,44,40,58,51,50,31,51,11,43,43,41,71,65,50,31,73,46,41,32,25,49,73,51,65,70,61,49,43,63,69,32,47,81,30,38,28,39,35,34,57,71,44,48,69,51,44,69,64,44,53,70,38,22,57,56,18,65,33,49,30,49,39,33,89,91,45,73,64,38,80,70,48,62,30,30,32,56,39,44,38,58,30,69,65,63,68,64,50,73,60,47,43,50,32,50,50,44,43,33,41,25,69,74,56,32,36,45,64,30,20,77,63,42,44,41,28,31,49,39,46,26,52,10,49,8,39,38,65,49,66,54,64,77,36,70,60,78,66,58,66,61,30,49,49,52,31,48,30,70,70,46,88,66,77,77,88,46,82,50,59,50,13,55,31,34,44,65,31,51,70,78,56,90,68,71,34,79,81,33,52,62,44,27,36,67,58,43,52,40,56,47,30,31,73,44,46,65,67,53,27,74,30,72,65,19,47,70,61,2,32,26,54,20,54,41,36,51,26,24,65,61,31,59,77,46,30,60,53,32,24,53,4,36,46,53,49,49,48,44,33,48,50,15,36,49,37,50,74,67,56,59,56,46,76,46,84,60,94,49,34,31,39,18,20,74,54,72,49,46,59,68,29,29,53,27,27,28,40,62,70,62,76,45,60,93,83,54,49,49,38,36,22,20,34,33,86,86,41,84,61,24,29,33,37,38,44,61,81,88,43,67,88,56,50,42,62,61,60,73,67,88,44,55,76,45,56,39,90,86,11,46,29,28,30,31,52,32,93,40,30,58,52,40,44,54,56,51,56,74,63,104,130,59,68,65,57,48,50,53,50,23,31,52,42,32,29,49,48,50,74,70,43,79,24,33,33,37,31,41,53,55,87,46,44,46,40,57,52,51,32,52,10,43,44,41,72,65,50,33,73,45,42,32,24,50,75,51,64,71,62,49,45,62,69,32,46,80,30,38,29,38,35,34,56,70,45,48,67,53,43,69,62,45,52,70,38,23,56,56,16,64,33,49,29,50,39,34,88,89,44,73,64,38,80,70,47,61,30,30,31,56,39,45,40,58,30,68,63,62,67,64,50,71,60,48,44,51,33,48,52,43,40,33,41,26,69,74,55,33,38,46,64,30,22,77,64,40,43,42,28,32,50,39,45,25,52,10,50,8,38,38,66,47,65,54,64,77,35,70,61,78,66,57,66,59,31,48,48,52,30,48,31,71,70,47,87,65,76,78,90,46,81,49,61,49,12,56,31,34,45,65,29,52,71,77,56,89,67,71,32,78,80,31,51,62,45,28,37,67,56,44,51,41,56,48,31,31,72,45,47,64,68,52,27,74,31,72,64,19,48,70,62,3,32,26,56,21,54,42,35,50,27,26,66,61,31,58,77,44,29,58,53,32,24,54,5,36,47,51,50,49,48,44,32,49,50,15,35,48,39,51,74,67,56,57,56,46,78,46,85,60,95,48,33,30,38,20,20,75,53,74,46,49,60,68,29,29,52,27,28,28,40,62,72,62,76,43,58,92,83,54,50,48,37,35,22,20,33,31,85,88,43,81,63,24,29,33,37,37,44,60,80,89,42,66,88,56,52,43,62,60,58,73,68,87,44,55,76,45,58,40,86,86,12,47,29,28,30,30,52,33,94,40,29,59,50,41,43,54,56,51,56,74,62,104

InterPro domains:
  IPR038763 DHH phosphoesterase superfamily [SSF64182] (5-150)

Organism: Thermoproteus tenax (strain ATCC 35583 / DSM 2078 / JCM 9277 / NBRC 100435 / Kra 1) (NCBI:txid768679)

Radius of gyration: 28.48 Å; Cα contacts (8 Å, |Δi|>4): 1575; chains: 2; bounding box: 56×74×74 Å

Nearest PDB structures (foldseek):
  5xt3-assembly1_A  TM=3.483E-01  e=7.910E-05  Staphylococcus aureus
  5xsp-assembly1_B  TM=3.545E-01  e=2.007E-04  Staphylococcus aureus
  6now-assembly2_B  TM=4.102E-01  e=8.528E-02  Homo sapiens
  6j1i-assembly1_A  TM=5.131E-01  e=7.677E+00  Aquifex aeolicus VF5
  6btm-assembly1_B  TM=1.248E-01  e=5.928E+00  Flavobacterium johnsoniae UW101